Protein AF-A0A923ILR6-F1 (afdb_monomer)

pLDDT: mean 92.15, std 6.15, range [50.22, 98.38]

Mean predicted aligned error: 8.61 Å

Radius of gyration: 31.76 Å; Cα contacts (8 Å, |Δi|>4): 472; chains: 1; bounding box: 78×51×82 Å

Secondary structure (DSSP, 8-state):
--HHHHHHHS-HHHHHHHHHHHHHT-HHHHHHHHHHHHHHHS-PPP--HHHHHHHHHHHHHHHHHHHHT--SSS--TTT---SSSS---HHHHHHHHHHHHHHHHHHHHHHHHHHHHHTT-HHHHHHHHHHHHHHHHH-----TT---S-HHHHHHHHHHHHHHHHHHHHHHS---HHHHHHHHHHHHHHHHHHSTT-HHHHHHTHHHHHHHHTT-S-HHHHHHHHTTSS--GGGSHHHHHHHHHHTT-HHHHHHHHHHHTTT-HHHHHHHHHHHHHH-HHHHHHHHHHHTTT-HHHHHHHHTTT--TTT-HHHHHHHHHHHHHHH--HHHHHHHGGG--HHHHHHHHHH-SS--HHHHHHHHHTT-HHHHHHHHHHTTT-TTHHHHHGGGTTTSHHHHHHHHHHHHHHHHHH--SHHHHHHHHHHHHHHHHSSS-HHHHHHHHHHHHT-SS--HHHHHHHHHTT--

Structure (mmCIF, N/CA/C/O backbone):
data_AF-A0A923ILR6-F1
#
_entry.id   AF-A0A923ILR6-F1
#
loop_
_atom_site.group_PDB
_atom_site.id
_atom_site.type_symbol
_atom_site.label_atom_id
_atom_site.label_alt_id
_atom_site.label_comp_id
_atom_site.label_asym_id
_atom_site.label_entity_id
_atom_site.label_seq_id
_atom_site.pdbx_PDB_ins_code
_atom_site.Cartn_x
_atom_site.Cartn_y
_atom_site.Cartn_z
_atom_site.occupancy
_atom_site.B_iso_or_equiv
_atom_site.auth_seq_id
_atom_site.auth_comp_id
_atom_site.auth_asym_id
_atom_site.auth_atom_id
_atom_site.pdbx_PDB_model_num
ATOM 1 N N . MET A 1 1 ? -16.620 -10.494 -11.877 1.00 50.22 1 MET A N 1
ATOM 2 C CA . MET A 1 1 ? -17.739 -11.308 -11.348 1.00 50.22 1 MET A CA 1
ATOM 3 C C . MET A 1 1 ? -18.742 -10.353 -10.698 1.00 50.22 1 MET A C 1
ATOM 5 O O . MET A 1 1 ? -18.321 -9.591 -9.845 1.00 50.22 1 MET A O 1
ATOM 9 N N . GLN A 1 2 ? -20.012 -10.294 -11.125 1.00 79.50 2 GLN A N 1
ATOM 10 C CA . GLN A 1 2 ? -21.000 -9.335 -10.576 1.00 79.50 2 GLN A CA 1
ATOM 11 C C . GLN A 1 2 ? -21.713 -9.914 -9.339 1.00 79.50 2 GLN A C 1
ATOM 13 O O . GLN A 1 2 ? -22.908 -10.198 -9.388 1.00 79.50 2 GLN A O 1
ATOM 18 N N . PHE A 1 3 ? -20.968 -10.139 -8.250 1.00 84.25 3 PHE A N 1
ATOM 19 C CA . PHE A 1 3 ? -21.509 -10.719 -7.013 1.00 84.25 3 PHE A CA 1
ATOM 20 C C . PHE A 1 3 ? -22.660 -9.883 -6.439 1.00 84.25 3 PHE A C 1
ATOM 22 O O . PHE A 1 3 ? -23.740 -10.426 -6.241 1.00 84.25 3 PHE A O 1
ATOM 29 N N . GLU A 1 4 ? -22.476 -8.568 -6.264 1.00 83.44 4 GLU A N 1
ATOM 30 C CA . GLU A 1 4 ? -23.508 -7.683 -5.695 1.00 83.44 4 GLU A CA 1
ATOM 31 C C . GLU A 1 4 ? -24.818 -7.745 -6.475 1.00 83.44 4 GLU A C 1
ATOM 33 O O . GLU A 1 4 ? -25.888 -7.905 -5.900 1.00 83.44 4 GLU A O 1
ATOM 38 N N . LYS A 1 5 ? -24.746 -7.694 -7.808 1.00 86.75 5 LYS A N 1
ATOM 39 C CA . LYS A 1 5 ? -25.939 -7.762 -8.653 1.00 86.75 5 LYS A CA 1
ATOM 40 C C . LYS A 1 5 ? -26.668 -9.099 -8.501 1.00 86.75 5 LYS A C 1
ATOM 42 O O . LYS A 1 5 ? -27.895 -9.117 -8.509 1.00 86.75 5 LYS A O 1
ATOM 47 N N . LEU A 1 6 ? -25.941 -10.211 -8.385 1.00 88.75 6 LEU A N 1
ATOM 48 C CA . LEU A 1 6 ? -26.542 -11.527 -8.157 1.00 88.75 6 LEU A CA 1
ATOM 49 C C . LEU A 1 6 ? -27.123 -11.634 -6.745 1.00 88.75 6 LEU A C 1
ATOM 51 O O . LEU A 1 6 ? -28.244 -12.109 -6.593 1.00 88.75 6 LEU A O 1
ATOM 55 N N . TYR A 1 7 ? -26.397 -11.165 -5.733 1.00 89.25 7 TYR A N 1
ATOM 56 C CA . TYR A 1 7 ? -26.817 -11.219 -4.338 1.00 89.25 7 TYR A CA 1
ATOM 57 C C . TYR A 1 7 ? -28.062 -10.358 -4.096 1.00 89.25 7 TYR A C 1
ATOM 59 O O . TYR A 1 7 ? -29.061 -10.863 -3.592 1.00 89.25 7 TYR A O 1
ATOM 67 N N . THR A 1 8 ? -28.058 -9.098 -4.536 1.00 88.38 8 THR A N 1
ATOM 68 C CA . THR A 1 8 ? -29.179 -8.159 -4.362 1.00 88.38 8 THR A CA 1
ATOM 69 C C . THR A 1 8 ? -30.442 -8.617 -5.088 1.00 88.38 8 THR A C 1
ATOM 71 O O . THR A 1 8 ? -31.530 -8.518 -4.530 1.00 88.38 8 THR A O 1
ATOM 74 N N . ASN A 1 9 ? -30.314 -9.173 -6.299 1.00 91.12 9 ASN A N 1
ATOM 75 C CA . ASN A 1 9 ? -31.466 -9.656 -7.072 1.00 91.12 9 ASN A CA 1
ATOM 76 C C . ASN A 1 9 ? -31.929 -11.070 -6.677 1.00 91.12 9 ASN A C 1
ATOM 78 O O . ASN A 1 9 ? -32.954 -11.537 -7.175 1.00 91.12 9 ASN A O 1
ATOM 82 N N . SER A 1 10 ? -31.186 -11.774 -5.820 1.00 91.75 10 SER A N 1
ATOM 83 C CA . SER A 1 10 ? -31.597 -13.083 -5.313 1.00 91.75 10 SER A CA 1
ATOM 84 C C . SER A 1 10 ? -32.640 -12.933 -4.209 1.00 91.75 10 SER A C 1
ATOM 86 O O . SER A 1 10 ? -32.566 -12.027 -3.380 1.00 91.75 10 SER A O 1
ATOM 88 N N . SER A 1 11 ? -33.592 -13.865 -4.163 1.00 93.50 11 SER A N 1
ATOM 89 C CA . SER A 1 11 ? -34.585 -13.917 -3.090 1.00 93.50 11 SER A CA 1
ATOM 90 C C . SER A 1 11 ? -33.935 -14.248 -1.746 1.00 93.50 11 SER A C 1
ATOM 92 O O . SER A 1 11 ? -32.957 -14.999 -1.679 1.00 93.50 11 SER A O 1
ATOM 94 N N . ASP A 1 12 ? -34.516 -13.751 -0.655 1.00 92.94 12 ASP A N 1
ATOM 95 C CA . ASP A 1 12 ? -34.007 -14.036 0.692 1.00 92.94 12 ASP A CA 1
ATOM 96 C C . ASP A 1 12 ? -34.072 -15.527 1.027 1.00 92.94 12 ASP A C 1
ATOM 98 O O . ASP A 1 12 ? -33.177 -16.050 1.679 1.00 92.94 12 ASP A O 1
ATOM 102 N N . SER A 1 13 ? -35.053 -16.255 0.484 1.00 92.44 13 SER A N 1
ATOM 103 C CA . SER A 1 13 ? -35.113 -17.717 0.596 1.00 92.44 13 SER A CA 1
ATOM 104 C C . SER A 1 13 ? -33.872 -18.400 0.007 1.00 92.44 13 SER A C 1
ATOM 106 O O . SER A 1 13 ? -33.342 -19.333 0.609 1.00 92.44 13 SER A O 1
ATOM 108 N N . LEU A 1 14 ? -33.368 -17.925 -1.140 1.00 90.50 14 LEU A N 1
ATOM 109 C CA . LEU A 1 14 ? -32.163 -18.473 -1.763 1.00 90.50 14 LEU A CA 1
ATOM 110 C C . LEU A 1 14 ? -30.910 -18.148 -0.935 1.00 90.50 14 LEU A C 1
ATOM 112 O O . LEU A 1 14 ? -30.079 -19.031 -0.716 1.00 90.50 14 LEU A O 1
ATOM 116 N N . LYS A 1 15 ? -30.810 -16.909 -0.430 1.00 92.44 15 LYS A N 1
ATOM 117 C CA . LYS A 1 15 ? -29.720 -16.475 0.462 1.00 92.44 15 LYS A CA 1
ATOM 118 C C . LYS A 1 15 ? -29.698 -17.307 1.744 1.00 92.44 15 LYS A C 1
ATOM 120 O O . LYS A 1 15 ? -28.663 -17.861 2.094 1.00 92.44 15 LYS A O 1
ATOM 125 N N . LEU A 1 16 ? -30.849 -17.469 2.394 1.00 92.06 16 LEU A N 1
ATOM 126 C CA . LEU A 1 16 ? -31.000 -18.273 3.606 1.00 92.06 16 LEU A CA 1
ATOM 127 C C . LEU A 1 16 ? -30.703 -19.750 3.352 1.00 92.06 16 LEU A C 1
ATOM 129 O O . LEU A 1 16 ? -30.048 -20.380 4.172 1.00 92.06 16 LEU A O 1
ATOM 133 N N . LYS A 1 17 ? -31.120 -20.314 2.211 1.00 91.06 17 LYS A N 1
ATOM 134 C CA . LYS A 1 17 ? -30.784 -21.700 1.850 1.00 91.06 17 LYS A CA 1
ATOM 135 C C . LYS A 1 17 ? -29.272 -21.897 1.719 1.00 91.06 17 LYS A C 1
ATOM 137 O O . LYS A 1 17 ? -28.753 -22.902 2.198 1.00 91.06 17 LYS A O 1
ATOM 142 N N . PHE A 1 18 ? -28.577 -20.950 1.090 1.00 90.00 18 PHE A N 1
ATOM 143 C CA . PHE A 1 18 ? -27.120 -20.974 0.969 1.00 90.00 18 PHE A CA 1
ATOM 144 C C . PHE A 1 18 ? -26.432 -20.834 2.334 1.00 90.00 18 PHE A C 1
ATOM 146 O O . PHE A 1 18 ? -25.602 -21.670 2.685 1.00 90.00 18 PHE A O 1
ATOM 153 N N . LEU A 1 19 ? -26.828 -19.837 3.131 1.00 89.50 19 LEU A N 1
ATOM 154 C CA . LEU A 1 19 ? -26.296 -19.611 4.478 1.00 89.50 19 LEU A CA 1
ATOM 155 C C . LEU A 1 19 ? -26.536 -20.812 5.398 1.00 89.50 19 LEU A C 1
ATOM 157 O O . LEU A 1 19 ? -25.612 -21.243 6.078 1.00 89.50 19 LEU A O 1
ATOM 161 N N . ASN A 1 20 ? -27.728 -21.413 5.362 1.00 89.12 20 ASN A N 1
ATOM 162 C CA . ASN A 1 20 ? -28.028 -22.633 6.111 1.00 89.12 20 ASN A CA 1
ATOM 163 C C . ASN A 1 20 ? -27.119 -23.789 5.691 1.00 89.12 20 ASN A C 1
ATOM 165 O O . ASN A 1 20 ? -26.613 -24.489 6.559 1.00 89.12 20 ASN A O 1
ATOM 169 N N . GLY A 1 21 ? -26.873 -23.967 4.388 1.00 88.12 21 GLY A N 1
ATOM 170 C CA . GLY A 1 21 ? -25.940 -24.985 3.903 1.00 88.12 21 GLY A CA 1
ATOM 171 C C . GLY A 1 21 ? -24.518 -24.788 4.436 1.00 88.12 21 GLY A C 1
ATOM 172 O O . GLY A 1 21 ? -23.854 -25.759 4.780 1.00 88.12 21 GLY A O 1
ATOM 173 N N . ILE A 1 22 ? -24.063 -23.540 4.566 1.00 88.56 22 ILE A N 1
ATOM 174 C CA . ILE A 1 22 ? -22.749 -23.224 5.142 1.00 88.56 22 ILE A CA 1
ATOM 175 C C . ILE A 1 22 ? -22.735 -23.459 6.658 1.00 88.56 22 ILE A C 1
ATOM 177 O O . ILE A 1 22 ? -21.855 -24.149 7.170 1.00 88.56 22 ILE A O 1
ATOM 181 N N . ILE A 1 23 ? -23.706 -22.898 7.383 1.00 88.50 23 ILE A N 1
ATOM 182 C CA . ILE A 1 23 ? -23.746 -22.938 8.850 1.00 88.50 23 ILE A CA 1
ATOM 183 C C . ILE A 1 23 ? -23.949 -24.376 9.343 1.00 88.50 23 ILE A C 1
ATOM 185 O O . ILE A 1 23 ? -23.279 -24.800 10.277 1.00 88.50 23 ILE A O 1
ATOM 189 N N . GLN A 1 24 ? -24.807 -25.180 8.708 1.00 88.56 24 GLN A N 1
ATOM 190 C CA . GLN A 1 24 ? -25.077 -26.561 9.142 1.00 88.56 24 GLN A CA 1
ATOM 191 C C . GLN A 1 24 ? -23.846 -27.478 9.106 1.00 88.56 24 GLN A C 1
ATOM 193 O O . GLN A 1 24 ? -23.813 -28.472 9.829 1.00 88.56 24 GLN A O 1
ATOM 198 N N . HIS A 1 25 ? -22.828 -27.139 8.315 1.00 87.00 25 HIS A N 1
ATOM 199 C CA . HIS A 1 25 ? -21.623 -27.952 8.151 1.00 87.00 25 HIS A CA 1
ATOM 200 C C . HIS A 1 25 ? -20.360 -27.313 8.741 1.00 87.00 25 HIS A C 1
ATOM 202 O O . HIS A 1 25 ? -19.270 -27.848 8.557 1.00 87.00 25 HIS A O 1
ATOM 208 N N . ASN A 1 26 ? -20.483 -26.196 9.464 1.00 86.56 26 ASN A N 1
ATOM 209 C CA . ASN A 1 26 ? -19.350 -25.510 10.076 1.00 86.56 26 ASN A CA 1
ATOM 210 C C . ASN A 1 26 ? -19.628 -25.208 11.557 1.00 86.56 26 ASN A C 1
ATOM 212 O O . ASN A 1 26 ? -20.373 -24.284 11.883 1.00 86.56 26 ASN A O 1
ATOM 216 N N . SER A 1 27 ? -19.000 -25.973 12.454 1.00 85.94 27 SER A N 1
ATOM 217 C CA . SER A 1 27 ? -19.169 -25.845 13.909 1.00 85.94 27 SER A CA 1
ATOM 218 C C . SER A 1 27 ? -18.785 -24.463 14.438 1.00 85.94 27 SER A C 1
ATOM 220 O O . SER A 1 27 ? -19.444 -23.945 15.333 1.00 85.94 27 SER A O 1
ATOM 222 N N . ASN A 1 28 ? -17.762 -23.828 13.862 1.00 82.81 28 ASN A N 1
ATOM 223 C CA . ASN A 1 28 ? -17.324 -22.501 14.295 1.00 82.81 28 ASN A CA 1
ATOM 224 C C . ASN A 1 28 ? -18.378 -21.444 13.955 1.00 82.81 28 ASN A C 1
ATOM 226 O O . ASN A 1 28 ? -18.668 -20.580 14.777 1.00 82.81 28 ASN A O 1
ATOM 230 N N . LEU A 1 29 ? -19.001 -21.546 12.776 1.00 84.75 29 LEU A N 1
ATOM 231 C CA . LEU A 1 29 ? -20.100 -20.660 12.387 1.00 84.75 29 LEU A CA 1
ATOM 232 C C . LEU A 1 29 ? -21.367 -20.911 13.209 1.00 84.75 29 LEU A C 1
ATOM 234 O O . LEU A 1 29 ? -22.076 -19.959 13.516 1.00 84.75 29 LEU A O 1
ATOM 238 N N . GLN A 1 30 ? -21.638 -22.158 13.604 1.00 87.56 30 GLN A N 1
ATOM 239 C CA . GLN A 1 30 ? -22.743 -22.475 14.518 1.00 87.56 30 GLN A CA 1
ATOM 240 C C . GLN A 1 30 ? -22.543 -21.821 15.883 1.00 87.56 30 GLN A C 1
ATOM 242 O O . GLN A 1 30 ? -23.452 -21.155 16.376 1.00 87.56 30 GLN A O 1
ATOM 247 N N . SER A 1 31 ? -21.349 -21.960 16.464 1.00 85.75 31 SER A N 1
ATOM 248 C CA . SER A 1 31 ? -20.998 -21.322 17.735 1.00 85.75 31 SER A CA 1
ATOM 249 C C . SER A 1 31 ? -21.058 -19.799 17.633 1.00 85.75 31 SER A C 1
ATOM 251 O O . SER A 1 31 ? -21.686 -19.158 18.470 1.00 85.75 31 SER A O 1
ATOM 253 N N . ALA A 1 32 ? -20.483 -19.214 16.577 1.00 84.44 32 ALA A N 1
ATOM 254 C CA . ALA A 1 32 ? -20.529 -17.771 16.354 1.00 84.44 32 ALA A CA 1
ATOM 255 C C . ALA A 1 32 ? -21.968 -17.252 16.203 1.00 84.44 32 ALA A C 1
ATOM 257 O O . ALA A 1 32 ? -22.313 -16.229 16.789 1.00 84.44 32 ALA A O 1
ATOM 258 N N . PHE A 1 33 ? -22.826 -17.976 15.477 1.00 87.69 33 PHE A N 1
ATOM 259 C CA . PHE A 1 33 ? -24.242 -17.638 15.337 1.00 87.69 33 PHE A CA 1
ATOM 260 C C . PHE A 1 33 ? -24.991 -17.726 16.674 1.00 87.69 33 PHE A C 1
ATOM 262 O O . PHE A 1 33 ? -25.744 -16.818 17.012 1.00 87.69 33 PHE A O 1
ATOM 269 N N . ALA A 1 34 ? -24.767 -18.784 17.459 1.00 86.38 34 ALA A N 1
ATOM 270 C CA . ALA A 1 34 ? -25.383 -18.930 18.777 1.00 86.38 34 ALA A CA 1
ATOM 271 C C . ALA A 1 34 ? -24.977 -17.788 19.722 1.00 86.38 34 ALA A C 1
ATOM 273 O O . ALA A 1 34 ? -25.840 -17.194 20.369 1.00 86.38 34 ALA A O 1
ATOM 274 N N . ASN A 1 35 ? -23.688 -17.439 19.745 1.00 84.38 35 ASN A N 1
ATOM 275 C CA . ASN A 1 35 ? -23.173 -16.324 20.537 1.00 84.38 35 ASN A CA 1
ATOM 276 C C . ASN A 1 35 ? -23.767 -14.985 20.078 1.00 84.38 35 ASN A C 1
ATOM 278 O O . ASN A 1 35 ? -24.125 -14.165 20.916 1.00 84.38 35 ASN A O 1
ATOM 282 N N . PHE A 1 36 ? -23.915 -14.779 18.764 1.00 84.81 36 PHE A N 1
ATOM 283 C CA . PHE A 1 36 ? -24.500 -13.557 18.204 1.00 84.81 36 PHE A CA 1
ATOM 284 C C . PHE A 1 36 ? -25.963 -13.385 18.628 1.00 84.81 36 PHE A C 1
ATOM 286 O O . PHE A 1 36 ? -26.379 -12.314 19.055 1.00 84.81 36 PHE A O 1
ATOM 293 N N . ILE A 1 37 ? -26.757 -14.457 18.574 1.00 84.81 37 ILE A N 1
ATOM 294 C CA . ILE A 1 37 ? -28.148 -14.409 19.041 1.00 84.81 37 ILE A CA 1
ATOM 295 C C . ILE A 1 37 ? -28.211 -14.107 20.543 1.00 84.81 37 ILE A C 1
ATOM 297 O O . ILE A 1 37 ? -29.050 -13.319 20.972 1.00 84.81 37 ILE A O 1
ATOM 301 N N . GLN A 1 38 ? -27.320 -14.697 21.343 1.00 83.00 38 GLN A N 1
ATOM 302 C CA . GLN A 1 38 ? -27.268 -14.435 22.781 1.00 83.00 38 GLN A CA 1
ATOM 303 C C . GLN A 1 38 ? -26.874 -12.990 23.107 1.00 83.00 38 GLN A C 1
ATOM 305 O O . GLN A 1 38 ? -27.424 -12.433 24.056 1.00 83.00 38 GLN A O 1
ATOM 310 N N . SER A 1 39 ? -25.957 -12.382 22.349 1.00 79.00 39 SER A N 1
ATOM 311 C CA . SER A 1 39 ? -25.534 -10.994 22.573 1.00 79.00 39 SER A CA 1
ATOM 312 C C . SER A 1 39 ? -26.594 -9.965 22.163 1.00 79.00 39 SER A C 1
ATOM 314 O O . SER A 1 39 ? -26.633 -8.886 22.747 1.00 79.00 39 SER A O 1
ATOM 316 N N . GLU A 1 40 ? -27.468 -10.302 21.211 1.00 79.06 40 GLU A N 1
ATOM 317 C CA . GLU A 1 40 ? -28.610 -9.470 20.801 1.00 79.06 40 GLU A CA 1
ATOM 318 C C . GLU A 1 40 ? -29.833 -9.628 21.724 1.00 79.06 40 GLU A C 1
ATOM 320 O O . GLU A 1 40 ? -30.556 -8.665 21.972 1.00 79.06 40 GLU A O 1
ATOM 325 N N . GLN A 1 41 ? -30.101 -10.841 22.225 1.00 75.81 41 GLN A N 1
ATOM 326 C CA . GLN A 1 41 ? -31.313 -11.134 23.007 1.00 75.81 41 GLN A CA 1
ATOM 327 C C . GLN A 1 41 ? -31.180 -10.849 24.501 1.00 75.81 41 GLN A C 1
ATOM 329 O O . GLN A 1 41 ? -32.181 -10.550 25.153 1.00 75.81 41 GLN A O 1
ATOM 334 N N . ASN A 1 42 ? -29.979 -10.983 25.059 1.00 64.81 42 ASN A N 1
ATOM 335 C CA . ASN A 1 42 ? -29.763 -10.716 26.470 1.00 64.81 42 ASN A CA 1
ATOM 336 C C . ASN A 1 42 ? -29.422 -9.242 26.665 1.00 64.81 42 ASN A C 1
ATOM 338 O O . ASN A 1 42 ? -28.569 -8.691 25.966 1.00 64.81 42 ASN A O 1
ATOM 342 N N . ASP A 1 43 ? -30.001 -8.625 27.696 1.00 60.88 43 ASP A N 1
ATOM 343 C CA . ASP A 1 43 ? -29.389 -7.445 28.288 1.00 60.88 43 ASP A CA 1
ATOM 344 C C . ASP A 1 43 ? -28.064 -7.879 28.912 1.00 60.88 43 ASP A C 1
ATOM 346 O O . ASP A 1 43 ? -27.994 -8.273 30.072 1.00 60.88 43 ASP A O 1
ATOM 350 N N . THR A 1 44 ? -27.016 -7.896 28.089 1.00 57.56 44 THR A N 1
ATOM 351 C CA . THR A 1 44 ? -25.644 -8.130 28.518 1.00 57.56 44 THR A CA 1
ATOM 352 C C . THR A 1 44 ? -25.349 -7.255 29.724 1.00 57.56 44 THR A C 1
ATOM 354 O O . THR A 1 44 ? -25.503 -6.032 29.677 1.00 57.56 44 THR A O 1
ATOM 357 N N . GLU A 1 45 ? -24.975 -7.919 30.816 1.00 65.88 45 GLU A N 1
ATOM 358 C CA . GLU A 1 45 ? -24.430 -7.280 32.001 1.00 65.88 45 GLU A CA 1
ATOM 359 C C . GLU A 1 45 ? -23.245 -6.420 31.558 1.00 65.88 45 GLU A C 1
ATOM 361 O O . GLU A 1 45 ? -22.336 -6.916 30.889 1.00 65.88 45 GLU A O 1
ATOM 366 N N . VAL A 1 46 ? -23.298 -5.125 31.876 1.00 78.12 46 VAL A N 1
ATOM 367 C CA . VAL A 1 46 ? -22.268 -4.160 31.478 1.00 78.12 46 VAL A CA 1
ATOM 368 C C . VAL A 1 46 ? -20.916 -4.659 31.973 1.00 78.12 46 VAL A C 1
ATOM 370 O O . VAL A 1 46 ? -20.725 -4.855 33.174 1.00 78.12 46 VAL A O 1
ATOM 373 N N . PHE A 1 47 ? -19.965 -4.833 31.062 1.00 85.50 47 PHE A N 1
ATOM 374 C CA . PHE A 1 47 ? -18.600 -5.224 31.359 1.00 85.50 47 PHE A CA 1
ATOM 375 C C . PHE A 1 47 ? -17.964 -4.136 32.241 1.00 85.50 47 PHE A C 1
ATOM 377 O O . PHE A 1 47 ? -17.819 -2.995 31.801 1.00 85.50 47 PHE A O 1
ATOM 384 N N . PRO A 1 48 ? -17.609 -4.397 33.509 1.00 92.88 48 PRO A N 1
ATOM 385 C CA . PRO A 1 48 ? -17.126 -3.333 34.386 1.00 92.88 48 PRO A CA 1
ATOM 386 C C . PRO A 1 48 ? -15.775 -2.786 33.914 1.00 92.88 48 PRO A C 1
ATOM 388 O O . PRO A 1 48 ? -14.905 -3.555 33.513 1.00 92.88 48 PRO A O 1
ATOM 391 N N . MET A 1 49 ? -15.557 -1.469 34.024 1.00 95.00 49 MET A N 1
ATOM 392 C CA . MET A 1 49 ? -14.279 -0.855 33.624 1.00 95.00 49 MET A CA 1
ATOM 393 C C . MET A 1 49 ? -13.090 -1.444 34.394 1.00 95.00 49 MET A C 1
ATOM 395 O O . MET A 1 49 ? -12.048 -1.724 33.819 1.00 95.00 49 MET A O 1
ATOM 399 N N . LYS A 1 50 ? -13.279 -1.734 35.686 1.00 95.31 50 LYS A N 1
ATOM 400 C CA . LYS A 1 50 ? -12.263 -2.396 36.508 1.00 95.31 50 LYS A CA 1
ATOM 401 C C . LYS A 1 50 ? -11.828 -3.745 35.921 1.00 95.31 50 LYS A C 1
ATOM 403 O O . LYS A 1 50 ? -10.641 -4.010 35.831 1.00 95.31 50 LYS A O 1
ATOM 408 N N . LYS A 1 51 ? -12.789 -4.555 35.463 1.00 95.12 51 LYS A N 1
ATOM 409 C CA . LYS A 1 51 ? -12.515 -5.850 34.827 1.00 95.12 51 LYS A CA 1
ATOM 410 C C . LYS A 1 51 ? -11.780 -5.681 33.494 1.00 95.12 51 LYS A C 1
ATOM 412 O O . LYS A 1 51 ? -11.017 -6.555 33.111 1.00 95.12 51 LYS A O 1
ATOM 417 N N . PHE A 1 52 ? -12.025 -4.579 32.783 1.00 97.06 52 PHE A N 1
ATOM 418 C CA . PHE A 1 52 ? -11.318 -4.260 31.541 1.00 97.06 52 PHE A CA 1
ATOM 419 C C . PHE A 1 52 ? -9.846 -3.984 31.814 1.00 97.06 52 PHE A C 1
ATOM 421 O O . PHE A 1 52 ? -9.006 -4.640 31.215 1.00 97.06 52 PHE A O 1
ATOM 428 N N . ILE A 1 53 ? -9.554 -3.108 32.778 1.00 97.06 53 ILE A N 1
ATOM 429 C CA . ILE A 1 53 ? -8.184 -2.792 33.202 1.00 97.06 53 ILE A CA 1
ATOM 430 C C . ILE A 1 53 ? -7.473 -4.052 33.713 1.00 97.06 53 ILE A C 1
ATOM 432 O O . ILE A 1 53 ? -6.395 -4.372 33.234 1.00 97.06 53 ILE A O 1
ATOM 436 N N . GLU A 1 54 ? -8.110 -4.824 34.603 1.00 97.06 54 GLU A N 1
ATOM 437 C CA . GLU A 1 54 ? -7.554 -6.093 35.106 1.00 97.06 54 GLU A CA 1
ATOM 438 C C . GLU A 1 54 ? -7.220 -7.068 33.965 1.00 97.06 54 GLU A C 1
ATOM 440 O O . GLU A 1 54 ? -6.219 -7.779 34.023 1.00 97.06 54 GLU A O 1
ATOM 445 N N . PHE A 1 55 ? -8.047 -7.106 32.917 1.00 97.38 55 PHE A N 1
ATOM 446 C CA . PHE A 1 55 ? -7.803 -7.972 31.771 1.00 97.38 55 PHE A CA 1
ATOM 447 C C . PHE A 1 55 ? -6.685 -7.449 30.861 1.00 97.38 55 PHE A C 1
ATOM 449 O O . PHE A 1 55 ? -5.906 -8.260 30.372 1.00 97.38 55 PHE A O 1
ATOM 456 N N . VAL A 1 56 ? -6.563 -6.129 30.676 1.00 98.12 56 VAL A N 1
ATOM 457 C CA . VAL A 1 56 ? -5.413 -5.516 29.987 1.00 98.12 56 VAL A CA 1
ATOM 458 C C . VAL A 1 56 ? -4.116 -5.877 30.709 1.00 98.12 56 VAL A C 1
ATOM 460 O O . VAL A 1 56 ? -3.217 -6.426 30.078 1.00 98.12 56 VAL A O 1
ATOM 463 N N . SER A 1 57 ? -4.050 -5.665 32.029 1.00 97.75 57 SER A N 1
ATOM 464 C CA . SER A 1 57 ? -2.863 -5.979 32.834 1.00 97.75 57 SER A CA 1
ATOM 465 C C . SER A 1 57 ? -2.496 -7.461 32.766 1.00 97.75 57 SER A C 1
ATOM 467 O O . SER A 1 57 ? -1.334 -7.786 32.563 1.00 97.75 57 SER A O 1
ATOM 469 N N . LEU A 1 58 ? -3.479 -8.366 32.842 1.00 97.94 58 LEU A N 1
ATOM 470 C CA . LEU A 1 58 ? -3.228 -9.807 32.730 1.00 97.94 58 LEU A CA 1
ATOM 471 C C . LEU A 1 58 ? -2.639 -10.198 31.366 1.00 97.94 58 LEU A C 1
ATOM 473 O O . LEU A 1 58 ? -1.773 -11.066 31.288 1.00 97.94 58 LEU A O 1
ATOM 477 N N . ILE A 1 59 ? -3.121 -9.588 30.281 1.00 98.19 59 ILE A N 1
ATOM 478 C CA . ILE A 1 59 ? -2.579 -9.842 28.945 1.00 98.19 59 ILE A CA 1
ATOM 479 C C . ILE A 1 59 ? -1.176 -9.251 28.818 1.00 98.19 59 ILE A C 1
ATOM 481 O O . ILE A 1 59 ? -0.294 -9.937 28.311 1.00 98.19 59 ILE A O 1
ATOM 485 N N . LYS A 1 60 ? -0.964 -8.029 29.313 1.00 98.25 60 LYS A N 1
ATOM 486 C CA . LYS A 1 60 ? 0.348 -7.385 29.332 1.00 98.25 60 LYS A CA 1
ATOM 487 C C . LYS A 1 60 ? 1.381 -8.245 30.049 1.00 98.25 60 LYS A C 1
ATOM 489 O O . LYS A 1 60 ? 2.366 -8.616 29.434 1.00 98.25 60 LYS A O 1
ATOM 494 N N . GLU A 1 61 ? 1.119 -8.617 31.302 1.00 97.88 61 GLU A N 1
ATOM 495 C CA . GLU A 1 61 ? 2.031 -9.428 32.119 1.00 97.88 61 GLU A CA 1
ATOM 496 C C . GLU A 1 61 ? 2.375 -10.756 31.439 1.00 97.88 61 GLU A C 1
ATOM 498 O O . GLU A 1 61 ? 3.534 -11.157 31.424 1.00 97.88 61 GLU A O 1
ATOM 503 N N . LYS A 1 62 ? 1.379 -11.422 30.835 1.00 97.75 62 LYS A N 1
ATOM 504 C CA . LYS A 1 62 ? 1.604 -12.670 30.101 1.00 97.75 62 LYS A CA 1
ATOM 505 C C . LYS A 1 62 ? 2.577 -12.467 28.938 1.00 97.75 62 LYS A C 1
ATOM 507 O O . LYS A 1 62 ? 3.569 -13.175 28.862 1.00 97.75 62 LYS A O 1
ATOM 512 N N . TYR A 1 63 ? 2.268 -11.552 28.018 1.00 98.00 63 TYR A N 1
ATOM 513 C CA . TYR A 1 63 ? 3.071 -11.410 26.801 1.00 98.00 63 TYR A CA 1
ATOM 514 C C . TYR A 1 63 ? 4.410 -10.734 27.060 1.00 98.00 63 TYR A C 1
ATOM 516 O O . TYR A 1 63 ? 5.372 -11.065 26.387 1.00 98.00 63 TYR A O 1
ATOM 524 N N . GLN A 1 64 ? 4.488 -9.843 28.049 1.00 97.44 64 GLN A N 1
ATOM 525 C CA . GLN A 1 64 ? 5.754 -9.283 28.502 1.00 97.44 64 GLN A CA 1
ATOM 526 C C . GLN A 1 64 ? 6.688 -10.403 28.967 1.00 97.44 64 GLN A C 1
ATOM 528 O O . GLN A 1 64 ? 7.800 -10.500 28.467 1.00 97.44 64 GLN A O 1
ATOM 533 N N . HIS A 1 65 ? 6.199 -11.299 29.829 1.00 96.69 65 HIS A N 1
ATOM 534 C CA . HIS A 1 65 ? 6.974 -12.457 30.262 1.00 96.69 65 HIS A CA 1
ATOM 535 C C . HIS A 1 65 ? 7.340 -13.383 29.093 1.00 96.69 65 HIS A C 1
ATOM 537 O O . HIS A 1 65 ? 8.497 -13.765 28.979 1.00 96.69 65 HIS A O 1
ATOM 543 N N . ASP A 1 66 ? 6.392 -13.686 28.195 1.00 96.12 66 ASP A N 1
ATOM 544 C CA . ASP A 1 66 ? 6.664 -14.518 27.014 1.00 96.12 66 ASP A CA 1
ATOM 545 C C . ASP A 1 66 ? 7.760 -13.891 26.115 1.00 96.12 66 ASP A C 1
ATOM 547 O O . ASP A 1 66 ? 8.538 -14.624 25.511 1.00 96.12 66 ASP A O 1
ATOM 551 N N . PHE A 1 67 ? 7.834 -12.556 26.005 1.00 96.06 67 PHE A N 1
ATOM 552 C CA . PHE A 1 67 ? 8.879 -11.865 25.239 1.00 96.06 67 PHE A CA 1
ATOM 553 C C . PHE A 1 67 ? 10.231 -11.837 25.958 1.00 96.06 67 PHE A C 1
ATOM 555 O O . PHE A 1 67 ? 11.258 -12.023 25.314 1.00 96.06 67 PHE A O 1
ATOM 562 N N . GLU A 1 68 ? 10.231 -11.605 27.271 1.00 94.62 68 GLU A N 1
ATOM 563 C CA . GLU A 1 68 ? 11.437 -11.588 28.113 1.00 94.62 68 GLU A CA 1
ATOM 564 C C . GLU A 1 68 ? 12.065 -12.984 28.269 1.00 94.62 68 GLU A C 1
ATOM 566 O O . GLU A 1 68 ? 13.254 -13.096 28.552 1.00 94.62 68 GLU A O 1
ATOM 571 N N . ASP A 1 69 ? 11.289 -14.048 28.040 1.00 93.12 69 ASP A N 1
ATOM 572 C CA . ASP A 1 69 ? 11.759 -15.437 28.050 1.00 93.12 69 ASP A CA 1
ATOM 573 C C . ASP A 1 69 ? 12.507 -15.848 26.761 1.00 93.12 69 ASP A C 1
ATOM 575 O O . ASP A 1 69 ? 13.062 -16.949 26.709 1.00 93.12 69 ASP A O 1
ATOM 579 N N . VAL A 1 70 ? 12.531 -15.004 25.719 1.00 90.75 70 VAL A N 1
ATOM 580 C CA . VAL A 1 70 ? 13.272 -15.290 24.478 1.00 90.75 70 VAL A CA 1
ATOM 581 C C . VAL A 1 70 ? 14.775 -15.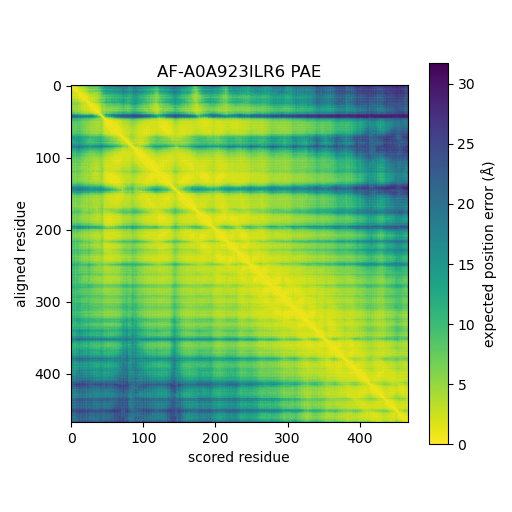130 24.719 1.00 90.75 70 VAL A C 1
ATOM 583 O O . VAL A 1 70 ? 15.274 -14.031 24.949 1.00 90.75 70 VAL A O 1
ATOM 586 N N . ASP A 1 71 ? 15.505 -16.243 24.633 1.00 87.25 71 ASP A N 1
ATOM 587 C CA . ASP A 1 71 ? 16.949 -16.313 24.872 1.00 87.25 71 ASP A CA 1
ATOM 588 C C . ASP A 1 71 ? 17.733 -16.145 23.560 1.00 87.25 71 ASP A C 1
ATOM 590 O O . ASP A 1 71 ? 17.791 -17.052 22.728 1.00 87.25 71 ASP A O 1
ATOM 594 N N . PHE A 1 72 ? 18.382 -14.994 23.364 1.00 83.81 72 PHE A N 1
ATOM 595 C CA . PHE A 1 72 ? 19.200 -14.765 22.166 1.00 83.81 72 PHE A CA 1
ATOM 596 C C . PHE A 1 72 ? 20.546 -15.493 22.170 1.00 83.81 72 PHE A C 1
ATOM 598 O O . PHE A 1 72 ? 21.160 -15.627 21.110 1.00 83.81 72 PHE A O 1
ATOM 605 N N . GLU A 1 73 ? 21.048 -15.944 23.321 1.00 82.88 73 GLU A N 1
ATOM 606 C CA . GLU A 1 73 ? 22.283 -16.732 23.382 1.00 82.88 73 GLU A CA 1
ATOM 607 C C . GLU A 1 73 ? 22.028 -18.198 23.023 1.00 82.88 73 GLU A C 1
ATOM 609 O O . GLU A 1 73 ? 22.923 -18.896 22.528 1.00 82.88 73 GLU A O 1
ATOM 614 N N . ASN A 1 74 ? 20.806 -18.670 23.258 1.00 85.12 74 ASN A N 1
ATOM 615 C CA . ASN A 1 74 ? 20.377 -20.015 22.925 1.00 85.12 74 ASN A CA 1
ATOM 616 C C . ASN A 1 74 ? 18.908 -20.044 22.465 1.00 85.12 74 ASN A C 1
ATOM 618 O O . ASN A 1 74 ? 18.059 -20.583 23.184 1.00 85.12 74 ASN A O 1
ATOM 622 N N . PRO A 1 75 ? 18.626 -19.535 21.249 1.00 85.88 75 PRO A N 1
ATOM 623 C CA . PRO A 1 75 ? 17.279 -19.557 20.702 1.00 85.88 75 PRO A CA 1
ATOM 624 C C . PRO A 1 75 ? 16.822 -20.997 20.444 1.00 85.88 75 PRO A C 1
ATOM 626 O O . PRO A 1 75 ? 17.622 -21.942 20.444 1.00 85.88 75 PRO A O 1
ATOM 629 N N . ASP A 1 76 ? 15.529 -21.182 20.199 1.00 87.31 76 ASP A N 1
ATOM 630 C CA . ASP A 1 76 ? 14.914 -22.483 19.946 1.00 87.31 76 ASP A CA 1
ATOM 631 C C . ASP A 1 76 ? 15.342 -23.065 18.587 1.00 87.31 76 ASP A C 1
ATOM 633 O O . ASP A 1 76 ? 14.631 -23.045 17.575 1.00 87.31 76 ASP A O 1
ATOM 637 N N . TRP A 1 77 ? 16.544 -23.639 18.575 1.00 87.25 77 TRP A N 1
ATOM 638 C CA . TRP A 1 77 ? 17.139 -24.287 17.413 1.00 87.25 77 TRP A CA 1
ATOM 639 C C . TRP A 1 77 ? 16.343 -25.494 16.916 1.00 87.25 77 TRP A C 1
ATOM 641 O O . TRP A 1 77 ? 16.468 -25.850 15.742 1.00 87.25 77 TRP A O 1
ATOM 651 N N . ASP A 1 78 ? 15.529 -26.119 17.772 1.00 89.38 78 ASP A N 1
ATOM 652 C CA . ASP A 1 78 ? 14.700 -27.262 17.384 1.00 89.38 78 ASP A CA 1
ATOM 653 C C . ASP A 1 78 ? 13.537 -26.822 16.481 1.00 89.38 78 ASP A C 1
ATOM 655 O O . ASP A 1 78 ? 13.109 -27.586 15.608 1.00 89.38 78 ASP A O 1
ATOM 659 N N . ASN A 1 79 ? 13.059 -25.584 16.648 1.00 87.12 79 ASN A N 1
ATOM 660 C CA . ASN A 1 79 ? 11.999 -24.987 15.838 1.00 87.12 79 ASN A CA 1
ATOM 661 C C . ASN A 1 79 ? 12.501 -23.972 14.795 1.00 87.12 79 ASN A C 1
ATOM 663 O O . ASN A 1 79 ? 11.687 -23.442 14.033 1.00 87.12 79 ASN A O 1
ATOM 667 N N . TYR A 1 80 ? 13.811 -23.736 14.689 1.00 90.69 80 TYR A N 1
ATOM 668 C CA . TYR A 1 80 ? 14.384 -22.851 13.675 1.00 90.69 80 TYR A CA 1
ATOM 669 C C . TYR A 1 80 ? 14.280 -23.431 12.255 1.00 90.69 80 TYR A C 1
ATOM 671 O O . TYR A 1 80 ? 14.772 -24.520 11.945 1.00 90.69 80 TYR A O 1
ATOM 679 N N . HIS A 1 81 ? 13.701 -22.646 11.345 1.00 90.75 81 HIS A N 1
ATOM 680 C CA . HIS A 1 81 ? 13.629 -22.962 9.921 1.00 90.75 81 HIS A CA 1
ATOM 681 C C . HIS A 1 81 ? 14.361 -21.901 9.094 1.00 90.75 81 HIS A C 1
ATOM 683 O O . HIS A 1 81 ? 13.906 -20.765 8.970 1.00 90.75 81 HIS A O 1
ATOM 689 N N . ALA A 1 82 ? 15.479 -22.277 8.469 1.00 89.12 82 ALA A N 1
ATOM 690 C CA . ALA A 1 82 ? 16.235 -21.371 7.607 1.00 89.12 82 ALA A CA 1
ATOM 691 C C . ALA A 1 82 ? 15.394 -20.889 6.398 1.00 89.12 82 ALA A C 1
ATOM 693 O O . ALA A 1 82 ? 14.804 -21.719 5.694 1.00 89.12 82 ALA A O 1
ATOM 694 N N . PRO A 1 83 ? 15.381 -19.578 6.081 1.00 85.19 83 PRO A N 1
ATOM 695 C CA . PRO A 1 83 ? 14.532 -19.017 5.023 1.00 85.19 83 PRO A CA 1
ATOM 696 C C . PRO A 1 83 ? 14.963 -19.441 3.613 1.00 85.19 83 PRO A C 1
ATOM 698 O O . PRO A 1 83 ? 14.178 -19.378 2.664 1.00 85.19 83 PRO A O 1
ATOM 701 N N . HIS A 1 84 ? 16.213 -19.874 3.448 1.00 85.31 84 HIS A N 1
ATOM 702 C CA . HIS A 1 84 ? 16.739 -20.359 2.181 1.00 85.31 84 HIS A CA 1
ATOM 703 C C . HIS A 1 84 ? 17.828 -21.413 2.376 1.00 85.31 84 HIS A C 1
ATOM 705 O O . HIS A 1 84 ? 18.556 -21.428 3.365 1.00 85.31 84 HIS A O 1
ATOM 711 N N . SER A 1 85 ? 18.002 -22.270 1.369 1.00 79.81 85 SER A N 1
ATOM 712 C CA . SER A 1 85 ? 19.137 -23.188 1.312 1.00 79.81 85 SER A CA 1
ATOM 713 C C . SER A 1 85 ? 20.421 -22.426 0.982 1.00 79.81 85 SER A C 1
ATOM 715 O O . SER A 1 85 ? 20.480 -21.748 -0.044 1.00 79.81 85 SER A O 1
ATOM 717 N N . GLY A 1 86 ? 21.463 -22.572 1.793 1.00 84.38 86 GLY A N 1
ATOM 718 C CA . GLY A 1 86 ? 22.756 -21.936 1.555 1.00 84.38 86 GLY A CA 1
ATOM 719 C C . GLY A 1 86 ? 23.536 -21.746 2.846 1.00 84.38 86 GLY A C 1
ATOM 720 O O . GLY A 1 86 ? 23.100 -22.185 3.905 1.00 84.38 86 GLY A O 1
ATOM 721 N N . TYR A 1 87 ? 24.695 -21.102 2.740 1.00 85.19 87 TYR A N 1
ATOM 722 C CA . TYR A 1 87 ? 25.395 -20.595 3.915 1.00 85.19 87 TYR A CA 1
ATOM 723 C C . TYR A 1 87 ? 24.628 -19.386 4.465 1.00 85.19 87 TYR A C 1
ATOM 725 O O . TYR A 1 87 ? 24.241 -18.509 3.692 1.00 85.19 87 TYR A O 1
ATOM 733 N N . ILE A 1 88 ? 24.412 -19.374 5.775 1.00 84.88 88 ILE A N 1
ATOM 734 C CA . ILE A 1 88 ? 23.840 -18.268 6.545 1.00 84.88 88 ILE A CA 1
ATOM 735 C C . ILE A 1 88 ? 24.899 -17.924 7.587 1.00 84.88 88 ILE A C 1
ATOM 737 O O . ILE A 1 88 ? 25.486 -18.833 8.180 1.00 84.88 88 ILE A O 1
ATOM 741 N N . GLU A 1 89 ? 25.213 -16.640 7.739 1.00 85.19 89 GLU A N 1
ATOM 742 C CA . GLU A 1 89 ? 26.168 -16.215 8.762 1.00 85.19 89 GLU A CA 1
ATOM 743 C C . GLU A 1 89 ? 25.608 -16.511 10.156 1.00 85.19 89 GLU A C 1
ATOM 745 O O . GLU A 1 89 ? 24.403 -16.449 10.367 1.00 85.19 89 GLU A O 1
ATOM 750 N N . GLU A 1 90 ? 26.475 -16.862 11.105 1.00 82.25 90 GLU A N 1
ATOM 751 C CA . GLU A 1 90 ? 26.056 -17.321 12.434 1.00 82.25 90 GLU A CA 1
ATOM 752 C C . GLU A 1 90 ? 25.156 -16.296 13.134 1.00 82.25 90 GLU A C 1
ATOM 754 O O . GLU A 1 90 ? 24.024 -16.627 13.464 1.00 82.25 90 GLU A O 1
ATOM 759 N N . TRP A 1 91 ? 25.589 -15.035 13.230 1.00 82.69 91 TRP A N 1
ATOM 760 C CA . TRP A 1 91 ? 24.780 -13.946 13.800 1.00 82.69 91 TRP A CA 1
ATOM 761 C C . TRP A 1 91 ? 23.411 -13.801 13.111 1.00 82.69 91 TRP A C 1
ATOM 763 O O . TRP A 1 91 ? 22.403 -13.568 13.766 1.00 82.69 91 TRP A O 1
ATOM 773 N N . GLN A 1 92 ? 23.353 -14.013 11.792 1.00 83.88 92 GLN A N 1
ATOM 774 C CA . GLN A 1 92 ? 22.110 -13.943 11.031 1.00 83.88 92 GLN A CA 1
ATOM 775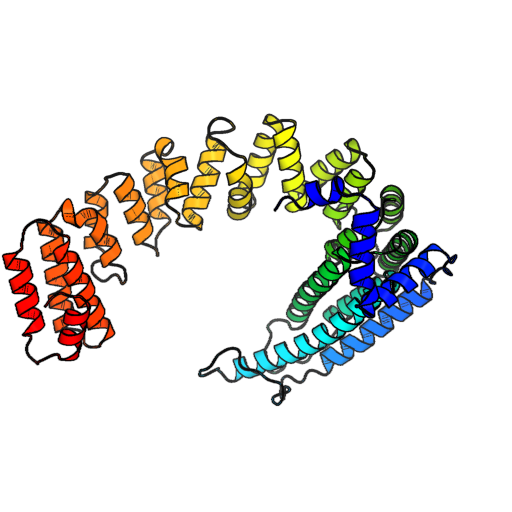 C C . GLN A 1 92 ? 21.184 -15.120 11.373 1.00 83.88 92 GLN A C 1
ATOM 777 O O . GLN A 1 92 ? 19.968 -14.957 11.399 1.00 83.88 92 GLN A O 1
ATOM 782 N N . ALA A 1 93 ? 21.735 -16.308 11.628 1.00 85.75 93 ALA A N 1
ATOM 783 C CA . ALA A 1 93 ? 20.952 -17.467 12.044 1.00 85.75 93 ALA A CA 1
ATOM 784 C C . ALA A 1 93 ? 20.364 -17.280 13.451 1.00 85.75 93 ALA A C 1
ATOM 786 O O . ALA A 1 93 ? 19.202 -17.619 13.650 1.00 85.75 93 ALA A O 1
ATOM 787 N N . TYR A 1 94 ? 21.134 -16.706 14.384 1.00 85.75 94 TYR A N 1
ATOM 788 C CA . TYR A 1 94 ? 20.666 -16.361 15.731 1.00 85.75 94 TYR A CA 1
ATOM 789 C C . TYR A 1 94 ? 19.519 -15.348 15.681 1.00 85.75 94 TYR A C 1
ATOM 791 O O . TYR A 1 94 ? 18.431 -15.644 16.168 1.00 85.75 94 TYR A O 1
ATOM 799 N N . GLN A 1 95 ? 19.713 -14.223 14.982 1.00 88.00 95 GLN A N 1
ATOM 800 C CA . GLN A 1 95 ? 18.662 -13.224 14.780 1.00 88.00 95 GLN A CA 1
ATOM 801 C C . GLN A 1 95 ? 17.384 -13.853 14.200 1.00 88.00 95 GLN A C 1
ATOM 803 O O . GLN A 1 95 ? 16.300 -13.685 14.750 1.00 88.00 95 GLN A O 1
ATOM 808 N N . GLN A 1 96 ? 17.503 -14.635 13.122 1.00 91.12 96 GLN A N 1
ATOM 809 C CA . GLN A 1 96 ? 16.349 -15.267 12.473 1.00 91.12 96 GLN A CA 1
ATOM 810 C C . GLN A 1 96 ? 15.645 -16.317 13.339 1.00 91.12 96 GLN A C 1
ATOM 812 O O . GLN A 1 96 ? 14.457 -16.570 13.129 1.00 91.12 96 GLN A O 1
ATOM 817 N N . ALA A 1 97 ? 16.365 -16.989 14.237 1.00 90.69 97 ALA A N 1
ATOM 818 C CA . ALA A 1 97 ? 15.771 -17.940 15.167 1.00 90.69 97 ALA A CA 1
ATOM 819 C C . ALA A 1 97 ? 14.931 -17.202 16.217 1.00 90.69 97 ALA A C 1
ATOM 821 O O . ALA A 1 97 ? 13.751 -17.517 16.365 1.00 90.69 97 ALA A O 1
ATOM 822 N N . SER A 1 98 ? 15.472 -16.142 16.819 1.00 91.25 98 SER A N 1
ATOM 823 C CA . SER A 1 98 ? 14.740 -15.312 17.782 1.00 91.25 98 SER A CA 1
ATOM 824 C C . SER A 1 98 ? 13.536 -14.595 17.151 1.00 91.25 98 SER A C 1
ATOM 826 O O . SER A 1 98 ? 12.458 -14.562 17.741 1.00 91.25 98 SER A O 1
ATOM 828 N N . GLU A 1 99 ? 13.653 -14.106 15.907 1.00 92.38 99 GLU A N 1
ATOM 829 C CA . GLU A 1 99 ? 12.506 -13.579 15.143 1.00 92.38 99 GLU A CA 1
ATOM 830 C C . GLU A 1 99 ? 11.378 -14.622 15.013 1.00 92.38 99 GLU A C 1
ATOM 832 O O . GLU A 1 99 ? 10.197 -14.297 15.151 1.00 92.38 99 GLU A O 1
ATOM 837 N N . GLN A 1 100 ? 11.711 -15.897 14.771 1.00 93.69 100 GLN A N 1
ATOM 838 C CA . GLN A 1 100 ? 10.715 -16.970 14.652 1.00 93.69 100 GLN A CA 1
ATOM 839 C C . GLN A 1 100 ? 10.021 -17.287 15.981 1.00 93.69 100 GLN A C 1
ATOM 841 O O . GLN A 1 100 ? 8.828 -17.607 15.972 1.00 93.69 100 GLN A O 1
ATOM 846 N N . GLU A 1 101 ? 10.724 -17.167 17.105 1.00 94.38 101 GLU A N 1
ATOM 847 C CA . GLU A 1 101 ? 10.141 -17.322 18.441 1.00 94.38 101 GLU A CA 1
ATOM 848 C C . GLU A 1 101 ? 9.134 -16.210 18.745 1.00 94.38 101 GLU A C 1
ATOM 850 O O . GLU A 1 101 ? 7.987 -16.503 19.100 1.00 94.38 101 GLU A O 1
ATOM 855 N N . PHE A 1 102 ? 9.487 -14.947 18.479 1.00 95.19 102 PHE A N 1
ATOM 856 C CA . PHE A 1 102 ? 8.535 -13.839 18.590 1.00 95.19 102 PHE A CA 1
ATOM 857 C C . PHE A 1 102 ? 7.310 -14.059 17.696 1.00 95.19 102 PHE A C 1
ATOM 859 O O . PHE A 1 102 ? 6.168 -13.956 18.156 1.00 95.19 102 PHE A O 1
ATOM 866 N N . VAL A 1 103 ? 7.513 -14.459 16.437 1.00 94.25 103 VAL A N 1
ATOM 867 C CA . VAL A 1 103 ? 6.415 -14.787 15.515 1.00 94.25 103 VAL A CA 1
ATOM 868 C C . VAL A 1 103 ? 5.525 -15.909 16.068 1.00 94.25 103 VAL A C 1
ATOM 870 O O . VAL A 1 103 ? 4.301 -15.864 15.904 1.00 94.25 103 VAL A O 1
ATOM 873 N N . ALA A 1 104 ? 6.079 -16.915 16.750 1.00 94.69 104 ALA A N 1
ATOM 874 C CA . ALA A 1 104 ? 5.291 -17.968 17.389 1.00 94.69 104 ALA A CA 1
ATOM 875 C C . ALA A 1 104 ? 4.398 -17.420 18.521 1.00 94.69 104 ALA A C 1
ATOM 877 O O . ALA A 1 104 ? 3.211 -17.771 18.585 1.00 94.69 104 ALA A O 1
ATOM 878 N N . ILE A 1 105 ? 4.919 -16.507 19.347 1.00 97.19 105 ILE A N 1
ATOM 879 C CA . ILE A 1 105 ? 4.160 -15.816 20.404 1.00 97.19 105 ILE A CA 1
ATOM 880 C C . ILE A 1 105 ? 2.997 -15.014 19.791 1.00 97.19 105 ILE A C 1
ATOM 882 O O . ILE A 1 105 ? 1.835 -15.190 20.180 1.00 97.19 105 ILE A O 1
ATOM 886 N N . PHE A 1 106 ? 3.263 -14.211 18.757 1.00 97.75 106 PHE A N 1
ATOM 887 C CA . PHE A 1 106 ? 2.232 -13.436 18.052 1.00 97.75 106 PHE A CA 1
ATOM 888 C C . PHE A 1 106 ? 1.189 -14.317 17.336 1.00 97.75 106 PHE A C 1
ATOM 890 O O . PHE A 1 106 ? -0.004 -13.987 17.297 1.00 97.75 106 PHE A O 1
ATOM 897 N N . ASN A 1 107 ? 1.582 -15.482 16.815 1.00 95.69 107 ASN A N 1
ATOM 898 C CA . ASN A 1 107 ? 0.653 -16.455 16.227 1.00 95.69 107 ASN A CA 1
ATOM 899 C C . ASN A 1 107 ? -0.289 -17.071 17.275 1.00 95.69 107 ASN A C 1
ATOM 901 O O . ASN A 1 107 ? -1.482 -17.282 17.003 1.00 95.69 107 ASN A O 1
ATOM 905 N N . SER A 1 108 ? 0.222 -17.327 18.482 1.00 96.06 108 SER A N 1
ATOM 906 C CA . SER A 1 108 ? -0.580 -17.765 19.627 1.00 96.06 108 SER A CA 1
ATOM 907 C C . SER A 1 108 ? -1.613 -16.697 20.003 1.00 96.06 108 SER A C 1
ATOM 909 O O . SER A 1 108 ? -2.817 -16.977 20.028 1.00 96.06 108 SER A O 1
ATOM 911 N N . PHE A 1 109 ? -1.177 -15.436 20.135 1.00 98.00 109 PHE A N 1
ATOM 912 C CA . PHE A 1 109 ? -2.078 -14.303 20.358 1.00 98.00 109 PHE A CA 1
ATOM 913 C C . PHE A 1 109 ? -3.158 -14.195 19.281 1.00 98.00 109 PHE A C 1
ATOM 915 O O . PHE A 1 109 ? -4.342 -14.051 19.593 1.00 98.00 109 PHE A O 1
ATOM 922 N N . THR A 1 110 ? -2.770 -14.288 18.007 1.00 97.12 110 THR A N 1
ATOM 923 C CA . THR A 1 110 ? -3.696 -14.185 16.871 1.00 97.12 110 THR A CA 1
ATOM 924 C C . THR A 1 110 ? -4.804 -15.229 16.971 1.00 97.12 110 THR A C 1
ATOM 926 O O . THR A 1 110 ? -5.977 -14.923 16.741 1.00 97.12 110 THR A O 1
ATOM 929 N N . SER A 1 111 ? -4.454 -16.457 17.355 1.00 95.19 111 SER A N 1
ATOM 930 C CA . SER A 1 111 ? -5.417 -17.545 17.533 1.00 95.19 111 SER A CA 1
ATOM 931 C C . SER A 1 111 ? -6.424 -17.229 18.645 1.00 95.19 111 SER A C 1
ATOM 933 O O . SER A 1 111 ? -7.636 -17.362 18.443 1.00 95.19 111 SER A O 1
ATOM 935 N N . ASP A 1 112 ? -5.952 -16.723 19.785 1.00 96.06 112 ASP A N 1
ATOM 936 C CA . ASP A 1 112 ? -6.809 -16.315 20.902 1.00 96.06 112 ASP A CA 1
ATOM 937 C C . ASP A 1 112 ? -7.698 -15.113 20.551 1.00 96.06 112 ASP A C 1
ATOM 939 O O . ASP A 1 112 ? -8.895 -15.103 20.861 1.00 96.06 112 ASP A O 1
ATOM 943 N N . ALA A 1 113 ? -7.153 -14.122 19.846 1.00 96.69 113 ALA A N 1
ATOM 944 C CA . ALA A 1 113 ? -7.888 -12.954 19.376 1.00 96.69 113 ALA A CA 1
ATOM 945 C C . ALA A 1 113 ? -9.018 -13.354 18.411 1.00 96.69 113 ALA A C 1
ATOM 947 O O . ALA A 1 113 ? -10.160 -12.904 18.554 1.00 96.69 113 ALA A O 1
ATOM 948 N N . VAL A 1 114 ? -8.753 -14.275 17.477 1.00 93.19 114 VAL A N 1
ATOM 949 C CA . VAL A 1 114 ? -9.781 -14.834 16.584 1.00 93.19 114 VAL A CA 1
ATOM 950 C C . VAL A 1 114 ? -10.857 -15.579 17.373 1.00 93.19 114 VAL A C 1
ATOM 952 O O . VAL A 1 114 ? -12.046 -15.438 17.070 1.00 93.19 114 VAL A O 1
ATOM 955 N N . ASN A 1 115 ? -10.486 -16.304 18.428 1.00 92.12 115 ASN A N 1
ATOM 956 C CA . ASN A 1 115 ? -11.461 -16.941 19.310 1.00 92.12 115 ASN A CA 1
ATOM 957 C C . ASN A 1 115 ? -12.370 -15.910 20.002 1.00 92.12 115 ASN A C 1
ATOM 959 O O . ASN A 1 115 ? -13.572 -16.155 20.116 1.00 92.12 115 ASN A O 1
ATOM 963 N N . LYS A 1 116 ? -11.863 -14.730 20.397 1.00 94.12 116 LYS A N 1
ATOM 964 C CA . LYS A 1 116 ? -12.709 -13.641 20.933 1.00 94.12 116 LYS A CA 1
ATOM 965 C C . LYS A 1 116 ? -13.682 -13.078 19.901 1.00 94.12 116 LYS A C 1
ATOM 967 O O . LYS A 1 116 ? -14.830 -12.799 20.252 1.00 94.12 116 LYS A O 1
ATOM 972 N N . ILE A 1 117 ? -13.260 -12.961 18.640 1.00 92.38 117 ILE A N 1
ATOM 973 C CA . ILE A 1 117 ? -14.137 -12.551 17.532 1.00 92.38 117 ILE A CA 1
ATOM 974 C C . ILE A 1 117 ? -15.285 -13.559 17.376 1.00 92.38 117 ILE A C 1
ATOM 976 O O . ILE A 1 117 ? -16.454 -13.173 17.388 1.00 92.38 117 ILE A O 1
ATOM 980 N N . LEU A 1 118 ? -14.975 -14.859 17.300 1.00 87.06 118 LEU A N 1
ATOM 981 C CA . LEU A 1 118 ? -15.981 -15.926 17.192 1.00 87.06 118 LEU A CA 1
ATOM 982 C C . LEU A 1 118 ? -16.899 -15.997 18.423 1.00 87.06 118 LEU A C 1
ATOM 984 O O . LEU A 1 118 ? -18.078 -16.344 18.315 1.00 87.06 118 LEU A O 1
ATOM 988 N N . ALA A 1 119 ? -16.371 -15.646 19.593 1.00 87.94 119 ALA A N 1
ATOM 989 C CA . ALA A 1 119 ? -17.108 -15.609 20.847 1.00 87.94 119 ALA A CA 1
ATOM 990 C C . ALA A 1 119 ? -17.982 -14.357 21.035 1.00 87.94 119 ALA A C 1
ATOM 992 O O . ALA A 1 119 ? -18.650 -14.273 22.061 1.00 87.94 119 ALA A O 1
ATOM 993 N N . GLN A 1 120 ? -18.004 -13.410 20.084 1.00 87.88 120 GLN A N 1
ATOM 994 C CA . GLN A 1 120 ? -18.736 -12.135 20.198 1.00 87.88 120 GLN A CA 1
ATOM 995 C C . GLN A 1 120 ? -18.260 -11.261 21.366 1.00 87.88 120 GLN A C 1
ATOM 997 O O . GLN A 1 120 ? -19.058 -10.628 22.055 1.00 87.88 120 GLN A O 1
ATOM 1002 N N . LYS A 1 121 ? -16.945 -11.223 21.610 1.00 91.94 121 LYS A N 1
ATOM 1003 C CA . LYS A 1 121 ? -16.349 -10.511 22.751 1.00 91.94 121 LYS A CA 1
ATOM 1004 C C . LYS A 1 121 ? -15.417 -9.372 22.310 1.00 91.94 121 LYS A C 1
ATOM 1006 O O . LYS A 1 121 ? -14.226 -9.415 22.617 1.00 91.94 121 LYS A O 1
ATOM 1011 N N . PRO A 1 122 ? -15.925 -8.336 21.611 1.00 94.19 122 PRO A N 1
ATOM 1012 C CA . PRO A 1 122 ? -15.096 -7.227 21.130 1.00 94.19 122 PRO A CA 1
ATOM 1013 C C . PRO A 1 122 ? -14.472 -6.404 22.267 1.00 94.19 122 PRO A C 1
ATOM 1015 O O . PRO A 1 122 ? -13.385 -5.868 22.094 1.00 94.19 122 PRO A O 1
ATOM 1018 N N . VAL A 1 123 ? -15.113 -6.347 23.442 1.00 95.69 123 VAL A N 1
ATOM 1019 C CA . VAL A 1 123 ? -14.566 -5.678 24.636 1.00 95.69 123 VAL A CA 1
ATOM 1020 C C . VAL A 1 123 ? -13.297 -6.383 25.125 1.00 95.69 123 VAL A C 1
ATOM 1022 O O . VAL A 1 123 ? -12.273 -5.744 25.334 1.00 95.69 123 VAL A O 1
ATOM 1025 N N . GLU A 1 124 ? -13.342 -7.712 25.261 1.00 96.44 124 GLU A N 1
ATOM 1026 C CA . GLU A 1 124 ? -12.164 -8.508 25.634 1.00 96.44 124 GLU A CA 1
ATOM 1027 C C . GLU A 1 124 ? -11.084 -8.435 24.544 1.00 96.44 124 GLU A C 1
ATOM 1029 O O . GLU A 1 124 ? -9.905 -8.364 24.864 1.00 96.44 124 GLU A O 1
ATOM 1034 N N . LEU A 1 125 ? -11.471 -8.406 23.265 1.00 97.50 125 LEU A N 1
ATOM 1035 C CA . LEU A 1 125 ? -10.529 -8.248 22.155 1.00 97.50 125 LEU A CA 1
ATOM 1036 C C . LEU A 1 125 ? -9.782 -6.905 22.204 1.00 97.50 125 LEU A C 1
ATOM 1038 O O . LEU A 1 125 ? -8.572 -6.886 22.010 1.00 97.50 125 LEU A O 1
ATOM 1042 N N . ALA A 1 126 ? -10.482 -5.801 22.485 1.00 97.94 126 ALA A N 1
ATOM 1043 C CA . ALA A 1 126 ? -9.856 -4.489 22.639 1.00 97.94 126 ALA A CA 1
ATOM 1044 C C . ALA A 1 126 ? -8.848 -4.489 23.799 1.00 97.94 126 ALA A C 1
ATOM 1046 O O . ALA A 1 126 ? -7.720 -4.042 23.625 1.00 97.94 126 ALA A O 1
ATOM 1047 N N . ALA A 1 127 ? -9.220 -5.063 24.948 1.00 98.00 127 ALA A N 1
ATOM 1048 C CA . ALA A 1 127 ? -8.306 -5.219 26.078 1.00 98.00 127 ALA A CA 1
ATOM 1049 C C . ALA A 1 127 ? -7.083 -6.085 25.732 1.00 98.00 127 ALA A C 1
ATOM 1051 O O . ALA A 1 127 ? -5.969 -5.750 26.120 1.00 98.00 127 ALA A O 1
ATOM 1052 N N . MET A 1 128 ? -7.271 -7.170 24.971 1.00 98.38 128 MET A N 1
ATOM 1053 C CA . MET A 1 128 ? -6.165 -8.017 24.520 1.00 98.38 128 MET A CA 1
ATOM 1054 C C . MET A 1 128 ? -5.177 -7.262 23.631 1.00 98.38 128 MET A C 1
ATOM 1056 O O . MET A 1 128 ? -3.974 -7.387 23.824 1.00 98.38 128 MET A O 1
ATOM 1060 N N . LEU A 1 129 ? -5.672 -6.486 22.664 1.00 98.31 129 LEU A N 1
ATOM 1061 C CA . LEU A 1 129 ? -4.814 -5.700 21.777 1.00 98.31 129 LEU A CA 1
ATOM 1062 C C . LEU A 1 129 ? -4.046 -4.620 22.548 1.00 98.31 129 LEU A C 1
ATOM 1064 O O . LEU A 1 129 ? -2.863 -4.435 22.292 1.00 98.31 129 LEU A O 1
ATOM 1068 N N . ILE A 1 130 ? -4.693 -3.953 23.509 1.00 98.25 130 ILE A N 1
ATOM 1069 C CA . ILE A 1 130 ? -4.030 -2.964 24.369 1.00 98.25 130 ILE A CA 1
ATOM 1070 C C . ILE A 1 130 ? -2.950 -3.625 25.232 1.00 98.25 130 ILE A C 1
ATOM 1072 O O . ILE A 1 130 ? -1.825 -3.142 25.261 1.00 98.25 130 ILE A O 1
ATOM 1076 N N . GLY A 1 131 ? -3.264 -4.745 25.890 1.00 98.19 131 GLY A N 1
ATOM 1077 C CA . GLY A 1 131 ? -2.296 -5.446 26.736 1.00 98.19 131 GLY A CA 1
ATOM 1078 C C . GLY A 1 131 ? -1.082 -5.937 25.948 1.00 98.19 131 GLY A C 1
ATOM 1079 O O . GLY A 1 131 ? 0.042 -5.791 26.413 1.00 98.19 131 GLY A O 1
ATOM 1080 N N . LEU A 1 132 ? -1.291 -6.451 24.731 1.00 98.38 132 LEU A N 1
ATOM 1081 C CA . LEU A 1 132 ? -0.191 -6.840 23.848 1.00 98.38 132 LEU A CA 1
ATOM 1082 C C . LEU A 1 132 ? 0.654 -5.633 23.422 1.00 98.38 132 LEU A C 1
ATOM 1084 O O . LEU A 1 132 ? 1.874 -5.716 23.464 1.00 98.38 132 LEU A O 1
ATOM 1088 N N . TYR A 1 133 ? 0.023 -4.517 23.041 1.00 97.75 133 TYR A N 1
ATOM 1089 C CA . TYR A 1 133 ? 0.735 -3.280 22.710 1.00 97.75 133 TYR A CA 1
ATOM 1090 C C . TYR A 1 133 ? 1.620 -2.819 23.873 1.00 97.75 133 TYR A C 1
ATOM 1092 O O . TYR A 1 133 ? 2.807 -2.583 23.673 1.00 97.75 133 TYR A O 1
ATOM 1100 N N . GLU A 1 134 ? 1.078 -2.750 25.091 1.00 97.31 134 GLU A N 1
ATOM 1101 C CA . GLU A 1 134 ? 1.857 -2.362 26.271 1.00 97.31 134 GLU A CA 1
ATOM 1102 C C . GLU A 1 134 ? 3.002 -3.341 26.546 1.00 97.31 134 GLU A C 1
ATOM 1104 O O . GLU A 1 134 ? 4.108 -2.900 26.833 1.00 97.31 134 GLU A O 1
ATOM 1109 N N . ALA A 1 135 ? 2.779 -4.648 26.376 1.00 97.81 135 ALA A N 1
ATOM 1110 C CA . ALA A 1 135 ? 3.842 -5.644 26.499 1.00 97.81 135 ALA A CA 1
ATOM 1111 C C . ALA A 1 135 ? 4.979 -5.413 25.493 1.00 97.81 135 ALA A C 1
ATOM 1113 O O . ALA A 1 135 ? 6.139 -5.521 25.866 1.00 97.81 135 ALA A O 1
ATOM 1114 N N . THR A 1 136 ? 4.676 -5.042 24.241 1.00 96.75 136 THR A N 1
ATOM 1115 C CA . THR A 1 136 ? 5.732 -4.748 23.250 1.00 96.75 136 THR A CA 1
ATOM 1116 C C . THR A 1 136 ? 6.566 -3.516 23.588 1.00 96.75 136 THR A C 1
ATOM 1118 O O . THR A 1 136 ? 7.684 -3.388 23.105 1.00 96.75 136 THR A O 1
ATOM 1121 N N . GLN A 1 137 ? 6.009 -2.582 24.361 1.00 93.56 137 GLN A N 1
ATOM 1122 C CA . GLN A 1 137 ? 6.698 -1.351 24.742 1.00 93.56 137 GLN A CA 1
ATOM 1123 C C . GLN A 1 137 ? 7.517 -1.535 26.018 1.00 93.56 137 GLN A C 1
ATOM 1125 O O . GLN A 1 137 ? 8.612 -0.987 26.104 1.00 93.56 137 GLN A O 1
ATOM 1130 N N . ASP A 1 138 ? 6.995 -2.309 26.969 1.00 94.31 138 ASP A N 1
ATOM 1131 C CA . ASP A 1 138 ? 7.533 -2.393 28.326 1.00 94.31 138 ASP A CA 1
ATOM 1132 C C . ASP A 1 138 ? 8.402 -3.635 28.574 1.00 94.31 138 ASP A C 1
ATOM 1134 O O . ASP A 1 138 ? 8.959 -3.753 29.662 1.00 94.31 138 ASP A O 1
ATOM 1138 N N . ALA A 1 139 ? 8.514 -4.557 27.610 1.00 93.50 139 ALA A N 1
ATOM 1139 C CA . ALA A 1 139 ? 9.379 -5.726 27.745 1.00 93.50 139 ALA A CA 1
ATOM 1140 C C . ALA A 1 139 ? 10.853 -5.314 27.886 1.00 93.50 139 ALA A C 1
ATOM 1142 O O . ALA A 1 139 ? 11.373 -4.543 27.073 1.00 93.50 139 ALA A O 1
ATOM 1143 N N . GLU A 1 140 ? 11.513 -5.838 28.921 1.00 91.62 140 GLU A N 1
ATOM 1144 C CA . GLU A 1 140 ? 12.929 -5.608 29.215 1.00 91.62 140 GLU A CA 1
ATOM 1145 C C . GLU A 1 140 ? 13.759 -6.790 28.707 1.00 91.62 140 GLU A C 1
ATOM 1147 O O . GLU A 1 140 ? 14.002 -7.762 29.417 1.00 91.62 140 GLU A O 1
ATOM 1152 N N . ILE A 1 141 ? 14.170 -6.712 27.444 1.00 86.94 141 ILE A N 1
ATOM 1153 C CA . ILE A 1 141 ? 14.778 -7.832 26.730 1.00 86.94 141 ILE A CA 1
ATOM 1154 C C . ILE A 1 141 ? 16.293 -7.606 26.581 1.00 86.94 141 ILE A C 1
ATOM 1156 O O . ILE A 1 141 ? 16.727 -6.637 25.955 1.00 86.94 141 ILE A O 1
ATOM 1160 N N . GLU A 1 142 ? 17.106 -8.490 27.168 1.00 80.56 142 GLU A N 1
ATOM 1161 C CA . GLU A 1 142 ? 18.574 -8.420 27.110 1.00 80.56 142 GLU A CA 1
ATOM 1162 C C . GLU A 1 142 ? 19.101 -9.026 25.795 1.00 80.56 142 GLU A C 1
ATOM 1164 O O . GLU A 1 142 ? 19.164 -10.241 25.649 1.00 80.56 142 GLU A O 1
ATOM 1169 N N . ASP A 1 143 ? 19.511 -8.190 24.834 1.00 77.94 143 ASP A N 1
ATOM 1170 C CA . ASP A 1 143 ? 20.168 -8.622 23.585 1.00 77.94 143 ASP A CA 1
ATOM 1171 C C . ASP A 1 143 ? 21.674 -8.309 23.607 1.00 77.94 143 ASP A C 1
ATOM 1173 O O . ASP A 1 143 ? 22.188 -7.466 22.866 1.00 77.94 143 ASP A O 1
ATOM 1177 N N . ASP A 1 144 ? 22.404 -8.997 24.486 1.00 73.31 144 ASP A N 1
ATOM 1178 C CA . ASP A 1 144 ? 23.857 -8.829 24.661 1.00 73.31 144 ASP A CA 1
ATOM 1179 C C . ASP A 1 144 ? 24.665 -9.137 23.384 1.00 73.31 144 ASP A C 1
ATOM 1181 O O . ASP A 1 144 ? 25.793 -8.659 23.209 1.00 73.31 144 ASP A O 1
ATOM 1185 N N . MET A 1 145 ? 24.082 -9.918 22.473 1.00 69.94 145 MET A N 1
ATOM 1186 C CA . MET A 1 145 ? 24.674 -10.303 21.192 1.00 69.94 145 MET A CA 1
ATOM 1187 C C . MET A 1 145 ? 24.441 -9.265 20.083 1.00 69.94 145 MET A C 1
ATOM 1189 O O . MET A 1 145 ? 25.104 -9.336 19.043 1.00 69.94 145 MET A O 1
ATOM 1193 N N . GLY A 1 146 ? 23.558 -8.284 20.302 1.00 77.56 146 GLY A N 1
ATOM 1194 C CA . GLY A 1 146 ? 23.239 -7.229 19.340 1.00 77.56 146 GLY A CA 1
ATOM 1195 C C . GLY A 1 146 ? 22.603 -7.762 18.056 1.00 77.56 146 GLY A C 1
ATOM 1196 O O . GLY A 1 146 ? 22.956 -7.313 16.963 1.00 77.56 146 GLY A O 1
ATOM 1197 N N . ASN A 1 147 ? 21.713 -8.749 18.180 1.00 75.75 147 ASN A N 1
ATOM 1198 C CA . ASN A 1 147 ? 20.951 -9.296 17.060 1.00 75.75 147 ASN A CA 1
ATOM 1199 C C . ASN A 1 147 ? 19.953 -8.279 16.487 1.00 75.75 147 ASN A C 1
ATOM 1201 O O . ASN A 1 147 ? 19.652 -8.323 15.294 1.00 75.75 147 ASN A O 1
ATOM 1205 N N . PHE A 1 148 ? 19.459 -7.358 17.312 1.00 81.50 148 PHE A N 1
ATOM 1206 C CA . PHE A 1 148 ? 18.529 -6.297 16.952 1.00 81.50 148 PHE A CA 1
ATOM 1207 C C . PHE A 1 148 ? 19.135 -4.922 17.250 1.00 81.50 148 PHE A C 1
ATOM 1209 O O . PHE A 1 148 ? 19.884 -4.735 18.206 1.00 81.50 148 PHE A O 1
ATOM 1216 N N . GLU A 1 149 ? 18.790 -3.926 16.428 1.00 81.69 149 GLU A N 1
ATOM 1217 C CA . GLU A 1 149 ? 19.101 -2.525 16.750 1.00 81.69 149 GLU A CA 1
ATOM 1218 C C . GLU A 1 149 ? 18.228 -2.025 17.915 1.00 81.69 149 GLU A C 1
ATOM 1220 O O . GLU A 1 149 ? 18.726 -1.338 18.806 1.00 81.69 149 GLU A O 1
ATOM 1225 N N . ASP A 1 150 ? 16.945 -2.403 17.909 1.00 87.62 150 ASP A N 1
ATOM 1226 C CA . ASP A 1 150 ? 15.971 -2.197 18.983 1.00 87.62 150 ASP A CA 1
ATOM 1227 C C . ASP A 1 150 ? 14.930 -3.333 18.926 1.00 87.62 150 ASP A C 1
ATOM 1229 O O . ASP A 1 150 ? 14.180 -3.470 17.952 1.00 87.62 150 ASP A O 1
ATOM 1233 N N . VAL A 1 151 ? 14.904 -4.185 19.956 1.00 90.19 151 VAL A N 1
ATOM 1234 C CA . VAL A 1 151 ? 13.974 -5.324 20.029 1.00 90.19 151 VAL A CA 1
ATOM 1235 C C . VAL A 1 151 ? 12.524 -4.839 20.134 1.00 90.19 151 VAL A C 1
ATOM 1237 O O . VAL A 1 151 ? 11.635 -5.409 19.502 1.00 90.19 151 VAL A O 1
ATOM 1240 N N . ASN A 1 152 ? 12.261 -3.753 20.861 1.00 92.56 152 ASN A N 1
ATOM 1241 C CA . ASN A 1 152 ? 10.908 -3.247 21.088 1.00 92.56 152 ASN A CA 1
ATOM 1242 C C . ASN A 1 152 ? 10.350 -2.603 19.805 1.00 92.56 152 ASN A C 1
ATOM 1244 O O . ASN A 1 152 ? 9.148 -2.694 19.542 1.00 92.56 152 ASN A O 1
ATOM 1248 N N . GLU A 1 153 ? 11.204 -2.031 18.946 1.00 92.12 153 GLU A N 1
ATOM 1249 C CA . GLU A 1 153 ? 10.810 -1.601 17.594 1.00 92.12 153 GLU A CA 1
ATOM 1250 C C . GLU A 1 153 ? 10.406 -2.795 16.706 1.00 92.12 153 GLU A C 1
ATOM 1252 O O . GLU A 1 153 ? 9.397 -2.733 15.985 1.00 92.12 153 GLU A O 1
ATOM 1257 N N . HIS A 1 154 ? 11.139 -3.913 16.793 1.00 93.06 154 HIS A N 1
ATOM 1258 C CA . HIS A 1 154 ? 10.769 -5.155 16.110 1.00 93.06 154 HIS A CA 1
ATOM 1259 C C . HIS A 1 154 ? 9.426 -5.702 16.625 1.00 93.06 154 HIS A C 1
ATOM 1261 O O . HIS A 1 154 ? 8.514 -5.946 15.829 1.00 93.06 154 HIS A O 1
ATOM 1267 N N . LEU A 1 155 ? 9.247 -5.802 17.946 1.00 95.88 155 LEU A N 1
ATOM 1268 C CA . LEU A 1 155 ? 7.991 -6.252 18.556 1.00 95.88 155 LEU A CA 1
ATOM 1269 C C . LEU A 1 155 ? 6.807 -5.361 18.177 1.00 95.88 155 LEU A C 1
ATOM 1271 O O . LEU A 1 155 ? 5.722 -5.867 17.887 1.00 95.88 155 LEU A O 1
ATOM 1275 N N . LEU A 1 156 ? 6.994 -4.040 18.130 1.00 94.88 156 LEU A N 1
ATOM 1276 C CA . LEU A 1 156 ? 5.948 -3.113 17.705 1.00 94.88 156 LEU A CA 1
ATOM 1277 C C . LEU A 1 156 ? 5.563 -3.329 16.231 1.00 94.88 156 LEU A C 1
ATOM 1279 O O . LEU A 1 156 ? 4.380 -3.267 15.879 1.00 94.88 156 LEU A O 1
ATOM 1283 N N . THR A 1 157 ? 6.536 -3.627 15.368 1.00 94.62 157 THR A N 1
ATOM 1284 C CA . THR A 1 157 ? 6.290 -3.970 13.958 1.00 94.62 157 THR A CA 1
ATOM 1285 C C . THR A 1 157 ? 5.456 -5.250 13.837 1.00 94.62 157 THR A C 1
ATOM 1287 O O . THR A 1 157 ? 4.453 -5.275 13.110 1.00 94.62 157 THR A O 1
ATOM 1290 N N . GLU A 1 158 ? 5.799 -6.285 14.606 1.00 95.81 158 GLU A N 1
ATOM 1291 C CA . GLU A 1 158 ? 5.039 -7.539 14.664 1.00 95.81 158 GLU A CA 1
ATOM 1292 C C . GLU A 1 158 ? 3.645 -7.360 15.285 1.00 95.81 158 GLU A C 1
ATOM 1294 O O . GLU A 1 158 ? 2.662 -7.934 14.796 1.00 95.81 158 GLU A O 1
ATOM 1299 N N . PHE A 1 159 ? 3.497 -6.484 16.283 1.00 97.06 159 PHE A N 1
ATOM 1300 C CA . PHE A 1 159 ? 2.196 -6.087 16.820 1.00 97.06 159 PHE A CA 1
ATOM 1301 C C . PHE A 1 159 ? 1.312 -5.459 15.737 1.00 97.06 159 PHE A C 1
ATOM 1303 O O . PHE A 1 159 ? 0.156 -5.862 15.582 1.00 97.06 159 PHE A O 1
ATOM 1310 N N . VAL A 1 160 ? 1.837 -4.522 14.940 1.00 95.31 160 VAL A N 1
ATOM 1311 C CA . VAL A 1 160 ? 1.075 -3.887 13.850 1.00 95.31 160 VAL A CA 1
ATOM 1312 C C . VAL A 1 160 ? 0.653 -4.925 12.802 1.00 95.31 160 VAL A C 1
ATOM 1314 O O . VAL A 1 160 ? -0.504 -4.932 12.363 1.00 95.31 160 VAL A O 1
ATOM 1317 N N . SER A 1 161 ? 1.551 -5.843 12.429 1.00 95.50 161 SER A N 1
ATOM 1318 C CA . SER A 1 161 ? 1.257 -6.962 11.518 1.00 95.50 161 SER A CA 1
ATOM 1319 C C . SER A 1 161 ? 0.147 -7.877 12.066 1.00 95.50 161 SER A C 1
ATOM 1321 O O . SER A 1 161 ? -0.844 -8.180 11.383 1.00 95.50 161 SER A O 1
ATOM 1323 N N . THR A 1 162 ? 0.250 -8.238 13.343 1.00 96.44 162 THR A N 1
ATOM 1324 C CA . THR A 1 162 ? -0.716 -9.067 14.068 1.00 96.44 162 THR A CA 1
ATOM 1325 C C . THR A 1 162 ? -2.080 -8.391 14.169 1.00 96.44 162 THR A C 1
ATOM 1327 O O . THR A 1 162 ? -3.107 -8.992 13.836 1.00 96.44 162 THR A O 1
ATOM 1330 N N . GLN A 1 163 ? -2.117 -7.113 14.548 1.00 96.31 163 GLN A N 1
ATOM 1331 C CA . GLN A 1 163 ? -3.347 -6.332 14.627 1.00 96.31 163 GLN A CA 1
ATOM 1332 C C . GLN A 1 163 ? -4.035 -6.247 13.264 1.00 96.31 163 GLN A C 1
ATOM 1334 O O . GLN A 1 163 ? -5.255 -6.402 13.194 1.00 96.31 163 GLN A O 1
ATOM 1339 N N . ASN A 1 164 ? -3.287 -6.047 12.175 1.00 95.00 164 ASN A N 1
ATOM 1340 C CA . ASN A 1 164 ? -3.846 -6.052 10.822 1.00 95.00 164 ASN A CA 1
ATOM 1341 C C . ASN A 1 164 ? -4.470 -7.415 10.485 1.00 95.00 164 ASN A C 1
ATOM 1343 O O . ASN A 1 164 ? -5.591 -7.470 9.980 1.00 95.00 164 ASN A O 1
ATOM 1347 N N . THR A 1 165 ? -3.812 -8.521 10.844 1.00 95.44 165 THR A N 1
ATOM 1348 C CA . THR A 1 165 ? -4.361 -9.874 10.652 1.00 95.44 165 THR A CA 1
ATOM 1349 C C . THR A 1 165 ? -5.664 -10.076 11.428 1.00 95.44 165 THR A C 1
ATOM 1351 O O . THR A 1 165 ? -6.663 -10.533 10.863 1.00 95.44 165 THR A O 1
ATOM 1354 N N . VAL A 1 166 ? -5.698 -9.687 12.704 1.00 96.00 166 VAL A N 1
ATOM 1355 C CA . VAL A 1 166 ? -6.904 -9.733 13.547 1.00 96.00 166 VAL A CA 1
ATOM 1356 C C . VAL A 1 166 ? -8.010 -8.840 12.973 1.00 96.00 166 VAL A C 1
ATOM 1358 O O . VAL A 1 166 ? -9.170 -9.251 12.899 1.00 96.00 166 VAL A O 1
ATOM 1361 N N . THR A 1 167 ? -7.651 -7.650 12.493 1.00 95.69 167 THR A N 1
ATOM 1362 C CA . THR A 1 167 ? -8.559 -6.680 11.867 1.00 95.69 167 THR A CA 1
ATOM 1363 C C . THR A 1 167 ? -9.212 -7.258 10.610 1.00 95.69 167 THR A C 1
ATOM 1365 O O . THR A 1 167 ? -10.427 -7.147 10.447 1.00 95.69 167 THR A O 1
ATOM 1368 N N . GLU A 1 168 ? -8.465 -7.960 9.754 1.00 94.75 168 GLU A N 1
ATOM 1369 C CA . GLU A 1 168 ? -9.028 -8.641 8.579 1.00 94.75 168 GLU A CA 1
ATOM 1370 C C . GLU A 1 168 ? -10.025 -9.746 8.961 1.00 94.75 168 GLU A C 1
ATOM 1372 O O . GLU A 1 168 ? -11.060 -9.918 8.308 1.00 94.75 168 GLU A O 1
ATOM 1377 N N . LYS A 1 169 ? -9.780 -10.473 10.059 1.00 93.88 169 LYS A N 1
ATOM 1378 C CA . LYS A 1 169 ? -10.751 -11.452 10.581 1.00 93.88 169 LYS A CA 1
ATOM 1379 C C . LYS A 1 169 ? -11.990 -10.769 11.158 1.00 93.88 169 LYS A C 1
ATOM 1381 O O . LYS A 1 169 ? -13.103 -11.253 10.947 1.00 93.88 169 LYS A O 1
ATOM 1386 N N . LEU A 1 170 ? -11.826 -9.627 11.825 1.00 94.06 170 LEU A N 1
ATOM 1387 C CA . LEU A 1 170 ? -12.938 -8.836 12.347 1.00 94.06 170 LEU A CA 1
ATOM 1388 C C . LEU A 1 170 ? -13.818 -8.294 11.210 1.00 94.06 170 LEU A C 1
ATOM 1390 O O . LEU A 1 170 ? -15.044 -8.383 11.292 1.00 94.06 170 LEU A O 1
ATOM 1394 N N . LYS A 1 171 ? -13.223 -7.821 10.105 1.00 92.50 171 LYS A N 1
ATOM 1395 C CA . LYS A 1 171 ? -13.939 -7.307 8.919 1.00 92.50 171 LYS A CA 1
ATOM 1396 C C . LYS A 1 171 ? -14.930 -8.300 8.317 1.00 92.50 171 LYS A C 1
ATOM 1398 O O . LYS A 1 171 ? -15.969 -7.870 7.820 1.00 92.50 171 LYS A O 1
ATOM 1403 N N . ILE A 1 172 ? -14.706 -9.605 8.435 1.00 88.19 172 ILE A N 1
ATOM 1404 C CA . ILE A 1 172 ? -15.639 -10.627 7.927 1.00 88.19 172 ILE A CA 1
ATOM 1405 C C . ILE A 1 172 ? -16.589 -11.197 8.991 1.00 88.19 172 ILE A C 1
ATOM 1407 O O . ILE A 1 172 ? -17.512 -11.936 8.649 1.00 88.19 172 ILE A O 1
ATOM 1411 N N . ALA A 1 173 ? -16.401 -10.858 10.267 1.00 87.88 173 ALA A N 1
ATOM 1412 C CA . ALA A 1 173 ? -17.265 -11.314 11.349 1.00 87.88 173 ALA A CA 1
ATOM 1413 C C . ALA A 1 173 ? -18.568 -10.501 11.429 1.00 87.88 173 ALA A C 1
ATOM 1415 O O . ALA A 1 173 ? -18.594 -9.300 11.138 1.00 87.88 173 ALA A O 1
ATOM 1416 N N . ALA A 1 174 ? -19.648 -11.154 11.860 1.00 86.44 174 ALA A N 1
ATOM 1417 C CA . ALA A 1 174 ? -20.850 -10.479 12.342 1.00 86.44 174 ALA A CA 1
ATOM 1418 C C . ALA A 1 174 ? -20.668 -10.199 13.835 1.00 86.44 174 ALA A C 1
ATOM 1420 O O . ALA A 1 174 ? -20.335 -11.131 14.558 1.00 86.44 174 ALA A O 1
ATOM 1421 N N . ILE A 1 175 ? -20.853 -8.953 14.277 1.00 88.38 175 ILE A N 1
ATOM 1422 C CA . ILE A 1 175 ? -20.738 -8.538 15.683 1.00 88.38 175 ILE A CA 1
ATOM 1423 C C . ILE A 1 175 ? -21.980 -7.726 16.049 1.00 88.38 175 ILE A C 1
ATOM 1425 O O . ILE A 1 175 ? -22.448 -6.946 15.220 1.00 88.38 175 ILE A O 1
ATOM 1429 N N . SER A 1 176 ? -22.518 -7.918 17.253 1.00 85.88 176 SER A N 1
ATOM 1430 C CA . SER A 1 176 ? -23.669 -7.152 17.746 1.00 85.88 176 SER A CA 1
ATOM 1431 C C . SER A 1 176 ? -23.331 -5.671 17.937 1.00 85.88 176 SER A C 1
ATOM 1433 O O . SER A 1 176 ? -22.268 -5.311 18.454 1.00 85.88 176 SER A O 1
ATOM 1435 N N . GLU A 1 177 ? -24.261 -4.786 17.575 1.00 86.50 177 GLU A N 1
ATOM 1436 C CA . GLU A 1 177 ? -24.032 -3.334 17.650 1.00 86.50 177 GLU A CA 1
ATOM 1437 C C . GLU A 1 177 ? -23.828 -2.852 19.091 1.00 86.50 177 GLU A C 1
ATOM 1439 O O . GLU A 1 177 ? -23.008 -1.969 19.350 1.00 86.50 177 GLU A O 1
ATOM 1444 N N . LYS A 1 178 ? -24.545 -3.460 20.045 1.00 85.88 178 LYS A N 1
ATOM 1445 C CA . LYS A 1 178 ? -24.429 -3.143 21.474 1.00 85.88 178 LYS A CA 1
ATOM 1446 C C . LYS A 1 178 ? -23.004 -3.381 21.983 1.00 85.88 178 LYS A C 1
ATOM 1448 O O . LYS A 1 178 ? -22.437 -2.519 22.649 1.00 85.88 178 LYS A O 1
ATOM 1453 N N . SER A 1 179 ? -22.408 -4.516 21.618 1.00 89.12 179 SER A N 1
ATOM 1454 C CA . SER A 1 179 ? -21.052 -4.880 22.040 1.00 89.12 179 SER A CA 1
ATOM 1455 C C . SER A 1 179 ? -19.978 -4.037 21.349 1.00 89.12 179 SER A C 1
ATOM 1457 O O 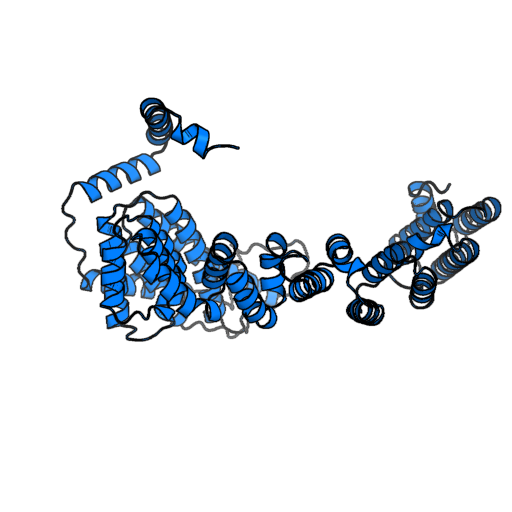. SER A 1 179 ? -18.922 -3.806 21.933 1.00 89.12 179 SER A O 1
ATOM 1459 N N . VAL A 1 180 ? -20.249 -3.534 20.139 1.00 93.38 180 VAL A N 1
ATOM 1460 C CA . VAL A 1 180 ? -19.392 -2.542 19.472 1.00 93.38 180 VAL A CA 1
ATOM 1461 C C . VAL A 1 180 ? -19.326 -1.255 20.291 1.00 93.38 180 VAL A C 1
ATOM 1463 O O . VAL A 1 180 ? -18.231 -0.821 20.638 1.00 93.38 180 VAL A O 1
ATOM 1466 N N . CYS A 1 181 ? -20.474 -0.659 20.632 1.00 92.94 181 CYS A N 1
ATOM 1467 C CA . CYS A 1 181 ? -20.503 0.588 21.403 1.00 92.94 181 CYS A CA 1
ATOM 1468 C C . CYS A 1 181 ? -19.833 0.424 22.773 1.00 92.94 181 CYS A C 1
ATOM 1470 O O . CYS A 1 181 ? -19.039 1.271 23.168 1.00 92.94 181 CYS A O 1
ATOM 1472 N N . GLU A 1 182 ? -20.086 -0.691 23.459 1.00 93.44 182 GLU A N 1
ATOM 1473 C CA . GLU A 1 182 ? -19.445 -0.984 24.740 1.00 93.44 182 GLU A CA 1
ATOM 1474 C C . GLU A 1 182 ? -17.917 -1.096 24.621 1.00 93.44 182 GLU A C 1
ATOM 1476 O O . GLU A 1 182 ? -17.194 -0.558 25.456 1.00 93.44 182 GLU A O 1
ATOM 1481 N N . ALA A 1 183 ? -17.400 -1.742 23.571 1.00 96.25 183 ALA A N 1
ATOM 1482 C CA . ALA A 1 183 ? -15.960 -1.831 23.338 1.00 96.25 183 ALA A CA 1
ATOM 1483 C C . ALA A 1 183 ? -15.328 -0.451 23.094 1.00 96.25 183 ALA A C 1
ATOM 1485 O O . ALA A 1 183 ? -14.263 -0.175 23.643 1.00 96.25 183 ALA A O 1
ATOM 1486 N N . PHE A 1 184 ? -16.007 0.437 22.360 1.00 97.25 184 PHE A N 1
ATOM 1487 C CA . PHE A 1 184 ? -15.587 1.836 22.220 1.00 97.25 184 PHE A CA 1
ATOM 1488 C C . PHE A 1 184 ? -15.582 2.580 23.558 1.00 97.25 184 PHE A C 1
ATOM 1490 O O . PHE A 1 184 ? -14.627 3.296 23.843 1.00 97.25 184 PHE A O 1
ATOM 1497 N N . GLU A 1 185 ? -16.611 2.403 24.392 1.00 96.69 185 GLU A N 1
ATOM 1498 C CA . GLU A 1 185 ? -16.669 3.019 25.724 1.00 96.69 185 GLU A CA 1
ATOM 1499 C C . GLU A 1 185 ? -15.516 2.553 26.619 1.00 96.69 185 GLU A C 1
ATOM 1501 O O . GLU A 1 185 ? -14.925 3.372 27.322 1.00 96.69 185 GLU A O 1
ATOM 1506 N N . LYS A 1 186 ? -15.170 1.258 26.594 1.00 97.38 186 LYS A N 1
ATOM 1507 C CA . LYS A 1 186 ? -14.040 0.740 27.383 1.00 97.38 186 LYS A CA 1
ATOM 1508 C C . LYS A 1 186 ? -12.698 1.196 26.855 1.00 97.38 186 LYS A C 1
ATOM 1510 O O . LYS A 1 186 ? -11.865 1.605 27.653 1.00 97.38 186 LYS A O 1
ATOM 1515 N N . PHE A 1 187 ? -12.513 1.170 25.539 1.00 97.50 187 PHE A N 1
ATOM 1516 C CA . PHE A 1 187 ? -11.298 1.672 24.916 1.00 97.50 187 PHE A CA 1
ATOM 1517 C C . PHE A 1 187 ? -11.079 3.149 25.267 1.00 97.50 187 PHE A C 1
ATOM 1519 O O . PHE A 1 187 ? -10.042 3.499 25.816 1.00 97.50 187 PHE A O 1
ATOM 1526 N N . ALA A 1 188 ? -12.091 3.995 25.052 1.00 96.44 188 ALA A N 1
ATOM 1527 C CA . ALA A 1 188 ? -12.016 5.420 25.359 1.00 96.44 188 ALA A CA 1
ATOM 1528 C C . ALA A 1 188 ? -11.795 5.685 26.855 1.00 96.44 188 ALA A C 1
ATOM 1530 O O . ALA A 1 188 ? -10.927 6.474 27.215 1.00 96.44 188 ALA A O 1
ATOM 1531 N N . GLY A 1 189 ? -12.523 4.980 27.728 1.00 96.06 189 GLY A N 1
ATOM 1532 C CA . GLY A 1 189 ? -12.332 5.093 29.173 1.00 96.06 189 GLY A CA 1
ATOM 1533 C C . GLY A 1 189 ? -10.943 4.649 29.636 1.00 96.06 189 GLY A C 1
ATOM 1534 O O . GLY A 1 189 ? -10.437 5.188 30.615 1.00 96.06 189 GLY A O 1
ATOM 1535 N N . TYR A 1 190 ? -10.322 3.687 28.946 1.00 96.56 190 TYR A N 1
ATOM 1536 C CA . TYR A 1 190 ? -8.953 3.258 29.232 1.00 96.56 190 TYR A CA 1
ATOM 1537 C C . TYR A 1 190 ? -7.948 4.317 28.790 1.00 96.56 190 TYR A C 1
ATOM 1539 O O . TYR A 1 190 ? -7.070 4.687 29.563 1.00 96.56 190 TYR A O 1
ATOM 1547 N N . THR A 1 191 ? -8.121 4.868 27.585 1.00 95.31 191 THR A N 1
ATOM 1548 C CA . THR A 1 191 ? -7.295 5.978 27.097 1.00 95.31 191 THR A CA 1
ATOM 1549 C C . THR A 1 191 ? -7.355 7.178 28.041 1.00 95.31 191 THR A C 1
ATOM 1551 O O . THR A 1 191 ? -6.320 7.752 28.349 1.00 95.31 191 THR A O 1
ATOM 1554 N N . ASP A 1 192 ? -8.533 7.520 28.565 1.00 94.44 192 ASP A N 1
ATOM 1555 C CA . ASP A 1 192 ? -8.687 8.626 29.519 1.00 94.44 192 ASP A CA 1
ATOM 1556 C C . ASP A 1 192 ? -7.977 8.383 30.853 1.00 94.44 192 ASP A C 1
ATOM 1558 O O . ASP A 1 192 ? -7.521 9.337 31.486 1.00 94.44 192 ASP A O 1
ATOM 1562 N N . ALA A 1 193 ? -7.916 7.126 31.293 1.00 94.19 193 ALA A N 1
ATOM 1563 C CA . ALA A 1 193 ? -7.297 6.748 32.556 1.00 94.19 193 ALA A CA 1
ATOM 1564 C C . ALA A 1 193 ? -5.766 6.687 32.455 1.00 94.19 193 ALA A C 1
ATOM 1566 O O . ALA A 1 193 ? -5.085 7.292 33.279 1.00 94.19 193 ALA A O 1
ATOM 1567 N N . GLU A 1 194 ? -5.243 5.995 31.441 1.00 94.31 194 GLU A N 1
ATOM 1568 C CA . GLU A 1 194 ? -3.819 5.635 31.356 1.00 94.31 194 GLU A CA 1
ATOM 1569 C C . GLU A 1 194 ? -3.035 6.488 30.343 1.00 94.31 194 GLU A C 1
ATOM 1571 O O . GLU A 1 194 ? -1.830 6.686 30.483 1.00 94.31 194 GLU A O 1
ATOM 1576 N N . TYR A 1 195 ? -3.713 7.062 29.343 1.00 91.50 195 TYR A N 1
ATOM 1577 C CA . TYR A 1 195 ? -3.094 7.805 28.236 1.00 91.50 195 TYR A CA 1
ATOM 1578 C C . TYR A 1 195 ? -3.744 9.180 27.971 1.00 91.50 195 TYR A C 1
ATOM 1580 O O . TYR A 1 195 ? -3.971 9.535 26.806 1.00 91.50 195 TYR A O 1
ATOM 1588 N N . PRO A 1 196 ? -4.044 9.995 29.005 1.00 86.56 196 PRO A N 1
ATOM 1589 C CA . PRO A 1 196 ? -4.802 11.227 28.830 1.00 86.56 196 PRO A CA 1
ATOM 1590 C C . PRO A 1 196 ? -4.074 12.205 27.901 1.00 86.56 196 PRO A C 1
ATOM 1592 O O . PRO A 1 196 ? -2.987 12.696 28.211 1.00 86.56 196 PRO A O 1
ATOM 1595 N N . GLY A 1 197 ? -4.693 12.507 26.758 1.00 75.94 197 GLY A N 1
ATOM 1596 C CA . GLY A 1 197 ? -4.146 13.442 25.773 1.00 75.94 197 GLY A CA 1
ATOM 1597 C C . GLY A 1 197 ? -2.873 12.956 25.073 1.00 75.94 197 GLY A C 1
ATOM 1598 O O . GLY A 1 197 ? -2.150 13.781 24.521 1.00 75.94 197 GLY A O 1
ATOM 1599 N N . ASN A 1 198 ? -2.575 11.650 25.090 1.00 85.38 198 ASN A N 1
ATOM 1600 C CA . ASN A 1 198 ? -1.525 11.073 24.252 1.00 85.38 198 ASN A CA 1
ATOM 1601 C C . ASN A 1 198 ? -2.093 10.793 22.847 1.00 85.38 198 ASN A C 1
ATOM 1603 O O . ASN A 1 198 ? -2.836 9.821 22.670 1.00 85.38 198 ASN A O 1
ATOM 1607 N N . PRO A 1 199 ? -1.740 11.596 21.826 1.00 77.19 199 PRO A N 1
ATOM 1608 C CA . PRO A 1 199 ? -2.336 11.459 20.507 1.00 77.19 199 PRO A CA 1
ATOM 1609 C C . PRO A 1 199 ? -1.852 10.215 19.751 1.00 77.19 199 PRO A C 1
ATOM 1611 O O . PRO A 1 199 ? -2.464 9.858 18.748 1.00 77.19 199 PRO A O 1
ATOM 1614 N N . HIS A 1 200 ? -0.775 9.558 20.187 1.00 87.00 200 HIS A N 1
ATOM 1615 C CA . HIS A 1 200 ? -0.202 8.410 19.485 1.00 87.00 200 HIS A CA 1
ATOM 1616 C C . HIS A 1 200 ? -0.897 7.098 19.845 1.00 87.00 200 HIS A C 1
ATOM 1618 O O . HIS A 1 200 ? -1.097 6.264 18.965 1.00 87.00 200 HIS A O 1
ATOM 1624 N N . PHE A 1 201 ? -1.322 6.937 21.103 1.00 92.94 201 PHE A N 1
ATOM 1625 C CA . PHE A 1 201 ? -1.914 5.689 21.592 1.00 92.94 201 PHE A CA 1
ATOM 1626 C C . PHE A 1 201 ? -3.112 5.254 20.742 1.00 92.94 201 PHE A C 1
ATOM 1628 O O . PHE A 1 201 ? -3.102 4.173 20.165 1.00 92.94 201 PHE A O 1
ATOM 1635 N N . ALA A 1 202 ? -4.117 6.121 20.584 1.00 93.88 202 ALA A N 1
ATOM 1636 C CA . ALA A 1 202 ? -5.310 5.792 19.802 1.00 93.88 202 ALA A CA 1
ATOM 1637 C C . ALA A 1 202 ? -5.005 5.547 18.310 1.00 93.88 202 ALA A C 1
ATOM 1639 O O . ALA A 1 202 ? -5.689 4.743 17.676 1.00 93.88 202 ALA A O 1
ATOM 1640 N N . GLY A 1 203 ? -3.967 6.198 17.773 1.00 93.44 203 GLY A N 1
ATOM 1641 C CA . GLY A 1 203 ? -3.541 6.043 16.382 1.00 93.44 203 GLY A CA 1
ATOM 1642 C C . GLY A 1 203 ? -3.066 4.627 16.059 1.00 93.44 203 GLY A C 1
ATOM 1643 O O . GLY A 1 203 ? -3.413 4.103 15.001 1.00 93.44 203 GLY A O 1
ATOM 1644 N N . TYR A 1 204 ? -2.381 3.951 16.991 1.00 93.56 204 TYR A N 1
ATOM 1645 C CA . TYR A 1 204 ? -1.972 2.553 16.799 1.00 93.56 204 TYR A CA 1
ATOM 1646 C C . TYR A 1 204 ? -3.157 1.607 16.597 1.00 93.56 204 TYR A C 1
ATOM 1648 O O . TYR A 1 204 ? -3.018 0.617 15.888 1.00 93.56 204 TYR A O 1
ATOM 1656 N N . PHE A 1 205 ? -4.332 1.923 17.147 1.00 96.38 205 PHE A N 1
ATOM 1657 C CA . PHE A 1 205 ? -5.527 1.079 17.065 1.00 96.38 205 PHE A CA 1
ATOM 1658 C C . PHE A 1 205 ? -6.515 1.524 15.982 1.00 96.38 205 PHE A C 1
ATOM 1660 O O . PHE A 1 205 ? -7.583 0.921 15.856 1.00 96.38 205 PHE A O 1
ATOM 1667 N N . GLU A 1 206 ? -6.207 2.552 15.185 1.00 95.56 206 GLU A N 1
ATOM 1668 C CA . GLU A 1 206 ? -7.179 3.158 14.269 1.00 95.56 206 GLU A CA 1
ATOM 1669 C C . GLU A 1 206 ? -7.804 2.135 13.304 1.00 95.56 206 GLU A C 1
ATOM 1671 O O . GLU A 1 206 ? -9.029 2.071 13.184 1.00 95.56 206 GLU A O 1
ATOM 1676 N N . HIS A 1 207 ? -7.004 1.268 12.677 1.00 95.38 207 HIS A N 1
ATOM 1677 C CA . HIS A 1 207 ? -7.515 0.232 11.769 1.00 95.38 207 HIS A CA 1
ATOM 1678 C C . HIS A 1 207 ? -8.467 -0.756 12.459 1.00 95.38 207 HIS A C 1
ATOM 1680 O O . HIS A 1 207 ? -9.489 -1.147 11.883 1.00 95.38 207 HIS A O 1
ATOM 1686 N N . PHE A 1 208 ? -8.156 -1.140 13.699 1.00 97.19 208 PHE A N 1
ATOM 1687 C CA . PHE A 1 208 ? -9.018 -1.997 14.507 1.00 97.19 208 PHE A CA 1
ATOM 1688 C C . PHE A 1 208 ? -10.337 -1.285 14.838 1.00 97.19 208 PHE A C 1
ATOM 1690 O O . PHE A 1 208 ? -11.416 -1.846 14.625 1.00 97.19 208 PHE A O 1
ATOM 1697 N N . LEU A 1 209 ? -10.264 -0.029 15.291 1.00 97.62 209 LEU A N 1
ATOM 1698 C CA . LEU A 1 209 ? -11.437 0.782 15.614 1.00 97.62 209 LEU A CA 1
ATOM 1699 C C . LEU A 1 209 ? -12.319 1.010 14.377 1.00 97.62 209 LEU A C 1
ATOM 1701 O O . LEU A 1 209 ? -13.540 0.917 14.474 1.00 97.62 209 LEU A O 1
ATOM 1705 N N . ILE A 1 210 ? -11.728 1.229 13.201 1.00 97.25 210 ILE A N 1
ATOM 1706 C CA . ILE A 1 210 ? -12.439 1.314 11.916 1.00 97.25 210 ILE A CA 1
ATOM 1707 C C . ILE A 1 210 ? -13.199 0.018 11.636 1.00 97.25 210 ILE A C 1
ATOM 1709 O O . ILE A 1 210 ? -14.415 0.055 11.437 1.00 97.25 210 ILE A O 1
ATOM 1713 N N . ALA A 1 211 ? -12.523 -1.134 11.675 1.00 96.69 211 ALA A N 1
ATOM 1714 C CA . ALA A 1 211 ? -13.158 -2.424 11.407 1.00 96.69 211 ALA A CA 1
ATOM 1715 C C . ALA A 1 211 ? -14.277 -2.749 12.407 1.00 96.69 211 ALA A C 1
ATOM 1717 O O . ALA A 1 211 ? -15.270 -3.382 12.041 1.00 96.69 211 ALA A O 1
ATOM 1718 N N . LEU A 1 212 ? -14.145 -2.291 13.653 1.00 96.31 212 LEU A N 1
ATOM 1719 C CA . LEU A 1 212 ? -15.176 -2.416 14.674 1.00 96.31 212 LEU A CA 1
ATOM 1720 C C . LEU A 1 212 ? -16.359 -1.464 14.416 1.00 96.31 212 LEU A C 1
ATOM 1722 O O . LEU A 1 212 ? -17.512 -1.893 14.442 1.00 96.31 212 LEU A O 1
ATOM 1726 N N . ALA A 1 213 ? -16.102 -0.193 14.093 1.00 96.56 213 ALA A N 1
ATOM 1727 C CA . ALA A 1 213 ? -17.130 0.791 13.739 1.00 96.56 213 ALA A CA 1
ATOM 1728 C C . ALA A 1 213 ? -17.910 0.398 12.473 1.00 96.56 213 ALA A C 1
ATOM 1730 O O . ALA A 1 213 ? -19.098 0.711 12.329 1.00 96.56 213 ALA A O 1
ATOM 1731 N N . GLU A 1 214 ? -17.289 -0.336 11.547 1.00 95.06 214 GLU A N 1
ATOM 1732 C CA . GLU A 1 214 ? -17.973 -0.902 10.386 1.00 95.06 214 GLU A CA 1
ATOM 1733 C C . GLU A 1 214 ? -19.119 -1.851 10.771 1.00 95.06 214 GLU A C 1
ATOM 1735 O O . GLU A 1 214 ? -20.103 -1.924 10.030 1.00 95.06 214 GLU A O 1
ATOM 1740 N N . LYS A 1 215 ? -19.063 -2.469 11.958 1.00 91.88 215 LYS A N 1
ATOM 1741 C CA . LYS A 1 215 ? -20.079 -3.400 12.481 1.00 91.88 215 LYS A CA 1
ATOM 1742 C C . LYS A 1 215 ? -21.300 -2.743 13.104 1.00 91.88 215 LYS A C 1
ATOM 1744 O O . LYS A 1 215 ? -22.258 -3.444 13.396 1.00 91.88 215 LYS A O 1
ATOM 1749 N N . SER A 1 216 ? -21.290 -1.425 13.284 1.00 91.06 216 SER A N 1
ATOM 1750 C CA . SER A 1 216 ? -22.410 -0.690 13.871 1.00 91.06 216 SER A CA 1
ATOM 1751 C C . SER A 1 216 ? -23.030 0.287 12.875 1.00 91.06 216 SER A C 1
ATOM 1753 O O . SER A 1 216 ? -22.330 0.937 12.089 1.00 91.06 216 SER A O 1
ATOM 1755 N N . THR A 1 217 ? -24.353 0.422 12.905 1.00 90.19 217 THR A N 1
ATOM 1756 C CA . THR A 1 217 ? -25.070 1.509 12.224 1.00 90.19 217 THR A CA 1
ATOM 1757 C C . THR A 1 217 ? -25.143 2.787 13.071 1.00 90.19 217 THR A C 1
ATOM 1759 O O . THR A 1 217 ? -25.362 3.872 12.529 1.00 90.19 217 THR A O 1
ATOM 1762 N N . ASN A 1 218 ? -24.852 2.712 14.376 1.00 90.88 218 ASN A N 1
ATOM 1763 C CA . ASN A 1 218 ? -24.956 3.821 15.333 1.00 90.88 218 ASN A CA 1
ATOM 1764 C C . ASN A 1 218 ? -23.712 4.729 15.358 1.00 90.88 218 ASN A C 1
ATOM 1766 O O . ASN A 1 218 ? -23.140 5.010 16.412 1.00 90.88 218 ASN A O 1
ATOM 1770 N N . ALA A 1 219 ? -23.301 5.243 14.197 1.00 95.00 219 ALA A N 1
ATOM 1771 C CA . ALA A 1 219 ? -22.099 6.073 14.073 1.00 95.00 219 ALA A CA 1
ATOM 1772 C C . ALA A 1 219 ? -22.113 7.328 14.974 1.00 95.00 219 ALA A C 1
ATOM 1774 O O . ALA A 1 219 ? -21.084 7.694 15.535 1.00 95.00 219 ALA A O 1
ATOM 1775 N N . ASN A 1 220 ? -23.281 7.952 15.176 1.00 94.88 220 ASN A N 1
ATOM 1776 C CA . ASN A 1 220 ? -23.425 9.120 16.058 1.00 94.88 220 ASN A CA 1
ATOM 1777 C C . ASN A 1 220 ? -23.134 8.803 17.532 1.00 94.88 220 ASN A C 1
ATOM 1779 O O . ASN A 1 220 ? -22.632 9.662 18.254 1.00 94.88 220 ASN A O 1
ATOM 1783 N N . GLN A 1 221 ? -23.448 7.587 17.988 1.00 95.25 221 GLN A N 1
ATOM 1784 C CA . GLN A 1 221 ? -23.141 7.177 19.357 1.00 95.25 221 GLN A CA 1
ATOM 1785 C C . GLN A 1 221 ? -21.632 7.021 19.540 1.00 95.25 221 GLN A C 1
ATOM 1787 O O . GLN A 1 221 ? -21.090 7.547 20.506 1.00 95.25 221 GLN A O 1
ATOM 1792 N N . ILE A 1 222 ? -20.954 6.373 18.587 1.00 96.81 222 ILE A N 1
ATOM 1793 C CA . ILE A 1 222 ? -19.493 6.214 18.611 1.00 96.81 222 ILE A CA 1
ATOM 1794 C C . ILE A 1 222 ? -18.798 7.581 18.552 1.00 96.81 222 ILE A C 1
ATOM 1796 O O . ILE A 1 222 ? -17.901 7.834 19.350 1.00 96.81 222 ILE A O 1
ATOM 1800 N N . LEU A 1 223 ? -19.262 8.500 17.695 1.00 96.25 223 LEU A N 1
ATOM 1801 C CA . LEU A 1 223 ? -18.768 9.885 17.683 1.00 96.25 223 LEU A CA 1
ATOM 1802 C C . LEU A 1 223 ? -18.935 10.554 19.048 1.00 96.25 223 LEU A C 1
ATOM 1804 O O . LEU A 1 223 ? -17.989 11.147 19.549 1.00 96.25 223 LEU A O 1
ATOM 1808 N N . SER A 1 224 ? -20.098 10.404 19.693 1.00 96.44 224 SER A N 1
ATOM 1809 C CA . SER A 1 224 ? -20.305 10.959 21.033 1.00 96.44 224 SER A CA 1
ATOM 1810 C C . SER A 1 224 ? -19.399 10.333 22.095 1.00 96.44 224 SER A C 1
ATOM 1812 O O . SER A 1 224 ? -19.165 11.003 23.100 1.00 96.44 224 SER A O 1
ATOM 1814 N N . ILE A 1 225 ? -18.972 9.077 21.946 1.00 96.50 225 ILE A N 1
ATOM 1815 C CA . ILE A 1 225 ? -18.026 8.438 22.871 1.00 96.50 225 ILE A CA 1
ATOM 1816 C C . ILE A 1 225 ? -16.647 9.080 22.703 1.00 96.50 225 ILE A C 1
ATOM 1818 O O . ILE A 1 225 ? -16.068 9.510 23.694 1.00 96.50 225 ILE A O 1
ATOM 1822 N N . ILE A 1 226 ? -16.176 9.221 21.459 1.00 95.31 226 ILE A N 1
ATOM 1823 C CA . ILE A 1 226 ? -14.886 9.855 21.143 1.00 95.31 226 ILE A CA 1
ATOM 1824 C C . ILE A 1 226 ? -14.879 11.327 21.577 1.00 95.31 226 ILE A C 1
ATOM 1826 O O . ILE A 1 226 ? -13.957 11.770 22.244 1.00 95.31 226 ILE A O 1
ATOM 1830 N N . ASP A 1 227 ? -15.936 12.085 21.279 1.00 94.31 227 ASP A N 1
ATOM 1831 C CA . ASP A 1 227 ? -16.019 13.513 21.621 1.00 94.31 227 ASP A CA 1
ATOM 1832 C C . ASP A 1 227 ? -16.083 13.785 23.136 1.00 94.31 227 ASP A C 1
ATOM 1834 O O . ASP A 1 227 ? -15.869 14.918 23.571 1.00 94.31 227 ASP A O 1
ATOM 1838 N N . LYS A 1 228 ? -16.434 12.776 23.944 1.00 95.19 228 LYS A N 1
ATOM 1839 C CA . LYS A 1 228 ? -16.458 12.865 25.413 1.00 95.19 228 LYS A CA 1
ATOM 1840 C C . LYS A 1 228 ? -15.158 12.398 26.062 1.00 95.19 228 LYS A C 1
ATOM 1842 O O . LYS A 1 228 ? -15.016 12.616 27.264 1.00 95.19 228 LYS A O 1
ATOM 1847 N N . SER A 1 229 ? -14.271 11.756 25.309 1.00 94.00 229 SER A N 1
ATOM 1848 C CA . SER A 1 229 ? -12.987 11.277 25.805 1.00 94.00 229 SER A CA 1
ATOM 1849 C C . SER A 1 229 ? -11.860 12.263 25.486 1.00 94.00 229 SER A C 1
ATOM 1851 O O . SER A 1 229 ? -12.061 13.321 24.889 1.00 94.00 229 SER A O 1
ATOM 1853 N N . SER A 1 230 ? -10.654 11.916 25.915 1.00 92.56 230 SER A N 1
ATOM 1854 C CA . SER A 1 230 ? -9.396 12.602 25.622 1.00 92.56 230 SER A CA 1
ATOM 1855 C C . SER A 1 230 ? -8.800 12.216 24.264 1.00 92.56 230 SER A C 1
ATOM 1857 O O . SER A 1 230 ? -7.743 12.732 23.899 1.00 92.56 230 SER A O 1
ATOM 1859 N N . ILE A 1 231 ? -9.464 11.338 23.499 1.00 93.75 231 ILE A N 1
ATOM 1860 C CA . ILE A 1 231 ? -9.021 10.943 22.160 1.00 93.75 231 ILE A CA 1
ATOM 1861 C C . ILE A 1 231 ? -9.200 12.130 21.215 1.00 93.75 231 ILE A C 1
ATOM 1863 O O . ILE A 1 231 ? -10.312 12.504 20.838 1.00 93.75 231 ILE A O 1
ATOM 1867 N N . GLU A 1 232 ? -8.088 12.708 20.778 1.00 92.31 232 GLU A N 1
ATOM 1868 C CA . GLU A 1 232 ? -8.125 13.779 19.797 1.00 92.31 232 GLU A CA 1
ATOM 1869 C C . GLU A 1 232 ? -8.555 13.239 18.427 1.00 92.31 232 GLU A C 1
ATOM 1871 O O . GLU A 1 232 ? -8.019 12.254 17.922 1.00 92.31 232 GLU A O 1
ATOM 1876 N N . ARG A 1 233 ? -9.487 13.925 17.753 1.00 93.44 233 ARG A N 1
ATOM 1877 C CA . ARG A 1 233 ? -9.962 13.518 16.415 1.00 93.44 233 ARG A CA 1
ATOM 1878 C C . ARG A 1 233 ? -8.833 13.372 15.381 1.00 93.44 233 ARG A C 1
ATOM 1880 O O . ARG A 1 233 ? -8.965 12.583 14.453 1.00 93.44 233 ARG A O 1
ATOM 1887 N N . GLN A 1 234 ? -7.743 14.128 15.537 1.00 92.69 234 GLN A N 1
ATOM 1888 C CA . GLN A 1 234 ? -6.571 14.069 14.654 1.00 92.69 234 GLN A CA 1
ATOM 1889 C C . GLN A 1 234 ? -5.718 12.806 14.834 1.00 92.69 234 GLN A C 1
ATOM 1891 O O . GLN A 1 234 ? -4.931 12.495 13.947 1.00 92.69 234 GLN A O 1
ATOM 1896 N N . SER A 1 235 ? -5.879 12.094 15.953 1.00 92.56 235 SER A N 1
ATOM 1897 C CA . SER A 1 235 ? -5.218 10.816 16.233 1.00 92.56 235 SER A CA 1
ATOM 1898 C C . SER A 1 235 ? -5.872 9.640 15.527 1.00 92.56 235 SER A C 1
ATOM 1900 O O . SER A 1 235 ? -5.238 8.608 15.355 1.00 92.56 235 SER A O 1
ATOM 1902 N N . VAL A 1 236 ? -7.144 9.789 15.148 1.00 95.31 236 VAL A N 1
ATOM 1903 C CA . VAL A 1 236 ? -7.946 8.761 14.470 1.00 95.31 236 VAL A CA 1
ATOM 1904 C C . VAL A 1 236 ? -8.728 9.360 13.283 1.00 95.31 236 VAL A C 1
ATOM 1906 O O . VAL A 1 236 ? -9.961 9.279 13.218 1.00 95.31 236 VAL A O 1
ATOM 1909 N N . PRO A 1 237 ? -8.044 10.041 12.344 1.00 96.44 237 PRO A N 1
ATOM 1910 C CA . PRO A 1 237 ? -8.690 10.849 11.315 1.00 96.44 237 PRO A CA 1
ATOM 1911 C C . PRO A 1 237 ? -9.538 10.033 10.321 1.00 96.44 237 PRO A C 1
ATOM 1913 O O . PRO A 1 237 ? -10.601 10.499 9.896 1.00 96.44 237 PRO A O 1
ATOM 1916 N N . GLU A 1 238 ? -9.120 8.823 9.954 1.00 97.06 238 GLU A N 1
ATOM 1917 C CA . GLU A 1 238 ? -9.863 7.928 9.063 1.00 97.06 238 GLU A CA 1
ATOM 1918 C C . GLU A 1 238 ? -11.124 7.384 9.740 1.00 97.06 238 GLU A C 1
ATOM 1920 O O . GLU A 1 238 ? -12.189 7.339 9.112 1.00 97.06 238 GLU A O 1
ATOM 1925 N N . LEU A 1 239 ? -11.044 7.055 11.034 1.00 97.19 239 LEU A N 1
ATOM 1926 C CA . LEU A 1 239 ? -12.209 6.662 11.830 1.00 97.19 239 LEU A CA 1
ATOM 1927 C C . LEU A 1 239 ? -13.247 7.789 11.887 1.00 97.19 239 LEU A C 1
ATOM 1929 O O . LEU A 1 239 ? -14.435 7.550 11.655 1.00 97.19 239 LEU A O 1
ATOM 1933 N N . ILE A 1 240 ? -12.816 9.026 12.148 1.00 96.94 240 ILE A N 1
ATOM 1934 C CA . ILE A 1 240 ? -13.717 10.188 12.181 1.00 96.94 240 ILE A CA 1
ATOM 1935 C C . ILE A 1 240 ? -14.397 10.393 10.824 1.00 96.94 240 ILE A C 1
ATOM 1937 O O . ILE A 1 240 ? -15.610 10.625 10.767 1.00 96.94 240 ILE A O 1
ATOM 1941 N N . LEU A 1 241 ? -13.657 10.252 9.719 1.00 96.62 241 LEU A N 1
ATOM 1942 C CA . LEU A 1 241 ? -14.242 10.310 8.379 1.00 96.62 241 LEU A CA 1
A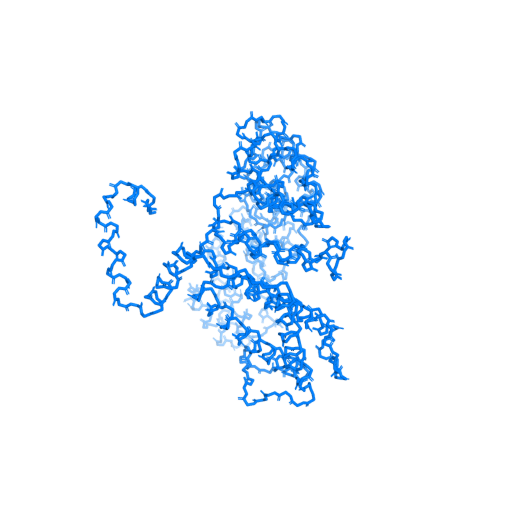TOM 1943 C C . LEU A 1 241 ? -15.270 9.197 8.151 1.00 96.62 241 LEU A C 1
ATOM 1945 O O . LEU A 1 241 ? -16.367 9.479 7.659 1.00 96.62 241 LEU A O 1
ATOM 1949 N N . LEU A 1 242 ? -14.950 7.952 8.513 1.00 96.56 242 LEU A N 1
ATOM 1950 C CA . LEU A 1 242 ? -15.870 6.823 8.383 1.00 96.56 242 LEU A CA 1
ATOM 1951 C C . LEU A 1 242 ? -17.176 7.090 9.139 1.00 96.56 242 LEU A C 1
ATOM 1953 O O . LEU A 1 242 ? -18.264 6.923 8.580 1.00 96.56 242 LEU A O 1
ATOM 1957 N N . LEU A 1 243 ? -17.079 7.523 10.395 1.00 96.88 243 LEU A N 1
ATOM 1958 C CA . LEU A 1 243 ? -18.235 7.757 11.252 1.00 96.88 243 LEU A CA 1
ATOM 1959 C C . LEU A 1 243 ? -19.106 8.910 10.738 1.00 96.88 243 LEU A C 1
ATOM 1961 O O . LEU A 1 243 ? -20.324 8.753 10.645 1.00 96.88 243 LEU A O 1
ATOM 1965 N N . ASN A 1 244 ? -18.507 10.028 10.318 1.00 96.06 244 ASN A N 1
ATOM 1966 C CA . ASN A 1 244 ? -19.243 11.144 9.712 1.00 96.06 244 ASN A CA 1
ATOM 1967 C C . ASN A 1 244 ? -19.922 10.758 8.390 1.00 96.06 244 ASN A C 1
ATOM 1969 O O . ASN A 1 244 ? -21.031 11.205 8.088 1.00 96.06 244 ASN A O 1
ATOM 1973 N N . LYS A 1 245 ? -19.284 9.893 7.594 1.00 94.19 245 LYS A N 1
ATOM 1974 C CA . LYS A 1 245 ? -19.885 9.355 6.370 1.00 94.19 245 LYS A CA 1
ATOM 1975 C C . LYS A 1 245 ? -21.075 8.451 6.695 1.00 94.19 245 LYS A C 1
ATOM 1977 O O . LYS A 1 245 ? -22.134 8.601 6.087 1.00 94.19 245 LYS A O 1
ATOM 1982 N N . LYS A 1 246 ? -20.925 7.543 7.666 1.00 94.25 246 LYS A N 1
ATOM 1983 C CA . LYS A 1 246 ? -21.984 6.621 8.108 1.00 94.25 246 LYS A CA 1
ATOM 1984 C C . LYS A 1 246 ? -23.161 7.327 8.779 1.00 94.25 246 LYS A C 1
ATOM 1986 O O . LYS A 1 246 ? -24.291 6.883 8.611 1.00 94.25 246 LYS A O 1
ATOM 1991 N N . SER A 1 247 ? -22.929 8.429 9.490 1.00 93.38 247 SER A N 1
ATOM 1992 C CA . SER A 1 247 ? -24.006 9.233 10.082 1.00 93.38 247 SER A CA 1
ATOM 1993 C C . SER A 1 247 ? -24.813 10.028 9.049 1.00 93.38 247 SER A C 1
ATOM 1995 O O . SER A 1 247 ? -25.826 10.635 9.394 1.00 93.38 247 SER A O 1
ATOM 1997 N N . GLY A 1 248 ? -24.379 10.045 7.782 1.00 91.25 248 GLY A N 1
ATOM 1998 C CA . GLY A 1 248 ? -24.990 10.839 6.718 1.00 91.25 248 GLY A CA 1
ATOM 1999 C C . GLY A 1 248 ? -24.681 12.336 6.817 1.00 91.25 248 GLY A C 1
ATOM 2000 O O . GLY A 1 248 ? -25.225 13.125 6.039 1.00 91.25 248 GLY A O 1
ATOM 2001 N N . ASN A 1 249 ? -23.803 12.754 7.735 1.00 91.44 249 ASN A N 1
ATOM 2002 C CA . ASN A 1 249 ? -23.458 14.156 7.928 1.00 91.44 249 ASN A CA 1
ATOM 2003 C C . ASN A 1 249 ? -22.351 14.593 6.958 1.00 91.44 249 ASN A C 1
ATOM 2005 O O . ASN A 1 249 ? -21.174 14.697 7.301 1.00 91.44 249 ASN A O 1
ATOM 2009 N N . LYS A 1 250 ? -22.750 14.877 5.714 1.00 93.00 250 LYS A N 1
ATOM 2010 C CA . LYS A 1 250 ? -21.831 15.296 4.645 1.00 93.00 250 LYS A CA 1
ATOM 2011 C C . LYS A 1 250 ? -21.032 16.561 4.990 1.00 93.00 250 LYS A C 1
ATOM 2013 O O . LYS A 1 250 ? -19.896 16.694 4.540 1.00 93.00 250 LYS A O 1
ATOM 2018 N N . THR A 1 251 ? -21.613 17.482 5.761 1.00 94.81 251 THR A N 1
ATOM 2019 C CA . THR A 1 251 ? -20.947 18.730 6.163 1.00 94.81 251 THR A CA 1
ATOM 2020 C C . THR A 1 251 ? -19.792 18.446 7.116 1.00 94.81 251 THR A C 1
ATOM 2022 O O . THR A 1 251 ? -18.671 18.862 6.835 1.00 94.81 251 THR A O 1
ATOM 2025 N N . GLU A 1 252 ? -20.040 17.688 8.186 1.00 94.88 252 GLU A N 1
ATOM 2026 C CA . GLU A 1 252 ? -19.000 17.284 9.147 1.00 94.88 252 GLU A CA 1
ATOM 2027 C C . GLU A 1 252 ? -17.951 16.378 8.500 1.00 94.88 252 GLU A C 1
ATOM 2029 O O . GLU A 1 252 ? -16.758 16.508 8.774 1.00 94.88 252 GLU A O 1
ATOM 2034 N N . TRP A 1 253 ? -18.372 15.503 7.580 1.00 97.06 253 TRP A N 1
ATOM 2035 C CA . TRP A 1 253 ? -17.448 14.690 6.792 1.00 97.06 253 TRP A CA 1
ATOM 2036 C C . TRP A 1 253 ? -16.472 15.568 6.000 1.00 97.06 253 TRP A C 1
ATOM 2038 O O . TRP A 1 253 ? -15.261 15.374 6.094 1.00 97.06 253 TRP A O 1
ATOM 2048 N N . LEU A 1 254 ? -16.978 16.567 5.266 1.00 96.69 254 LEU A N 1
ATOM 2049 C CA . LEU A 1 254 ? -16.138 17.459 4.463 1.00 96.69 254 LEU A CA 1
ATOM 2050 C C . LEU A 1 254 ? -15.233 18.330 5.341 1.00 96.69 254 LEU A C 1
ATOM 2052 O O . LEU A 1 254 ? -14.070 18.528 5.000 1.00 96.69 254 LEU A O 1
ATOM 2056 N N . GLN A 1 255 ? -15.744 18.836 6.466 1.00 96.56 255 GLN A N 1
ATOM 2057 C CA . GLN A 1 255 ? -14.941 19.599 7.425 1.00 96.56 255 GLN A CA 1
ATOM 2058 C C . GLN A 1 255 ? -13.795 18.757 7.991 1.00 96.56 255 GLN A C 1
ATOM 2060 O O . GLN A 1 255 ? -12.650 19.204 7.970 1.00 96.56 255 GLN A O 1
ATOM 2065 N N . SER A 1 256 ? -14.079 17.521 8.405 1.00 96.25 256 SER A N 1
ATOM 2066 C CA . SER A 1 256 ? -13.064 16.591 8.914 1.00 96.25 256 SER A CA 1
ATOM 2067 C C . SER A 1 256 ? -12.030 16.253 7.837 1.00 96.25 256 SER A C 1
ATOM 2069 O O . SER A 1 256 ? -10.828 16.300 8.085 1.00 96.25 256 SER A O 1
ATOM 2071 N N . ALA A 1 257 ? -12.475 15.996 6.604 1.00 97.25 257 ALA A N 1
ATOM 2072 C CA . ALA A 1 257 ? -11.579 15.726 5.483 1.00 97.25 257 ALA A CA 1
ATOM 2073 C C . ALA A 1 257 ? -10.648 16.917 5.197 1.00 97.25 257 ALA A C 1
ATOM 2075 O O . ALA A 1 257 ? -9.442 16.744 5.040 1.00 97.25 257 ALA A O 1
ATOM 2076 N N . LEU A 1 258 ? -11.184 18.142 5.197 1.00 96.62 258 LEU A N 1
ATOM 2077 C CA . LEU A 1 258 ? -10.408 19.377 5.044 1.00 96.62 258 LEU A CA 1
ATOM 2078 C C . LEU A 1 258 ? -9.440 19.638 6.204 1.00 96.62 258 LEU A C 1
ATOM 2080 O O . LEU A 1 258 ? -8.418 20.291 5.999 1.00 96.62 258 LEU A O 1
ATOM 2084 N N . GLN A 1 259 ? -9.751 19.153 7.403 1.00 96.50 259 GLN A N 1
ATOM 2085 C CA . GLN A 1 259 ? -8.881 19.283 8.565 1.00 96.50 259 GLN A CA 1
ATOM 2086 C C . GLN A 1 259 ? -7.691 18.318 8.490 1.00 96.50 259 GLN A C 1
ATOM 2088 O O . GLN A 1 259 ? -6.567 18.723 8.784 1.00 96.50 259 GLN A O 1
ATOM 2093 N N . PHE A 1 260 ? -7.916 17.069 8.067 1.00 96.19 260 PHE A N 1
ATOM 2094 C CA . PHE A 1 260 ? -6.926 15.997 8.227 1.00 96.19 260 PHE A CA 1
ATOM 2095 C C . PHE A 1 260 ? -6.186 15.578 6.948 1.00 96.19 260 PHE A C 1
ATOM 2097 O O . PHE A 1 260 ? -5.184 14.875 7.042 1.00 96.19 260 PHE A O 1
ATOM 2104 N N . TYR A 1 261 ? -6.588 16.034 5.755 1.00 96.88 261 TYR A N 1
ATOM 2105 C CA . TYR A 1 261 ? -5.953 15.593 4.498 1.00 96.88 261 TYR A CA 1
ATOM 2106 C C . TYR A 1 261 ? -4.441 15.878 4.399 1.00 96.88 261 TYR A C 1
ATOM 2108 O O . TYR A 1 261 ? -3.749 15.262 3.599 1.00 96.88 261 TYR A O 1
ATOM 2116 N N . ARG A 1 262 ? -3.901 16.821 5.179 1.00 94.88 262 ARG A N 1
ATOM 2117 C CA . ARG A 1 262 ? -2.456 17.113 5.176 1.00 94.88 262 ARG A CA 1
ATOM 2118 C C . ARG A 1 262 ? -1.634 16.165 6.044 1.00 94.88 262 ARG A C 1
ATOM 2120 O O . ARG A 1 262 ? -0.426 16.101 5.856 1.00 94.88 262 ARG A O 1
ATOM 2127 N N . ILE A 1 263 ? -2.271 15.498 7.004 1.00 92.12 263 ILE A N 1
ATOM 2128 C CA . ILE A 1 263 ? -1.602 14.633 7.984 1.00 92.12 263 ILE A CA 1
ATOM 2129 C C . ILE A 1 263 ? -1.902 13.149 7.752 1.00 92.12 263 ILE A C 1
ATOM 2131 O O . ILE A 1 263 ? -1.159 12.308 8.237 1.00 92.12 263 ILE A O 1
ATOM 2135 N N . ASN A 1 264 ? -2.958 12.822 6.997 1.00 94.88 264 ASN A N 1
ATOM 2136 C CA . ASN A 1 264 ? -3.314 11.449 6.662 1.00 94.88 264 ASN A CA 1
ATOM 2137 C C . ASN A 1 264 ? -3.599 11.295 5.155 1.00 94.88 264 ASN A C 1
ATOM 2139 O O . ASN A 1 264 ? -4.461 11.967 4.574 1.00 94.88 264 ASN A O 1
ATOM 2143 N N . ASN A 1 265 ? -2.867 10.372 4.530 1.00 95.44 265 ASN A N 1
ATOM 2144 C CA . ASN A 1 265 ? -2.905 10.129 3.092 1.00 95.44 265 ASN A CA 1
ATOM 2145 C C . ASN A 1 265 ? -4.221 9.491 2.614 1.00 95.44 265 ASN A C 1
ATOM 2147 O O . ASN A 1 265 ? -4.701 9.835 1.531 1.00 95.44 265 ASN A O 1
ATOM 2151 N N . GLU A 1 266 ? -4.834 8.596 3.389 1.00 95.38 266 GLU A N 1
ATOM 2152 C CA . GLU A 1 266 ? -6.111 7.969 3.023 1.00 95.38 266 GLU A CA 1
ATOM 2153 C C . GLU A 1 266 ? -7.271 8.969 3.104 1.00 95.38 266 GLU A C 1
ATOM 2155 O O . GLU A 1 266 ? -8.123 9.015 2.210 1.00 95.38 266 GLU A O 1
ATOM 2160 N N . VAL A 1 267 ? -7.262 9.864 4.096 1.00 97.00 267 VAL A N 1
ATOM 2161 C CA . VAL A 1 267 ? -8.189 11.003 4.156 1.00 97.00 267 VAL A CA 1
ATOM 2162 C C . VAL A 1 267 ? -8.035 11.898 2.927 1.00 97.00 267 VAL A C 1
ATOM 2164 O O . VAL A 1 267 ? -9.030 12.272 2.299 1.00 97.00 267 VAL A O 1
ATOM 2167 N N . ALA A 1 268 ? -6.800 12.213 2.533 1.00 97.75 268 ALA A N 1
ATOM 2168 C CA . ALA A 1 268 ? -6.547 12.991 1.325 1.00 97.75 268 ALA A CA 1
ATOM 2169 C C . ALA A 1 268 ? -7.038 12.306 0.047 1.00 97.75 268 ALA A C 1
ATOM 2171 O O . ALA A 1 268 ? -7.631 12.975 -0.803 1.00 97.75 268 ALA A O 1
ATOM 2172 N N . LYS A 1 269 ? -6.863 10.986 -0.087 1.00 97.56 269 LYS A N 1
ATOM 2173 C CA . LYS A 1 269 ? -7.427 10.224 -1.212 1.00 97.56 269 LYS A CA 1
ATOM 2174 C C . LYS A 1 269 ? -8.946 10.349 -1.264 1.00 97.56 269 LYS A C 1
ATOM 2176 O O . LYS A 1 269 ? -9.486 10.647 -2.330 1.00 97.56 269 LYS A O 1
ATOM 2181 N N . GLN A 1 270 ? -9.628 10.182 -0.129 1.00 97.00 270 GLN A N 1
ATOM 2182 C CA . GLN A 1 270 ? -11.086 10.316 -0.053 1.00 97.00 270 GLN A CA 1
ATOM 2183 C C . GLN A 1 270 ? -11.552 11.733 -0.422 1.00 97.00 270 GLN A C 1
ATOM 2185 O O . GLN A 1 270 ? -12.510 11.893 -1.183 1.00 97.00 270 GLN A O 1
ATOM 2190 N N . LEU A 1 271 ? -10.856 12.768 0.061 1.00 97.88 271 LEU A N 1
ATOM 2191 C CA . LEU A 1 271 ? -11.146 14.161 -0.284 1.00 97.88 271 LEU A CA 1
ATOM 2192 C C . LEU A 1 271 ? -10.939 14.435 -1.781 1.00 97.88 271 LEU A C 1
ATOM 2194 O O . LEU A 1 271 ? -11.781 15.067 -2.420 1.00 97.88 271 LEU A O 1
ATOM 2198 N N . LEU A 1 272 ? -9.841 13.938 -2.360 1.00 98.12 272 LEU A N 1
ATOM 2199 C CA . LEU A 1 272 ? -9.558 14.071 -3.788 1.00 98.12 272 LEU A CA 1
ATOM 2200 C C . LEU A 1 272 ? -10.600 13.345 -4.639 1.00 98.12 272 LEU A C 1
ATOM 2202 O O . LEU A 1 272 ? -11.077 13.921 -5.610 1.00 98.12 272 LEU A O 1
ATOM 2206 N N . GLN A 1 273 ? -11.009 12.129 -4.279 1.00 97.38 273 GLN A N 1
ATOM 2207 C CA . GLN A 1 273 ? -12.084 11.419 -4.982 1.00 97.38 273 GLN A CA 1
ATOM 2208 C C . GLN A 1 273 ? -13.390 12.212 -4.949 1.00 97.38 273 GLN A C 1
ATOM 2210 O O . GLN A 1 273 ? -14.018 12.426 -5.986 1.00 97.38 273 GLN A O 1
ATOM 2215 N N . PHE A 1 274 ? -13.754 12.732 -3.776 1.00 96.62 274 PHE A N 1
ATOM 2216 C CA . PHE A 1 274 ? -14.936 13.570 -3.627 1.00 96.62 274 PHE A CA 1
ATOM 2217 C C . PHE A 1 274 ? -14.879 14.820 -4.509 1.00 96.62 274 PHE A C 1
ATOM 2219 O O . PHE A 1 274 ? -15.846 15.119 -5.216 1.00 96.62 274 PHE A O 1
ATOM 2226 N N . TYR A 1 275 ? -13.758 15.546 -4.520 1.00 97.81 275 TYR A N 1
ATOM 2227 C CA . TYR A 1 275 ? -13.609 16.709 -5.393 1.00 97.81 275 TYR A CA 1
ATOM 2228 C C . TYR A 1 275 ? -13.539 16.332 -6.864 1.00 97.81 275 TYR A C 1
ATOM 2230 O O . TYR A 1 275 ? -14.073 17.047 -7.704 1.00 97.81 275 TYR A O 1
ATOM 2238 N N . PHE A 1 276 ? -12.956 15.191 -7.208 1.00 97.12 276 PHE A N 1
ATOM 2239 C CA . PHE A 1 276 ? -12.959 14.735 -8.585 1.00 97.12 276 PHE A CA 1
ATOM 2240 C C . PHE A 1 276 ? -14.391 14.564 -9.108 1.00 97.12 276 PHE A C 1
ATOM 2242 O O . PHE A 1 276 ? -14.660 14.908 -10.256 1.00 97.12 276 PHE A O 1
ATOM 2249 N N . GLU A 1 277 ? -15.325 14.088 -8.292 1.00 95.56 277 GLU A N 1
ATOM 2250 C CA . GLU A 1 277 ? -16.726 13.931 -8.696 1.00 95.56 277 GLU A CA 1
ATOM 2251 C C . GLU A 1 277 ? -17.530 15.237 -8.629 1.00 95.56 277 GLU A C 1
ATOM 2253 O O . GLU A 1 277 ? -18.409 15.459 -9.463 1.00 95.56 277 GLU A O 1
ATOM 2258 N N . SER A 1 278 ? -17.240 16.105 -7.656 1.00 95.12 278 SER A N 1
ATOM 2259 C CA . SER A 1 278 ? -18.085 17.264 -7.325 1.00 95.12 278 SER A CA 1
ATOM 2260 C C . SER A 1 278 ? -17.534 18.627 -7.758 1.00 95.12 278 SER A C 1
ATOM 2262 O O . SER A 1 278 ? -18.317 19.500 -8.129 1.00 95.12 278 SER A O 1
ATOM 2264 N N . ASP A 1 279 ? -16.216 18.826 -7.723 1.00 96.44 279 ASP A N 1
ATOM 2265 C CA . ASP A 1 279 ? -15.542 20.098 -8.003 1.00 96.44 279 ASP A CA 1
ATOM 2266 C C . ASP A 1 279 ? -14.103 19.877 -8.509 1.00 96.44 279 ASP A C 1
ATOM 2268 O O . ASP A 1 279 ? -13.130 19.783 -7.750 1.00 96.44 279 ASP A O 1
ATOM 2272 N N . LYS A 1 280 ? -13.962 19.861 -9.839 1.00 96.12 280 LYS A N 1
ATOM 2273 C CA . LYS A 1 280 ? -12.674 19.672 -10.520 1.00 96.12 280 LYS A CA 1
ATOM 2274 C C . LYS A 1 280 ? -11.640 20.754 -10.182 1.00 96.12 280 LYS A C 1
ATOM 2276 O O . LYS A 1 280 ? -10.447 20.460 -10.222 1.00 96.12 280 LYS A O 1
ATOM 2281 N N . LEU A 1 281 ? -12.058 21.981 -9.855 1.00 96.88 281 LEU A N 1
ATOM 2282 C CA . LEU A 1 281 ? -11.122 23.055 -9.503 1.00 96.88 281 LEU A CA 1
ATOM 2283 C C . LEU A 1 281 ? -10.505 22.799 -8.129 1.00 96.88 281 LEU A C 1
ATOM 2285 O O . LEU A 1 281 ? -9.284 22.888 -7.978 1.00 96.88 281 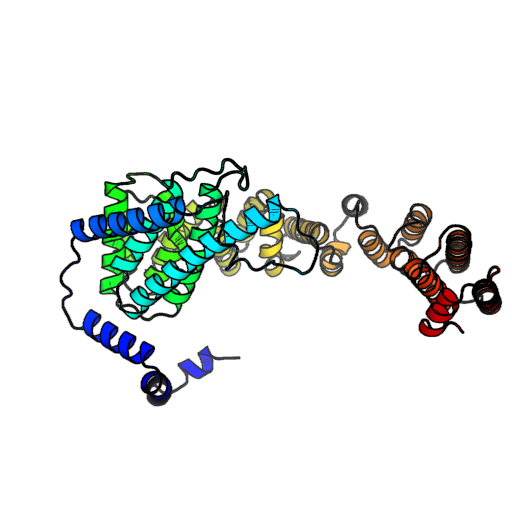LEU A O 1
ATOM 2289 N N . SER A 1 282 ? -11.335 22.428 -7.152 1.00 97.62 282 SER A N 1
ATOM 2290 C CA . SER A 1 282 ? -10.861 22.032 -5.822 1.00 97.62 282 SER A CA 1
ATOM 2291 C C . SER A 1 282 ? -9.986 20.781 -5.892 1.00 97.62 282 SER A C 1
ATOM 2293 O O . SER A 1 282 ? -8.931 20.755 -5.262 1.00 97.62 282 SER A O 1
ATOM 2295 N N . PHE A 1 283 ? -10.331 19.806 -6.743 1.00 98.38 283 PHE A N 1
ATOM 2296 C CA . PHE A 1 283 ? -9.487 18.632 -6.995 1.00 98.38 283 PHE A CA 1
ATOM 2297 C C . PHE A 1 283 ? -8.076 19.027 -7.443 1.00 98.38 283 PHE A C 1
ATOM 2299 O O . PHE A 1 283 ? -7.099 18.625 -6.817 1.00 98.38 283 PHE A O 1
ATOM 2306 N N . VAL A 1 284 ? -7.957 19.844 -8.498 1.00 97.88 284 VAL A N 1
ATOM 2307 C CA . VAL A 1 284 ? -6.650 20.264 -9.032 1.00 97.88 284 VAL A CA 1
ATOM 2308 C C . VAL A 1 284 ? -5.863 21.062 -7.995 1.00 97.88 284 VAL A C 1
ATOM 2310 O O . VAL A 1 284 ? -4.658 20.851 -7.847 1.00 97.88 284 VAL A O 1
ATOM 2313 N N . LYS A 1 285 ? -6.525 21.964 -7.261 1.00 97.75 285 LYS A N 1
ATOM 2314 C CA . LYS A 1 285 ? -5.884 22.765 -6.212 1.00 97.75 285 LYS A CA 1
ATOM 2315 C C . LYS A 1 285 ? -5.300 21.874 -5.113 1.00 97.75 285 LYS A C 1
ATOM 2317 O O . LYS A 1 285 ? -4.120 22.008 -4.802 1.00 97.75 285 LYS A O 1
ATOM 2322 N N . THR A 1 286 ? -6.097 20.957 -4.572 1.00 97.75 286 THR A N 1
ATOM 2323 C CA . THR A 1 286 ? -5.667 20.037 -3.511 1.00 97.75 286 THR A CA 1
ATOM 2324 C C . THR A 1 286 ? -4.601 19.061 -4.013 1.00 97.75 286 THR A C 1
ATOM 2326 O O . THR A 1 286 ? -3.608 18.838 -3.328 1.00 97.75 286 THR A O 1
ATOM 2329 N N . ALA A 1 287 ? -4.725 18.538 -5.236 1.00 98.06 287 ALA A N 1
ATOM 2330 C CA . ALA A 1 287 ? -3.726 17.639 -5.812 1.00 98.06 287 ALA A CA 1
ATOM 2331 C C . ALA A 1 287 ? -2.367 18.332 -6.019 1.00 98.06 287 ALA A C 1
ATOM 2333 O O . ALA A 1 287 ? -1.326 17.739 -5.748 1.00 98.06 287 ALA A O 1
ATOM 2334 N N . LYS A 1 288 ? -2.362 19.603 -6.446 1.00 97.81 288 LYS A N 1
ATOM 2335 C CA . LYS A 1 288 ? -1.139 20.417 -6.567 1.00 97.81 288 LYS A CA 1
ATOM 2336 C C . LYS A 1 288 ? -0.473 20.707 -5.229 1.00 97.81 288 LYS A C 1
ATOM 2338 O O . LYS A 1 288 ? 0.743 20.855 -5.190 1.00 97.81 288 LYS A O 1
ATOM 2343 N N . GLU A 1 289 ? -1.262 20.827 -4.169 1.00 97.00 289 GLU A N 1
ATOM 2344 C CA . GLU A 1 289 ? -0.756 21.021 -2.813 1.00 97.00 289 GLU A CA 1
ATOM 2345 C C . GLU A 1 289 ? -0.116 19.742 -2.262 1.00 97.00 289 GLU A C 1
ATOM 2347 O O . GLU A 1 289 ? 0.962 19.803 -1.681 1.00 97.00 289 GLU A O 1
ATOM 2352 N N . LEU A 1 290 ? -0.749 18.589 -2.489 1.00 97.44 290 LEU A N 1
ATOM 2353 C CA . LEU A 1 290 ? -0.299 17.301 -1.961 1.00 97.44 290 LEU A CA 1
ATOM 2354 C C . LEU A 1 290 ? 0.882 16.704 -2.731 1.00 97.44 290 LEU A C 1
ATOM 2356 O O . LEU A 1 290 ? 1.799 16.156 -2.126 1.00 97.44 290 LEU A O 1
ATOM 2360 N N . PHE A 1 291 ? 0.896 16.833 -4.060 1.00 97.81 291 PHE A N 1
ATOM 2361 C CA . PHE A 1 291 ? 1.890 16.177 -4.912 1.00 97.81 291 PHE A CA 1
ATOM 2362 C C . PHE A 1 291 ? 3.357 16.450 -4.515 1.00 97.81 291 PHE A C 1
ATOM 2364 O O . PHE A 1 291 ? 4.138 15.502 -4.490 1.00 97.81 291 PHE A O 1
ATOM 2371 N N . PRO A 1 292 ? 3.776 17.687 -4.172 1.00 96.38 292 PRO A N 1
ATOM 2372 C CA . PRO A 1 292 ? 5.152 17.952 -3.756 1.00 96.38 292 PRO A CA 1
ATOM 2373 C C . PRO A 1 292 ? 5.557 17.311 -2.422 1.00 96.38 292 PRO A C 1
ATOM 2375 O O . PRO A 1 292 ? 6.756 17.150 -2.210 1.00 96.38 292 PRO A O 1
ATOM 2378 N N . ALA A 1 293 ? 4.604 16.979 -1.543 1.00 94.50 293 ALA A N 1
ATOM 2379 C CA . ALA A 1 293 ? 4.886 16.414 -0.222 1.00 94.50 293 ALA A CA 1
ATOM 2380 C C . ALA A 1 293 ? 5.370 14.957 -0.307 1.00 94.50 293 ALA A C 1
ATOM 2382 O O . ALA A 1 293 ? 6.297 14.580 0.399 1.00 94.50 293 ALA A O 1
ATOM 2383 N N . ASP A 1 294 ? 4.791 14.170 -1.218 1.00 95.06 294 ASP A N 1
ATOM 2384 C CA . ASP A 1 294 ? 5.238 12.811 -1.546 1.00 95.06 294 ASP A CA 1
ATOM 2385 C C . ASP A 1 294 ? 4.934 12.504 -3.018 1.00 95.06 294 ASP A C 1
ATOM 2387 O O . ASP A 1 294 ? 3.865 12.007 -3.388 1.00 95.06 294 ASP A O 1
ATOM 2391 N N . LYS A 1 295 ? 5.888 12.839 -3.890 1.00 96.12 295 LYS A N 1
ATOM 2392 C CA . LYS A 1 295 ? 5.692 12.734 -5.341 1.00 96.12 295 LYS A CA 1
ATOM 2393 C C . LYS A 1 295 ? 5.400 11.306 -5.778 1.00 96.12 295 LYS A C 1
ATOM 2395 O O . LYS A 1 295 ? 4.555 11.118 -6.647 1.00 96.12 295 LYS A O 1
ATOM 2400 N N . ARG A 1 296 ? 6.078 10.312 -5.196 1.00 95.25 296 ARG A N 1
ATOM 2401 C CA . ARG A 1 296 ? 5.952 8.907 -5.600 1.00 95.25 296 ARG A CA 1
ATOM 2402 C C . ARG A 1 296 ? 4.567 8.375 -5.251 1.00 95.25 296 ARG A C 1
ATOM 2404 O O . ARG A 1 296 ? 3.881 7.830 -6.120 1.00 95.25 296 ARG A O 1
ATOM 2411 N N . PHE A 1 297 ? 4.130 8.585 -4.010 1.00 96.00 297 PHE A N 1
ATOM 2412 C CA . PHE A 1 297 ? 2.805 8.170 -3.562 1.00 96.00 297 PHE A CA 1
ATOM 2413 C C . PHE A 1 297 ? 1.697 8.843 -4.379 1.00 96.00 297 PHE A C 1
ATOM 2415 O O . PHE A 1 297 ? 0.828 8.172 -4.949 1.00 96.00 297 PHE A O 1
ATOM 2422 N N . TRP A 1 298 ? 1.753 10.174 -4.500 1.00 97.81 298 TRP A N 1
ATOM 2423 C CA . TRP A 1 298 ? 0.711 10.932 -5.187 1.00 97.81 298 TRP A CA 1
ATOM 2424 C C . TRP A 1 298 ? 0.714 10.716 -6.694 1.00 97.81 298 TRP A C 1
ATOM 2426 O O . TRP A 1 298 ? -0.361 10.700 -7.287 1.00 97.81 298 TRP A O 1
ATOM 2436 N N . ALA A 1 299 ? 1.865 10.484 -7.327 1.00 97.69 299 ALA A N 1
ATOM 2437 C CA . ALA A 1 299 ? 1.902 10.096 -8.733 1.00 97.69 299 ALA A CA 1
ATOM 2438 C C . ALA A 1 299 ? 1.161 8.771 -8.962 1.00 97.69 299 ALA A C 1
ATOM 2440 O O . ALA A 1 299 ? 0.341 8.673 -9.877 1.00 97.69 299 ALA A O 1
ATOM 2441 N N . GLY A 1 300 ? 1.390 7.781 -8.090 1.00 96.94 300 GLY A N 1
ATOM 2442 C CA . GLY A 1 300 ? 0.715 6.485 -8.139 1.00 96.94 300 GLY A CA 1
ATOM 2443 C C . GLY A 1 300 ? -0.807 6.594 -8.038 1.00 96.94 300 GLY A C 1
ATOM 2444 O O . GLY A 1 300 ? -1.511 5.930 -8.798 1.00 96.94 300 GLY A O 1
ATOM 2445 N N . PHE A 1 301 ? -1.309 7.457 -7.150 1.00 97.38 301 PHE A N 1
ATOM 2446 C CA . PHE A 1 301 ? -2.744 7.698 -6.987 1.00 97.38 301 PHE A CA 1
ATOM 2447 C C . PHE A 1 301 ? -3.343 8.554 -8.115 1.00 97.38 301 PHE A C 1
ATOM 2449 O O . PHE A 1 301 ? -4.378 8.204 -8.676 1.00 97.38 301 PHE A O 1
ATOM 2456 N N . LEU A 1 302 ? -2.710 9.678 -8.468 1.00 98.12 302 LEU A N 1
ATOM 2457 C CA . LEU A 1 302 ? -3.271 10.669 -9.393 1.00 98.12 302 LEU A CA 1
ATOM 2458 C C . LEU A 1 302 ? -3.306 10.198 -10.849 1.00 98.12 302 LEU A C 1
ATOM 2460 O O . LEU A 1 302 ? -4.088 10.747 -11.625 1.00 98.12 302 LEU A O 1
ATOM 2464 N N . LYS A 1 303 ? -2.504 9.195 -11.230 1.00 96.69 303 LYS A N 1
ATOM 2465 C CA . LYS A 1 303 ? -2.398 8.695 -12.615 1.00 96.69 303 LYS A CA 1
ATOM 2466 C C . LYS A 1 303 ? -3.737 8.309 -13.251 1.00 96.69 303 LYS A C 1
ATOM 2468 O O . LYS A 1 303 ? -3.875 8.411 -14.467 1.00 96.69 303 LYS A O 1
ATOM 2473 N N . ASP A 1 304 ? -4.695 7.870 -12.434 1.00 95.81 304 ASP A N 1
ATOM 2474 C CA . ASP A 1 304 ? -6.008 7.399 -12.883 1.00 95.81 304 ASP A CA 1
ATOM 2475 C C . ASP A 1 304 ? -7.051 8.532 -12.945 1.00 95.81 304 ASP A C 1
ATOM 2477 O O . ASP A 1 304 ? -8.144 8.345 -13.478 1.00 95.81 304 ASP A O 1
ATOM 2481 N N . TYR A 1 305 ? -6.713 9.725 -12.441 1.00 96.62 305 TYR A N 1
ATOM 2482 C CA . TYR A 1 305 ? -7.617 10.877 -12.347 1.00 96.62 305 TYR A CA 1
ATOM 2483 C C . TYR A 1 305 ? -7.156 12.074 -13.185 1.00 96.62 305 TYR A C 1
ATOM 2485 O O . TYR A 1 305 ? -7.986 12.841 -13.675 1.00 96.62 305 TYR A O 1
ATOM 2493 N N . ILE A 1 306 ? -5.846 12.280 -13.335 1.00 97.00 306 ILE A N 1
ATOM 2494 C CA . ILE A 1 306 ? -5.304 13.465 -13.999 1.00 97.00 306 ILE A CA 1
ATOM 2495 C C . ILE A 1 306 ? -5.231 13.285 -15.519 1.00 97.00 306 ILE A C 1
ATOM 2497 O O . ILE A 1 306 ? -4.731 12.281 -16.025 1.00 97.00 306 ILE A O 1
ATOM 2501 N N . THR A 1 307 ? -5.679 14.298 -16.262 1.00 96.81 307 THR A N 1
ATOM 2502 C CA . THR A 1 307 ? -5.503 14.387 -17.720 1.00 96.81 307 THR A CA 1
ATOM 2503 C C . THR A 1 307 ? -4.864 15.719 -18.099 1.00 96.81 307 THR A C 1
ATOM 2505 O O . THR A 1 307 ? -4.875 16.674 -17.314 1.00 96.81 307 THR A O 1
ATOM 2508 N N . ALA A 1 308 ? -4.311 15.799 -19.310 1.00 96.00 308 ALA A N 1
ATOM 2509 C CA . ALA A 1 308 ? -3.692 17.024 -19.805 1.00 96.00 308 ALA A CA 1
ATOM 2510 C C . ALA A 1 308 ? -4.701 18.178 -19.953 1.00 96.00 308 ALA A C 1
ATOM 2512 O O . ALA A 1 308 ? -4.324 19.341 -19.809 1.00 96.00 308 ALA A O 1
ATOM 2513 N N . GLU A 1 309 ? -5.973 17.866 -20.218 1.00 96.00 309 GLU A N 1
ATOM 2514 C CA . GLU A 1 309 ? -7.072 18.834 -20.293 1.00 96.00 309 GLU A CA 1
ATOM 2515 C C . GLU A 1 309 ? -7.468 19.356 -18.911 1.00 96.00 309 GLU A C 1
ATOM 2517 O O . GLU A 1 309 ? -7.845 20.520 -18.788 1.00 96.00 309 GLU A O 1
ATOM 2522 N N . LEU A 1 310 ? -7.387 18.506 -17.880 1.00 96.25 310 LEU A N 1
ATOM 2523 C CA . LEU A 1 310 ? -7.749 18.872 -16.513 1.00 96.25 310 LEU A CA 1
ATOM 2524 C C . LEU A 1 310 ? -6.704 19.799 -15.882 1.00 96.25 310 LEU A C 1
ATOM 2526 O O . LEU A 1 310 ? -7.050 20.868 -15.386 1.00 96.25 310 LEU A O 1
ATOM 2530 N N . ASP A 1 311 ? -5.430 19.402 -15.911 1.00 97.75 311 ASP A N 1
ATOM 2531 C CA . ASP A 1 311 ? -4.313 20.276 -15.550 1.00 97.75 311 ASP A CA 1
ATOM 2532 C C . ASP A 1 311 ? -3.015 19.785 -16.195 1.00 97.75 311 ASP A C 1
ATOM 2534 O O . ASP A 1 311 ? -2.383 18.831 -15.738 1.00 97.75 311 ASP A O 1
ATOM 2538 N N . ARG A 1 312 ? -2.596 20.466 -17.265 1.00 96.88 312 ARG A N 1
ATOM 2539 C CA . ARG A 1 312 ? -1.422 20.073 -18.055 1.00 96.88 312 ARG A CA 1
ATOM 2540 C C . ARG A 1 312 ? -0.140 19.978 -17.227 1.00 96.88 312 ARG A C 1
ATOM 2542 O O . ARG A 1 312 ? 0.648 19.065 -17.450 1.00 96.88 312 ARG A O 1
ATOM 2549 N N . LEU A 1 313 ? 0.100 20.919 -16.313 1.00 96.94 313 LEU A N 1
ATOM 2550 C CA . LEU A 1 313 ? 1.351 20.957 -15.554 1.00 96.94 313 LEU A CA 1
ATOM 2551 C C . LEU A 1 313 ? 1.424 19.794 -14.560 1.00 96.94 313 LEU A C 1
ATOM 2553 O O . LEU A 1 313 ? 2.430 19.091 -14.512 1.00 96.94 313 LEU A O 1
ATOM 2557 N N . LEU A 1 314 ? 0.349 19.568 -13.801 1.00 97.81 314 LEU A N 1
ATOM 2558 C CA . LEU A 1 314 ? 0.269 18.449 -12.869 1.00 97.81 314 LEU A CA 1
ATOM 2559 C C . LEU A 1 314 ? 0.324 17.105 -13.606 1.00 97.81 314 LEU A C 1
ATOM 2561 O O . LEU A 1 314 ? 1.043 16.216 -13.167 1.00 97.81 314 LEU A O 1
ATOM 2565 N N . TYR A 1 315 ? -0.362 16.977 -14.747 1.00 98.31 315 TYR A N 1
ATOM 2566 C CA . TYR A 1 315 ? -0.300 15.785 -15.596 1.00 98.31 315 TYR A CA 1
ATOM 2567 C C . TYR A 1 315 ? 1.140 15.445 -16.009 1.00 98.31 315 TYR A C 1
ATOM 2569 O O . TYR A 1 315 ? 1.573 14.304 -15.846 1.00 98.31 315 TYR A O 1
ATOM 2577 N N . ILE A 1 316 ? 1.900 16.438 -16.493 1.00 97.88 316 ILE A N 1
ATOM 2578 C CA . ILE A 1 316 ? 3.310 16.249 -16.863 1.00 97.88 316 ILE A CA 1
ATOM 2579 C C . ILE A 1 316 ? 4.118 15.797 -15.650 1.00 97.88 316 ILE A C 1
ATOM 2581 O O . ILE A 1 316 ? 4.850 14.820 -15.751 1.00 97.88 316 ILE A O 1
ATOM 2585 N N . ASN A 1 317 ? 3.961 16.460 -14.504 1.00 97.56 317 ASN A N 1
ATOM 2586 C CA . ASN A 1 317 ? 4.717 16.131 -13.296 1.00 97.56 317 ASN A CA 1
ATOM 2587 C C . ASN A 1 317 ? 4.422 14.713 -12.781 1.00 97.56 317 ASN A C 1
ATOM 2589 O O . ASN A 1 317 ? 5.353 14.001 -12.414 1.00 97.56 317 ASN A O 1
ATOM 2593 N N . VAL A 1 318 ? 3.153 14.290 -12.789 1.00 98.19 318 VAL A N 1
ATOM 2594 C CA . VAL A 1 318 ? 2.734 12.944 -12.362 1.00 98.19 318 VAL A CA 1
ATOM 2595 C C . VAL A 1 318 ? 3.391 11.875 -13.228 1.00 98.19 318 VAL A C 1
ATOM 2597 O O . VAL A 1 318 ? 4.047 10.976 -12.712 1.00 98.19 318 VAL A O 1
ATOM 2600 N N . PHE A 1 319 ? 3.267 11.981 -14.549 1.00 98.19 319 PHE A N 1
ATOM 2601 C CA . PHE A 1 319 ? 3.815 10.967 -15.449 1.00 98.19 319 PHE A CA 1
ATOM 2602 C C . PHE A 1 319 ? 5.334 11.066 -15.616 1.00 98.19 319 PHE A C 1
ATOM 2604 O O . PHE A 1 319 ? 5.970 10.053 -15.899 1.00 98.19 319 PHE A O 1
ATOM 2611 N N . TYR A 1 320 ? 5.934 12.236 -15.382 1.00 97.62 320 TYR A N 1
ATOM 2612 C CA . TYR A 1 320 ? 7.388 12.374 -15.284 1.00 97.62 320 TYR A CA 1
ATOM 2613 C C . TYR A 1 320 ? 7.903 11.574 -14.088 1.00 97.62 320 TYR A C 1
ATOM 2615 O O . TYR A 1 320 ? 8.796 10.748 -14.254 1.00 97.62 320 TYR A O 1
ATOM 2623 N N . GLN A 1 321 ? 7.286 11.751 -12.914 1.00 97.12 321 GLN A N 1
ATOM 2624 C CA . GLN A 1 321 ? 7.645 11.006 -11.708 1.00 97.12 321 GLN A CA 1
ATOM 2625 C C . GLN A 1 321 ? 7.460 9.493 -11.901 1.00 97.12 321 GLN A C 1
ATOM 2627 O O . GLN A 1 321 ? 8.367 8.729 -11.598 1.00 97.12 321 GLN A O 1
ATOM 2632 N N . LEU A 1 322 ? 6.335 9.051 -12.479 1.00 96.94 322 LEU A N 1
ATOM 2633 C CA . LEU A 1 322 ? 6.117 7.626 -12.771 1.00 96.94 322 LEU A CA 1
ATOM 2634 C C . LEU A 1 322 ? 7.160 7.059 -13.734 1.00 96.94 322 LEU A C 1
ATOM 2636 O O . LEU A 1 322 ? 7.621 5.938 -13.540 1.00 96.94 322 LEU A O 1
ATOM 2640 N N . THR A 1 323 ? 7.550 7.828 -14.752 1.00 96.50 323 THR A N 1
ATOM 2641 C CA . THR A 1 323 ? 8.585 7.415 -15.707 1.00 96.50 323 THR A CA 1
ATOM 2642 C C . THR A 1 323 ? 9.935 7.228 -15.014 1.00 96.50 323 THR A C 1
ATOM 2644 O O . THR A 1 323 ? 10.623 6.250 -15.296 1.00 96.50 323 THR A O 1
ATOM 2647 N N . ALA A 1 324 ? 10.299 8.140 -14.107 1.00 94.00 324 ALA A N 1
ATOM 2648 C CA . ALA A 1 324 ? 11.534 8.062 -13.332 1.00 94.00 324 ALA A CA 1
ATOM 2649 C C . ALA A 1 324 ? 11.531 6.887 -12.335 1.00 94.00 324 ALA A C 1
ATOM 2651 O O . ALA A 1 324 ? 12.529 6.185 -12.224 1.00 94.00 324 ALA A O 1
ATOM 2652 N N . ASP A 1 325 ? 10.403 6.635 -11.662 1.00 92.62 325 ASP A N 1
ATOM 2653 C CA . ASP A 1 325 ? 10.314 5.623 -10.601 1.00 92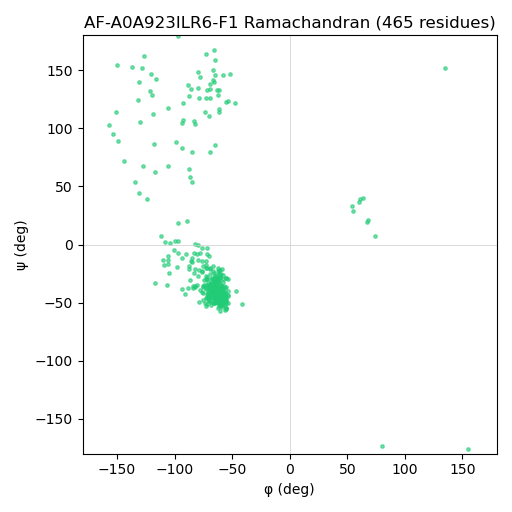.62 325 ASP A CA 1
ATOM 2654 C C . ASP A 1 325 ? 10.111 4.192 -11.119 1.00 92.62 325 ASP A C 1
ATOM 2656 O O . ASP A 1 325 ? 10.575 3.236 -10.500 1.00 92.62 325 ASP A O 1
ATOM 2660 N N . THR A 1 326 ? 9.348 4.023 -12.205 1.00 93.25 326 THR A N 1
ATOM 2661 C CA . THR A 1 326 ? 8.921 2.695 -12.691 1.00 93.25 326 THR A CA 1
ATOM 2662 C C . THR A 1 326 ? 9.654 2.232 -13.939 1.00 93.25 326 THR A C 1
ATOM 2664 O O . THR A 1 326 ? 9.576 1.052 -14.278 1.00 93.25 326 THR A O 1
ATOM 2667 N N . GLU A 1 327 ? 10.323 3.150 -14.644 1.00 94.50 327 GLU A N 1
ATOM 2668 C CA . GLU A 1 327 ? 11.007 2.869 -15.907 1.00 94.50 327 GLU A CA 1
ATOM 2669 C C . GLU A 1 327 ? 10.079 2.204 -16.956 1.00 94.50 327 GLU A C 1
ATOM 2671 O O . GLU A 1 327 ? 10.496 1.377 -17.781 1.00 94.50 327 GLU A O 1
ATOM 2676 N N . ASP A 1 328 ? 8.785 2.565 -16.949 1.00 94.94 328 ASP A N 1
ATOM 2677 C CA . ASP A 1 328 ? 7.818 2.133 -17.961 1.00 94.94 328 ASP A CA 1
ATOM 2678 C C . ASP A 1 328 ? 7.718 3.153 -19.105 1.00 94.94 328 ASP A C 1
ATOM 2680 O O . ASP A 1 328 ? 7.338 4.317 -18.947 1.00 94.94 328 ASP A O 1
ATOM 2684 N N . ILE A 1 329 ? 7.993 2.678 -20.321 1.00 96.00 329 ILE A N 1
ATOM 2685 C CA . ILE A 1 329 ? 7.893 3.483 -21.539 1.00 96.00 329 ILE A CA 1
ATOM 2686 C C . ILE A 1 329 ? 6.460 3.977 -21.778 1.00 96.00 329 ILE A C 1
ATOM 2688 O O . ILE A 1 329 ? 6.264 4.996 -22.435 1.00 96.00 329 ILE A O 1
ATOM 2692 N N . LYS A 1 330 ? 5.441 3.280 -21.259 1.00 96.69 330 LYS A N 1
ATOM 2693 C CA . LYS A 1 330 ? 4.038 3.691 -21.395 1.00 96.69 330 LYS A CA 1
ATOM 2694 C C . LYS A 1 330 ? 3.760 5.019 -20.699 1.00 96.69 330 LYS A C 1
ATOM 2696 O O . LYS A 1 330 ? 3.004 5.822 -21.243 1.00 96.69 330 LYS A O 1
ATOM 2701 N N . ASP A 1 331 ? 4.374 5.263 -19.546 1.00 97.06 331 ASP A N 1
ATOM 2702 C CA . ASP A 1 331 ? 4.208 6.525 -18.826 1.00 97.06 331 ASP A CA 1
ATOM 2703 C C . ASP A 1 331 ? 4.995 7.653 -19.498 1.00 97.06 331 ASP A C 1
ATOM 2705 O O . ASP A 1 331 ? 4.462 8.751 -19.664 1.00 97.06 331 ASP A O 1
ATOM 2709 N N . TYR A 1 332 ? 6.174 7.359 -20.057 1.00 97.62 332 TYR A N 1
ATOM 2710 C CA . TYR A 1 332 ? 6.885 8.313 -20.912 1.00 97.62 332 TYR A CA 1
ATOM 2711 C C . TYR A 1 332 ? 6.038 8.741 -22.122 1.00 97.62 332 TYR A C 1
ATOM 2713 O O . TYR A 1 332 ? 5.898 9.929 -22.425 1.00 97.62 332 TYR A O 1
ATOM 2721 N N . MET A 1 333 ? 5.414 7.775 -22.805 1.00 97.44 333 MET A N 1
ATOM 2722 C CA . MET A 1 333 ? 4.589 8.032 -23.990 1.00 97.44 333 MET A CA 1
ATOM 2723 C C . MET A 1 333 ? 3.426 8.990 -23.711 1.00 97.44 333 MET A C 1
ATOM 2725 O O . MET A 1 333 ? 3.030 9.737 -24.607 1.00 97.44 333 MET A O 1
ATOM 2729 N N . LYS A 1 334 ? 2.908 9.013 -22.477 1.00 97.00 334 LYS A N 1
ATOM 2730 C CA . LYS A 1 334 ? 1.844 9.930 -22.050 1.00 97.00 334 LYS A CA 1
ATOM 2731 C C . LYS A 1 334 ? 2.296 11.386 -21.986 1.00 97.00 334 LYS A C 1
ATOM 2733 O O . LYS A 1 334 ? 1.465 12.267 -22.209 1.00 97.00 334 LYS A O 1
ATOM 2738 N N . ILE A 1 335 ? 3.575 11.646 -21.704 1.00 96.88 335 ILE A N 1
ATOM 2739 C CA . ILE A 1 335 ? 4.128 13.005 -21.570 1.00 96.88 335 ILE A CA 1
ATOM 2740 C C . ILE A 1 335 ? 4.988 13.456 -22.740 1.00 96.88 335 ILE A C 1
ATOM 2742 O O . ILE A 1 335 ? 5.240 14.651 -22.871 1.00 96.88 335 ILE A O 1
ATOM 2746 N N . ARG A 1 336 ? 5.387 12.532 -23.616 1.00 96.50 336 ARG A N 1
ATOM 2747 C CA . ARG A 1 336 ? 6.256 12.768 -24.773 1.00 96.50 336 ARG A CA 1
ATOM 2748 C C . ARG A 1 336 ? 5.946 14.060 -25.533 1.00 96.50 336 ARG A C 1
ATOM 2750 O O . ARG A 1 336 ? 6.837 14.863 -25.775 1.00 96.50 336 ARG A O 1
ATOM 2757 N N . ALA A 1 337 ? 4.680 14.278 -25.895 1.00 95.62 337 ALA A N 1
ATOM 2758 C CA . ALA A 1 337 ? 4.259 15.436 -26.691 1.00 95.62 337 ALA A CA 1
ATOM 2759 C C . ALA A 1 337 ? 4.327 16.780 -25.937 1.00 95.62 337 ALA A C 1
ATOM 2761 O O . ALA A 1 337 ? 4.148 17.837 -26.542 1.00 95.62 337 ALA A O 1
ATOM 2762 N N . TYR A 1 338 ? 4.546 16.749 -24.623 1.00 95.94 338 TYR A N 1
ATOM 2763 C CA . TYR A 1 338 ? 4.544 17.924 -23.762 1.00 95.94 338 TYR A CA 1
ATOM 2764 C C . TYR A 1 338 ? 5.928 18.299 -23.230 1.00 95.94 338 TYR A C 1
ATOM 2766 O O . TYR A 1 338 ? 6.063 19.406 -22.707 1.00 95.94 338 TYR A O 1
ATOM 2774 N N . LEU A 1 339 ? 6.924 17.417 -23.352 1.00 95.06 339 LEU A N 1
ATOM 2775 C CA . LEU A 1 339 ? 8.284 17.677 -22.890 1.00 95.06 339 LEU A CA 1
ATOM 2776 C C . LEU A 1 339 ? 9.044 18.551 -23.889 1.00 95.06 339 LEU A C 1
ATOM 2778 O O . LEU A 1 339 ? 9.031 18.308 -25.096 1.00 95.06 339 LEU A O 1
ATOM 2782 N N . SER A 1 340 ? 9.737 19.563 -23.368 1.00 94.50 340 SER A N 1
ATOM 2783 C CA . SER A 1 340 ? 10.753 20.280 -24.135 1.00 94.50 340 SER A CA 1
ATOM 2784 C C . SER A 1 340 ? 12.004 19.412 -24.312 1.00 94.50 340 SER A C 1
ATOM 2786 O O . SER A 1 340 ? 12.224 18.454 -23.568 1.00 94.50 340 SER A O 1
ATOM 2788 N N . GLU A 1 341 ? 12.880 19.776 -25.251 1.00 93.69 341 GLU A N 1
ATOM 2789 C CA . GLU A 1 341 ? 14.172 19.095 -25.406 1.00 93.69 341 GLU A CA 1
ATOM 2790 C C . GLU A 1 341 ? 15.014 19.162 -24.119 1.00 93.69 341 GLU A C 1
ATOM 2792 O O . GLU A 1 341 ? 15.663 18.185 -23.743 1.00 93.69 341 GLU A O 1
ATOM 2797 N N . SER A 1 342 ? 14.957 20.285 -23.395 1.00 94.56 342 SER A N 1
ATOM 2798 C CA . SER A 1 342 ? 15.606 20.422 -22.088 1.00 94.56 342 SER A CA 1
ATOM 2799 C C . SER A 1 342 ? 15.026 19.480 -21.034 1.00 94.56 342 SER A C 1
ATOM 2801 O O . SER A 1 342 ? 15.798 18.871 -20.294 1.00 94.56 342 SER A O 1
ATOM 2803 N N . ASP A 1 343 ? 13.700 19.318 -20.972 1.00 93.94 343 ASP A N 1
ATOM 2804 C CA . ASP A 1 343 ? 13.068 18.417 -20.000 1.00 93.94 343 ASP A CA 1
ATOM 2805 C C . ASP A 1 343 ? 13.374 16.952 -20.314 1.00 93.94 343 ASP A C 1
ATOM 2807 O O . ASP A 1 343 ? 13.654 16.178 -19.403 1.00 93.94 343 ASP A O 1
ATOM 2811 N N . LEU A 1 344 ? 13.382 16.585 -21.600 1.00 95.19 344 LEU A N 1
ATOM 2812 C CA . LEU A 1 344 ? 13.780 15.253 -22.046 1.00 95.19 344 LEU A CA 1
ATOM 2813 C C . LEU A 1 344 ? 15.226 14.942 -21.643 1.00 95.19 344 LEU A C 1
ATOM 2815 O O . LEU A 1 344 ? 15.505 13.871 -21.114 1.00 95.19 344 LEU A O 1
ATOM 2819 N N . ASN A 1 345 ? 16.153 15.874 -21.875 1.00 93.81 345 ASN A N 1
ATOM 2820 C CA . ASN A 1 345 ? 17.552 15.669 -21.506 1.00 93.81 345 ASN A CA 1
ATOM 2821 C C . ASN A 1 345 ? 17.738 15.596 -19.981 1.00 93.81 345 ASN A C 1
ATOM 2823 O O . ASN A 1 345 ? 18.584 14.829 -19.525 1.00 93.81 345 ASN A O 1
ATOM 2827 N N . ARG A 1 346 ? 16.943 16.341 -19.195 1.00 94.56 346 ARG A N 1
ATOM 2828 C CA . ARG A 1 346 ? 16.928 16.208 -17.730 1.00 94.56 346 ARG A CA 1
ATOM 2829 C C . ARG A 1 346 ? 16.468 14.812 -17.314 1.00 94.56 346 ARG A C 1
ATOM 2831 O O . ARG A 1 346 ? 17.189 14.166 -16.568 1.00 94.56 346 ARG A O 1
ATOM 2838 N N . LEU A 1 347 ? 15.344 14.338 -17.857 1.00 94.69 347 LEU A N 1
ATOM 2839 C CA . LEU A 1 347 ? 14.804 13.006 -17.572 1.00 94.69 347 LEU A CA 1
ATOM 2840 C C . LEU A 1 347 ? 15.819 11.903 -17.896 1.00 94.69 347 LEU A C 1
ATOM 2842 O O . LEU A 1 347 ? 16.080 11.036 -17.074 1.00 94.69 347 LEU A O 1
ATOM 2846 N N . LEU A 1 348 ? 16.454 11.964 -19.069 1.00 94.25 348 LEU A N 1
ATOM 2847 C CA . LEU A 1 348 ? 17.493 11.003 -19.458 1.00 94.25 348 LEU A CA 1
ATOM 2848 C C . LEU A 1 348 ? 18.699 11.006 -18.503 1.00 94.25 348 LEU A C 1
ATOM 2850 O O . LEU A 1 348 ? 19.366 9.984 -18.373 1.00 94.25 348 LEU A O 1
ATOM 2854 N N . GLY A 1 349 ? 18.982 12.138 -17.852 1.00 90.94 349 GLY A N 1
ATOM 2855 C CA . GLY A 1 349 ? 20.052 12.272 -16.865 1.00 90.94 349 GLY A CA 1
ATOM 2856 C C . GLY A 1 349 ? 19.742 11.659 -15.497 1.00 90.94 349 GLY A C 1
ATOM 2857 O O . GLY A 1 349 ? 20.671 11.478 -14.713 1.00 90.94 349 GLY A O 1
ATOM 2858 N N . GLU A 1 350 ? 18.482 11.322 -15.205 1.00 91.31 350 GLU A N 1
ATOM 2859 C CA . GLU A 1 350 ? 18.088 10.700 -13.930 1.00 91.31 350 GLU A CA 1
ATOM 2860 C C . GLU A 1 350 ? 18.458 9.206 -13.875 1.00 91.31 350 GLU A C 1
ATOM 2862 O O . GLU A 1 350 ? 18.689 8.657 -12.799 1.00 91.31 350 GLU A O 1
ATOM 2867 N N . PHE A 1 351 ? 18.620 8.559 -15.032 1.00 90.44 351 PHE A N 1
ATOM 2868 C CA . PHE A 1 351 ? 18.930 7.133 -15.137 1.00 90.44 351 PHE A CA 1
ATOM 2869 C C . PHE A 1 351 ? 20.442 6.888 -15.245 1.00 90.44 351 PHE A C 1
ATOM 2871 O O . PHE A 1 351 ? 21.005 6.732 -16.331 1.00 90.44 351 PHE A O 1
ATOM 2878 N N . THR A 1 352 ? 21.127 6.856 -14.103 1.00 81.12 352 THR A N 1
ATOM 2879 C CA . THR A 1 352 ? 22.582 6.624 -14.049 1.00 81.12 352 THR A CA 1
ATOM 2880 C C . THR A 1 352 ? 22.952 5.140 -14.087 1.00 81.12 352 THR A C 1
ATOM 2882 O O . THR A 1 352 ? 23.932 4.762 -14.734 1.00 81.12 352 THR A O 1
ATOM 2885 N N . TRP A 1 353 ? 22.160 4.293 -13.426 1.00 82.38 353 TRP A N 1
ATOM 2886 C CA . TRP A 1 353 ? 22.435 2.860 -13.278 1.00 82.38 353 TRP A CA 1
ATOM 2887 C C . TRP A 1 353 ? 21.754 2.008 -14.352 1.00 82.38 353 TRP A C 1
ATOM 2889 O O . TRP A 1 353 ? 22.375 1.084 -14.878 1.00 82.38 353 TRP A O 1
ATOM 2899 N N . ASN A 1 354 ? 20.520 2.348 -14.740 1.00 88.19 354 ASN A N 1
ATOM 2900 C CA . ASN A 1 354 ? 19.825 1.686 -15.840 1.00 88.19 354 ASN A CA 1
ATOM 2901 C C . ASN A 1 354 ? 20.045 2.430 -17.162 1.00 88.19 354 ASN A C 1
ATOM 2903 O O . ASN A 1 354 ? 19.426 3.451 -17.441 1.00 88.19 354 ASN A O 1
ATOM 2907 N N . LYS A 1 355 ? 20.896 1.875 -18.026 1.00 91.44 355 LYS A N 1
ATOM 2908 C CA . LYS A 1 355 ? 21.188 2.450 -19.351 1.00 91.44 355 LYS A CA 1
ATOM 2909 C C . LYS A 1 355 ? 20.214 1.989 -20.434 1.00 91.44 355 LYS A C 1
ATOM 2911 O O . LYS A 1 355 ? 20.121 2.625 -21.482 1.00 91.44 355 LYS A O 1
ATOM 2916 N N . VAL A 1 356 ? 19.493 0.894 -20.195 1.00 94.31 356 VAL A N 1
ATOM 2917 C CA . VAL A 1 356 ? 18.547 0.312 -21.154 1.00 94.31 356 VAL A CA 1
ATOM 2918 C C . VAL A 1 356 ? 17.317 1.199 -21.292 1.00 94.31 356 VAL A C 1
ATOM 2920 O O . VAL A 1 356 ? 16.859 1.451 -22.408 1.00 94.31 356 VAL A O 1
ATOM 2923 N N . PHE A 1 357 ? 16.793 1.722 -20.185 1.00 96.00 357 PHE A N 1
ATOM 2924 C CA . PHE A 1 357 ? 15.586 2.542 -20.233 1.00 96.00 357 PHE A CA 1
ATOM 2925 C C . PHE A 1 357 ? 15.760 3.870 -21.007 1.00 96.00 357 PHE A C 1
ATOM 2927 O O . PHE A 1 357 ? 14.960 4.128 -21.913 1.00 96.00 357 PHE A O 1
ATOM 2934 N N . PRO A 1 358 ? 16.839 4.655 -20.805 1.00 95.69 358 PRO A N 1
ATOM 2935 C CA . PRO A 1 358 ? 17.173 5.795 -21.663 1.00 95.69 358 PRO A CA 1
ATOM 2936 C C . PRO A 1 358 ? 17.262 5.450 -23.149 1.00 95.69 358 PRO A C 1
ATOM 2938 O O . PRO A 1 358 ? 16.791 6.216 -23.988 1.00 95.69 358 PRO A O 1
ATOM 2941 N N . VAL A 1 359 ? 17.831 4.289 -23.497 1.00 96.50 359 VAL A N 1
ATOM 2942 C CA . VAL A 1 359 ? 17.903 3.826 -24.891 1.00 96.50 359 VAL A CA 1
ATOM 2943 C C . VAL A 1 359 ? 16.503 3.608 -25.474 1.00 96.50 359 VAL A C 1
ATOM 2945 O O . VAL A 1 359 ? 16.257 4.034 -26.601 1.00 96.50 359 VAL A O 1
ATOM 2948 N N . ARG A 1 360 ? 15.563 3.040 -24.707 1.00 96.62 360 ARG A N 1
ATOM 2949 C CA . ARG A 1 360 ? 14.159 2.874 -25.135 1.00 96.62 360 ARG A CA 1
ATOM 2950 C C . ARG A 1 360 ? 13.469 4.219 -25.375 1.00 96.62 360 ARG A C 1
ATOM 2952 O O . ARG A 1 360 ? 12.745 4.368 -26.357 1.00 96.62 360 ARG A O 1
ATOM 2959 N N . ILE A 1 361 ? 13.714 5.212 -24.517 1.00 97.25 361 ILE A N 1
ATOM 2960 C CA . ILE A 1 361 ? 13.213 6.582 -24.717 1.00 97.25 361 ILE A CA 1
ATOM 2961 C C . ILE A 1 361 ? 13.799 7.183 -26.005 1.00 97.25 361 ILE A C 1
ATOM 2963 O O . ILE A 1 361 ? 13.067 7.707 -26.844 1.00 97.25 361 ILE A O 1
ATOM 2967 N N . LEU A 1 362 ? 15.115 7.078 -26.200 1.00 97.12 362 LEU A N 1
ATOM 2968 C CA . LEU A 1 362 ? 15.793 7.617 -27.382 1.00 97.12 362 LEU A CA 1
ATOM 2969 C C . LEU A 1 362 ? 15.365 6.927 -28.684 1.00 97.12 362 LEU A C 1
ATOM 2971 O O . LEU A 1 362 ? 15.320 7.584 -29.724 1.00 97.12 362 LEU A O 1
ATOM 2975 N N . GLU A 1 363 ? 15.038 5.636 -28.637 1.00 97.12 363 GLU A N 1
ATOM 2976 C CA . GLU A 1 363 ? 14.488 4.881 -29.767 1.00 97.12 363 GLU A CA 1
ATOM 2977 C C . GLU A 1 363 ? 13.129 5.452 -30.185 1.00 97.12 363 GLU A C 1
ATOM 2979 O O . GLU A 1 363 ? 12.920 5.759 -31.360 1.00 97.12 363 GLU A O 1
ATOM 2984 N N . VAL A 1 364 ? 12.238 5.686 -29.216 1.00 96.31 364 VAL A N 1
ATOM 2985 C CA . VAL A 1 364 ? 10.939 6.338 -29.446 1.00 96.31 364 VAL A CA 1
ATOM 2986 C C . VAL A 1 364 ? 11.116 7.740 -30.040 1.00 96.31 364 VAL A C 1
ATOM 2988 O O . VAL A 1 364 ? 10.394 8.114 -30.969 1.00 96.31 364 VAL A O 1
ATOM 2991 N N . GLU A 1 365 ? 12.108 8.500 -29.565 1.00 96.00 365 GLU A N 1
ATOM 2992 C CA . GLU A 1 365 ? 12.457 9.814 -30.123 1.00 96.00 365 GLU A CA 1
ATOM 2993 C C . GLU A 1 365 ? 13.235 9.766 -31.439 1.00 96.00 365 GLU A C 1
ATOM 2995 O O . GLU A 1 365 ? 13.520 10.814 -32.022 1.00 96.00 365 GLU A O 1
ATOM 3000 N N . LYS A 1 366 ? 13.585 8.573 -31.932 1.00 96.25 366 LYS A N 1
ATOM 3001 C CA . LYS A 1 366 ? 14.421 8.372 -33.124 1.00 96.25 366 LYS A CA 1
ATOM 3002 C C . LYS A 1 366 ? 15.775 9.092 -33.038 1.00 96.25 366 LYS A C 1
ATOM 3004 O O . LYS A 1 366 ? 16.365 9.452 -34.058 1.00 96.25 366 LYS A O 1
ATOM 3009 N N . ARG A 1 367 ? 16.306 9.287 -31.826 1.00 96.38 367 ARG A N 1
ATOM 3010 C CA . ARG A 1 367 ? 17.620 9.901 -31.556 1.00 96.38 367 ARG A CA 1
ATOM 3011 C C . ARG A 1 367 ? 18.729 8.847 -31.610 1.00 96.38 367 ARG A C 1
ATOM 3013 O O . ARG A 1 367 ? 19.465 8.635 -30.646 1.00 96.38 367 ARG A O 1
ATOM 3020 N N . TYR A 1 368 ? 18.853 8.178 -32.755 1.00 96.94 368 TYR A N 1
ATOM 3021 C CA . TYR A 1 368 ? 19.739 7.019 -32.917 1.00 96.94 368 TYR A CA 1
ATOM 3022 C C . TYR A 1 368 ? 21.227 7.337 -32.713 1.00 96.94 368 TYR A C 1
ATOM 3024 O O . TYR A 1 368 ? 21.955 6.493 -32.196 1.00 96.94 368 TYR A O 1
ATOM 3032 N N . GLU A 1 369 ? 21.687 8.550 -33.037 1.00 96.25 369 GLU A N 1
ATOM 3033 C CA . GLU A 1 369 ? 23.083 8.939 -32.775 1.00 96.25 369 GLU A CA 1
ATOM 3034 C C . GLU A 1 369 ? 23.384 8.999 -31.270 1.00 96.25 369 GLU A C 1
ATOM 3036 O O . GLU A 1 369 ? 24.462 8.612 -30.829 1.00 96.25 369 GLU A O 1
ATOM 3041 N N . SER A 1 370 ? 22.415 9.411 -30.448 1.00 95.75 370 SER A N 1
ATOM 3042 C CA . SER A 1 370 ? 22.567 9.388 -28.990 1.00 95.75 370 SER A CA 1
ATOM 3043 C C . SER A 1 370 ? 22.647 7.955 -28.457 1.00 95.75 370 SER A C 1
ATOM 3045 O O . SER A 1 370 ? 23.473 7.687 -27.587 1.00 95.75 370 SER A O 1
ATOM 3047 N N . ILE A 1 371 ? 21.860 7.024 -29.015 1.00 96.44 371 ILE A N 1
ATOM 3048 C CA . ILE A 1 371 ? 21.955 5.590 -28.683 1.00 96.44 371 ILE A CA 1
ATOM 3049 C C . ILE A 1 371 ? 23.344 5.056 -29.040 1.00 96.44 371 ILE A C 1
ATOM 3051 O O . ILE A 1 371 ? 23.982 4.400 -28.220 1.00 96.44 371 ILE A O 1
ATOM 3055 N N . LYS A 1 372 ? 23.852 5.394 -30.229 1.00 95.88 372 LYS A N 1
ATOM 3056 C CA . LYS A 1 372 ? 25.195 5.008 -30.672 1.00 95.88 372 LYS A CA 1
ATOM 3057 C C . LYS A 1 372 ? 26.279 5.474 -29.689 1.00 95.88 372 LYS A C 1
ATOM 3059 O O . LYS A 1 372 ? 27.081 4.652 -29.256 1.00 95.88 372 LYS A O 1
ATOM 3064 N N . THR A 1 373 ? 26.241 6.729 -29.236 1.00 94.88 373 THR A N 1
ATOM 3065 C CA . THR A 1 373 ? 27.172 7.243 -28.212 1.00 94.88 373 THR A CA 1
ATOM 3066 C C . THR A 1 373 ? 27.071 6.482 -26.882 1.00 94.88 373 THR A C 1
ATOM 3068 O O . THR A 1 373 ? 28.088 6.254 -26.224 1.00 94.88 373 THR A O 1
ATOM 3071 N N . ILE A 1 374 ? 25.865 6.077 -26.460 1.00 94.06 374 ILE A N 1
ATOM 3072 C CA . ILE A 1 374 ? 25.683 5.253 -25.251 1.00 94.06 374 ILE A CA 1
ATOM 3073 C C . ILE A 1 374 ? 26.346 3.885 -25.436 1.00 94.06 374 ILE A C 1
ATOM 3075 O O . ILE A 1 374 ? 27.075 3.445 -24.547 1.00 94.06 374 ILE A O 1
ATOM 3079 N N . VAL A 1 375 ? 26.142 3.239 -26.586 1.00 94.38 375 VAL A N 1
ATOM 3080 C CA . VAL A 1 375 ? 26.735 1.934 -26.919 1.00 94.38 375 VAL A CA 1
ATOM 3081 C C . VAL A 1 375 ? 28.266 2.004 -26.950 1.00 94.38 375 VAL A C 1
ATOM 3083 O O . VAL A 1 375 ? 28.923 1.110 -26.418 1.00 94.38 375 VAL A O 1
ATOM 3086 N N . GLU A 1 376 ? 28.844 3.067 -27.516 1.00 93.12 376 GLU A N 1
ATOM 3087 C CA . GLU A 1 376 ? 30.300 3.279 -27.560 1.00 93.12 376 GLU A CA 1
ATOM 3088 C C . GLU A 1 376 ? 30.906 3.423 -26.159 1.00 93.12 376 GLU A C 1
ATOM 3090 O O . GLU A 1 376 ? 31.904 2.777 -25.845 1.00 93.12 376 GLU A O 1
ATOM 3095 N N . LYS A 1 377 ? 30.284 4.235 -25.293 1.00 91.56 377 LYS A N 1
ATOM 3096 C CA . LYS A 1 377 ? 30.772 4.488 -23.926 1.00 91.56 377 LYS A CA 1
ATOM 3097 C C . LYS A 1 377 ? 30.582 3.305 -22.978 1.00 91.56 377 LYS A C 1
ATOM 3099 O O . LYS A 1 377 ? 31.241 3.248 -21.946 1.00 91.56 377 LYS A O 1
ATOM 3104 N N . ASN A 1 378 ? 29.674 2.388 -23.304 1.00 89.94 378 ASN A N 1
ATOM 3105 C CA . ASN A 1 378 ? 29.264 1.289 -22.432 1.00 89.94 378 ASN A CA 1
ATOM 3106 C C . ASN A 1 378 ? 29.461 -0.067 -23.109 1.00 89.94 378 ASN A C 1
ATOM 3108 O O . ASN A 1 378 ? 28.647 -0.979 -22.961 1.00 89.94 378 ASN A O 1
ATOM 3112 N N . SER A 1 379 ? 30.560 -0.216 -23.851 1.00 83.25 379 SER A N 1
ATOM 3113 C CA . SER A 1 379 ? 30.855 -1.443 -24.587 1.00 83.25 379 SER A CA 1
ATOM 3114 C C . SER A 1 379 ? 30.930 -2.679 -23.700 1.00 83.25 379 SER A C 1
ATOM 3116 O O . SER A 1 379 ? 30.675 -3.766 -24.201 1.00 83.25 379 SER A O 1
ATOM 3118 N N . ASP A 1 380 ? 31.257 -2.542 -22.414 1.00 83.38 380 ASP A N 1
ATOM 3119 C CA . ASP A 1 380 ? 31.420 -3.655 -21.468 1.00 83.38 380 ASP A CA 1
ATOM 3120 C C . ASP A 1 380 ? 30.186 -3.942 -20.607 1.00 83.38 380 ASP A C 1
ATOM 3122 O O . ASP A 1 380 ? 30.212 -4.868 -19.796 1.00 83.38 380 ASP A O 1
ATOM 3126 N N . ASP A 1 381 ? 29.089 -3.216 -20.832 1.00 86.38 381 ASP A N 1
ATOM 3127 C CA . ASP A 1 381 ? 27.863 -3.357 -20.055 1.00 86.38 381 ASP A CA 1
ATOM 3128 C C . ASP A 1 381 ? 27.298 -4.786 -20.098 1.00 86.38 381 ASP A C 1
ATOM 3130 O O . ASP A 1 381 ? 27.393 -5.505 -21.105 1.00 86.38 381 ASP A O 1
ATOM 3134 N N . TRP A 1 382 ? 26.700 -5.212 -18.985 1.00 83.31 382 TRP A N 1
ATOM 3135 C CA . TRP A 1 382 ? 26.057 -6.515 -18.899 1.00 83.31 382 TRP A CA 1
ATOM 3136 C C . TRP A 1 382 ? 24.904 -6.632 -19.904 1.00 83.31 382 TRP A C 1
ATOM 3138 O O . TRP A 1 382 ? 24.844 -7.615 -20.648 1.00 83.31 382 TRP A O 1
ATOM 3148 N N . HIS A 1 383 ? 24.095 -5.575 -20.020 1.00 89.50 383 HIS A N 1
ATOM 3149 C CA . HIS A 1 383 ? 22.912 -5.476 -20.877 1.00 89.50 383 HIS A CA 1
ATOM 3150 C C . HIS A 1 383 ? 23.225 -4.960 -22.288 1.00 89.50 383 HIS A C 1
ATOM 3152 O O . HIS A 1 383 ? 22.339 -4.500 -23.005 1.00 89.50 383 HIS A O 1
ATOM 3158 N N . TYR A 1 384 ? 24.483 -5.055 -22.732 1.00 91.38 384 TYR A N 1
ATOM 3159 C CA . TYR A 1 384 ? 24.940 -4.546 -24.030 1.00 91.38 384 TYR A CA 1
ATOM 3160 C C . TYR A 1 384 ? 24.027 -4.915 -25.213 1.00 91.38 384 TYR A C 1
ATOM 3162 O O . TYR A 1 384 ? 23.777 -4.087 -26.089 1.00 91.38 384 TYR A O 1
ATOM 3170 N N . GLY A 1 385 ? 23.515 -6.151 -25.231 1.00 91.50 385 GLY A N 1
ATOM 3171 C CA . GLY A 1 385 ? 22.628 -6.622 -26.292 1.00 91.50 385 GLY A CA 1
ATOM 3172 C C . GLY A 1 385 ? 21.337 -5.809 -26.407 1.00 91.50 385 GLY A C 1
ATOM 3173 O O . GLY A 1 385 ? 20.876 -5.557 -27.514 1.00 91.50 385 GLY A O 1
ATOM 3174 N N . GLU A 1 386 ? 20.793 -5.348 -25.283 1.00 93.56 386 GLU A N 1
ATOM 3175 C CA . GLU A 1 386 ? 19.599 -4.500 -25.236 1.00 93.56 386 GLU A CA 1
ATOM 3176 C C . GLU A 1 386 ? 19.916 -3.064 -25.673 1.00 93.56 386 GLU A C 1
ATOM 3178 O O . GLU A 1 386 ? 19.115 -2.448 -26.370 1.00 93.56 386 GLU A O 1
ATOM 3183 N N . LEU A 1 387 ? 21.112 -2.558 -25.346 1.00 95.44 387 LEU A N 1
ATOM 3184 C CA . LEU A 1 387 ? 21.552 -1.209 -25.727 1.00 95.44 387 LEU A CA 1
ATOM 3185 C C . LEU A 1 387 ? 21.738 -1.054 -27.242 1.00 95.44 387 LEU A C 1
ATOM 3187 O O . LEU A 1 387 ? 21.372 -0.028 -27.812 1.00 95.44 387 LEU A O 1
ATOM 3191 N N . ILE A 1 388 ? 22.332 -2.055 -27.901 1.00 95.56 388 ILE A N 1
ATOM 3192 C CA . ILE A 1 388 ? 22.658 -1.980 -29.334 1.00 95.56 388 ILE A CA 1
ATOM 3193 C C . ILE A 1 388 ? 21.469 -2.323 -30.241 1.00 95.56 388 ILE A C 1
ATOM 3195 O O . ILE A 1 388 ? 21.423 -1.885 -31.391 1.00 95.56 388 ILE A O 1
ATOM 3199 N N . ARG A 1 389 ? 20.496 -3.098 -29.745 1.00 95.56 389 ARG A N 1
ATOM 3200 C CA . ARG A 1 389 ? 19.409 -3.648 -30.567 1.00 95.56 389 ARG A CA 1
ATOM 3201 C C . ARG A 1 389 ? 18.632 -2.602 -31.383 1.00 95.56 389 ARG A C 1
ATOM 3203 O O . ARG A 1 389 ? 18.435 -2.847 -32.575 1.00 95.56 389 ARG A O 1
ATOM 3210 N N . PRO A 1 390 ? 18.252 -1.433 -30.829 1.00 96.75 390 PRO A N 1
ATOM 3211 C CA . PRO A 1 390 ? 17.470 -0.434 -31.566 1.00 96.75 390 PRO A CA 1
ATOM 3212 C C . PRO A 1 390 ? 18.160 0.141 -32.807 1.00 96.75 390 PRO A C 1
ATOM 3214 O O . PRO A 1 390 ? 17.500 0.685 -33.690 1.00 96.75 390 PRO A O 1
ATOM 3217 N N . ILE A 1 391 ? 19.491 0.042 -32.893 1.00 96.75 391 ILE A N 1
ATOM 3218 C CA . ILE A 1 391 ? 20.278 0.642 -33.977 1.00 96.75 391 ILE A CA 1
ATOM 3219 C C . ILE A 1 391 ? 20.848 -0.375 -34.974 1.00 96.75 391 ILE A C 1
ATOM 3221 O O . ILE A 1 391 ? 21.498 0.041 -35.934 1.00 96.75 391 ILE A O 1
ATOM 3225 N N . LEU A 1 392 ? 20.561 -1.677 -34.823 1.00 95.25 392 LEU A N 1
ATOM 3226 C CA . LEU A 1 392 ? 21.096 -2.738 -35.698 1.00 95.25 392 LEU A CA 1
ATOM 3227 C C . LEU A 1 392 ? 20.779 -2.507 -37.183 1.00 95.25 392 LEU A C 1
ATOM 3229 O O . LEU A 1 392 ? 21.645 -2.687 -38.036 1.00 95.25 392 LEU A O 1
ATOM 3233 N N . GLY A 1 393 ? 19.549 -2.082 -37.488 1.00 93.88 393 GLY A N 1
ATOM 3234 C CA . GLY A 1 393 ? 19.115 -1.765 -38.853 1.00 93.88 393 GLY A CA 1
ATOM 3235 C C . GLY A 1 393 ? 19.426 -0.336 -39.309 1.00 93.88 393 GLY A C 1
ATOM 3236 O O . GLY A 1 393 ? 19.343 -0.052 -40.500 1.00 93.88 393 GLY A O 1
ATOM 3237 N N . ILE A 1 394 ? 19.776 0.561 -38.380 1.00 95.50 394 ILE A N 1
ATOM 3238 C CA . ILE A 1 394 ? 20.040 1.982 -38.659 1.00 95.50 394 ILE A CA 1
ATOM 3239 C C . ILE A 1 394 ? 21.523 2.210 -38.974 1.00 95.50 394 ILE A C 1
ATOM 3241 O O . ILE A 1 394 ? 21.853 2.913 -39.927 1.00 95.50 394 ILE A O 1
ATOM 3245 N N . TYR A 1 395 ? 22.418 1.575 -38.211 1.00 95.75 395 TYR A N 1
ATOM 3246 C CA . TYR A 1 395 ? 23.871 1.664 -38.372 1.00 95.75 395 TYR A CA 1
ATOM 3247 C C . TYR A 1 395 ? 24.505 0.263 -38.470 1.00 95.75 395 TYR A C 1
ATOM 3249 O O . TYR A 1 395 ? 25.239 -0.148 -37.565 1.00 95.75 395 TYR A O 1
ATOM 3257 N N . PRO A 1 396 ? 24.239 -0.492 -39.552 1.00 95.19 396 PRO A N 1
ATOM 3258 C CA . PRO A 1 396 ? 24.584 -1.911 -39.628 1.00 95.19 396 PRO A CA 1
ATOM 3259 C C . PRO A 1 396 ? 26.097 -2.176 -39.581 1.00 95.19 396 PRO A C 1
ATOM 3261 O O . PRO A 1 396 ? 26.530 -3.054 -38.839 1.00 95.19 396 PRO A O 1
ATOM 3264 N N . GLU A 1 397 ? 26.910 -1.370 -40.277 1.00 95.69 397 GLU A N 1
ATOM 3265 C CA . GLU A 1 397 ? 28.381 -1.470 -40.232 1.00 95.69 397 GLU A CA 1
ATOM 3266 C C . GLU A 1 397 ? 28.914 -1.244 -38.810 1.00 95.69 397 GLU A C 1
ATOM 3268 O O . GLU A 1 397 ? 29.651 -2.070 -38.276 1.00 95.69 397 GLU A O 1
ATOM 3273 N N . PHE A 1 398 ? 28.497 -0.146 -38.166 1.00 95.25 398 PHE A N 1
ATOM 3274 C CA . PHE A 1 398 ? 28.897 0.177 -36.795 1.00 95.25 398 PHE A CA 1
ATOM 3275 C C . PHE A 1 398 ? 28.562 -0.977 -35.846 1.00 95.25 398 PHE A C 1
ATOM 3277 O O . PHE A 1 398 ? 29.434 -1.441 -35.112 1.00 95.25 398 PHE A O 1
ATOM 3284 N N . CYS A 1 399 ? 27.322 -1.471 -35.900 1.00 95.94 399 CYS A N 1
ATOM 3285 C CA . CYS A 1 399 ? 26.850 -2.531 -35.019 1.00 95.94 399 CYS A CA 1
ATOM 3286 C C . CYS A 1 399 ? 27.613 -3.840 -35.235 1.00 95.94 399 CYS A C 1
ATOM 3288 O O . CYS A 1 399 ? 28.033 -4.473 -34.264 1.00 95.94 399 CYS A O 1
ATOM 3290 N N . PHE A 1 400 ? 27.827 -4.231 -36.496 1.00 95.94 400 PHE A N 1
ATOM 3291 C CA . PHE A 1 400 ? 28.552 -5.453 -36.825 1.00 95.94 400 PHE A CA 1
ATOM 3292 C C . PHE A 1 400 ? 29.996 -5.394 -36.321 1.00 95.94 400 PHE A C 1
ATOM 3294 O O . PHE A 1 400 ? 30.437 -6.317 -35.634 1.00 95.94 400 PHE A O 1
ATOM 3301 N N . GLN A 1 401 ? 30.714 -4.294 -36.578 1.00 94.38 401 GLN A N 1
ATOM 3302 C CA . GLN A 1 401 ? 32.092 -4.138 -36.104 1.00 94.38 401 GLN A CA 1
ATOM 3303 C C . GLN A 1 401 ? 32.176 -4.115 -34.577 1.00 94.38 401 GLN A C 1
ATOM 3305 O O . GLN A 1 401 ? 33.066 -4.740 -34.002 1.00 94.38 401 GLN A O 1
ATOM 3310 N N . HIS A 1 402 ? 31.244 -3.442 -33.899 1.00 93.81 402 HIS A N 1
ATOM 3311 C CA . HIS A 1 402 ? 31.224 -3.395 -32.439 1.00 93.81 402 HIS A CA 1
ATOM 3312 C C . HIS A 1 402 ? 30.982 -4.776 -31.818 1.00 93.81 402 HIS A C 1
ATOM 3314 O O . HIS A 1 402 ? 31.733 -5.184 -30.930 1.00 93.81 402 HIS A O 1
ATOM 3320 N N . ILE A 1 403 ? 29.992 -5.524 -32.320 1.00 94.62 403 ILE A N 1
ATOM 3321 C CA . ILE A 1 403 ? 29.707 -6.887 -31.853 1.00 94.62 403 ILE A CA 1
ATOM 3322 C C . ILE A 1 403 ? 30.887 -7.816 -32.147 1.00 94.62 403 ILE A C 1
ATOM 3324 O O . ILE A 1 403 ? 31.317 -8.550 -31.256 1.00 94.62 403 ILE A O 1
ATOM 3328 N N . LYS A 1 404 ? 31.453 -7.755 -33.359 1.00 94.56 404 LYS A N 1
ATOM 3329 C CA . LYS A 1 404 ? 32.642 -8.522 -33.748 1.00 94.56 404 LYS A CA 1
ATOM 3330 C C . LYS A 1 404 ? 33.801 -8.265 -32.791 1.00 94.56 404 LYS A C 1
ATOM 3332 O O . LYS A 1 404 ? 34.338 -9.206 -32.210 1.00 94.56 404 LYS A O 1
ATOM 3337 N N . ASN A 1 405 ? 34.161 -6.999 -32.596 1.00 92.44 405 ASN A N 1
ATOM 3338 C CA . ASN A 1 405 ? 35.271 -6.608 -31.733 1.00 92.44 405 ASN A CA 1
ATOM 3339 C C . ASN A 1 405 ? 35.036 -7.044 -30.286 1.00 92.44 405 ASN A C 1
ATOM 3341 O O . ASN A 1 405 ? 35.964 -7.514 -29.633 1.00 92.44 405 ASN A O 1
ATOM 3345 N N . LYS A 1 406 ? 33.800 -6.929 -29.792 1.00 91.56 406 LYS A N 1
ATOM 3346 C CA . LYS A 1 406 ? 33.436 -7.361 -28.443 1.00 91.56 406 LYS A CA 1
ATOM 3347 C C . LYS A 1 406 ? 33.549 -8.878 -28.287 1.00 91.56 406 LYS A C 1
ATOM 3349 O O . LYS A 1 406 ? 34.234 -9.336 -27.381 1.00 91.56 406 LYS A O 1
ATOM 3354 N N . ALA A 1 407 ? 32.961 -9.656 -29.195 1.00 92.75 407 ALA A N 1
ATOM 3355 C CA . ALA A 1 407 ? 33.026 -11.117 -29.160 1.00 92.75 407 ALA A CA 1
ATOM 3356 C C . ALA A 1 407 ? 34.476 -11.633 -29.221 1.00 92.75 407 ALA A C 1
ATOM 3358 O O . ALA A 1 407 ? 34.855 -12.479 -28.412 1.00 92.75 407 ALA A O 1
ATOM 3359 N N . VAL A 1 408 ? 35.295 -11.080 -30.126 1.00 92.44 408 VAL A N 1
ATOM 3360 C CA . VAL A 1 408 ? 36.715 -11.446 -30.285 1.00 92.44 408 VAL A CA 1
ATOM 3361 C C . VAL A 1 408 ? 37.542 -11.051 -29.053 1.00 92.44 408 VAL A C 1
ATOM 3363 O O . VAL A 1 408 ? 38.284 -11.869 -28.519 1.00 92.44 408 VAL A O 1
ATOM 3366 N N . LYS A 1 409 ? 37.375 -9.839 -28.514 1.00 91.19 409 LYS A N 1
ATOM 3367 C CA . LYS A 1 409 ? 38.096 -9.438 -27.293 1.00 91.19 409 LYS A CA 1
ATOM 3368 C C . LYS A 1 409 ? 37.684 -10.264 -26.074 1.00 91.19 409 LYS A C 1
ATOM 3370 O O . LYS A 1 409 ? 38.528 -10.603 -25.245 1.00 91.19 409 LYS A O 1
ATOM 3375 N N . THR A 1 410 ? 36.398 -10.583 -25.928 1.00 90.19 410 THR A N 1
ATOM 3376 C CA . THR A 1 410 ? 35.910 -11.367 -24.787 1.00 90.19 410 THR A CA 1
ATOM 3377 C C . THR A 1 410 ? 36.405 -12.811 -24.852 1.00 90.19 410 THR A C 1
ATOM 3379 O O . THR A 1 410 ? 36.861 -13.324 -23.832 1.00 90.19 410 THR A O 1
ATOM 3382 N N . ILE A 1 411 ? 36.392 -13.458 -26.025 1.00 89.69 411 ILE A N 1
ATOM 3383 C CA . ILE A 1 411 ? 36.906 -14.833 -26.160 1.00 89.69 411 ILE A CA 1
ATOM 3384 C C . ILE A 1 411 ? 38.419 -14.916 -25.930 1.00 89.69 411 ILE A C 1
ATOM 3386 O O . ILE A 1 411 ? 38.896 -15.936 -25.443 1.00 89.69 411 ILE A O 1
ATOM 3390 N N . GLU A 1 412 ? 39.180 -13.863 -26.237 1.00 88.12 412 GLU A N 1
ATOM 3391 C CA . GLU A 1 412 ? 40.622 -13.821 -25.978 1.00 88.12 412 GLU A CA 1
ATOM 3392 C C . GLU A 1 412 ? 40.906 -13.742 -24.474 1.00 88.12 412 GLU A C 1
ATOM 3394 O O . GLU A 1 412 ? 41.677 -14.552 -23.953 1.00 88.12 412 GLU A O 1
ATOM 3399 N N . ASN A 1 413 ? 40.196 -12.865 -23.756 1.00 84.56 413 ASN A N 1
ATOM 3400 C CA . ASN A 1 413 ? 40.534 -12.478 -22.382 1.00 84.56 413 ASN A CA 1
ATOM 3401 C C . ASN A 1 413 ? 39.752 -13.206 -21.279 1.00 84.56 413 ASN A C 1
ATOM 3403 O O . ASN A 1 413 ? 40.189 -13.213 -20.132 1.00 84.56 413 ASN A O 1
ATOM 3407 N N . GLN A 1 414 ? 38.599 -13.802 -21.587 1.00 84.50 414 GLN A N 1
ATOM 3408 C CA . GLN A 1 414 ? 37.702 -14.381 -20.582 1.00 84.50 414 GLN A CA 1
ATOM 3409 C C . GLN A 1 414 ? 37.335 -15.829 -20.917 1.00 84.50 414 GLN A C 1
ATOM 3411 O O . GLN A 1 414 ? 37.338 -16.256 -22.075 1.00 84.50 414 GLN A O 1
ATOM 3416 N N . ARG A 1 415 ? 37.053 -16.625 -19.885 1.00 84.25 415 ARG A N 1
ATOM 3417 C CA . ARG A 1 415 ? 36.659 -18.037 -19.991 1.00 84.25 415 ARG A CA 1
ATOM 3418 C C . ARG A 1 415 ? 35.504 -18.304 -19.027 1.00 84.25 415 ARG A C 1
ATOM 3420 O O . ARG A 1 415 ? 35.401 -17.633 -18.008 1.00 84.25 415 ARG A O 1
ATOM 3427 N N . GLY A 1 416 ? 34.665 -19.287 -19.343 1.00 83.25 416 GLY A N 1
ATOM 3428 C CA . GLY A 1 416 ? 33.513 -19.667 -18.520 1.00 83.25 416 GLY A CA 1
ATOM 3429 C C . GLY A 1 416 ? 32.257 -19.867 -19.360 1.00 83.25 416 GLY A C 1
ATOM 3430 O O . GLY A 1 416 ? 32.119 -19.273 -20.428 1.00 83.25 416 GLY A O 1
ATOM 3431 N N . ARG A 1 417 ? 31.347 -20.725 -18.893 1.00 81.69 417 ARG A N 1
ATOM 3432 C CA . ARG A 1 417 ? 30.126 -21.061 -19.638 1.00 81.69 417 ARG A CA 1
ATOM 3433 C C . ARG A 1 417 ? 29.236 -19.836 -19.853 1.00 81.69 417 ARG A C 1
ATOM 3435 O O . ARG A 1 417 ? 28.824 -19.597 -20.982 1.00 81.69 417 ARG A O 1
ATOM 3442 N N . ASP A 1 418 ? 29.071 -19.021 -18.819 1.00 83.00 418 ASP A N 1
ATOM 3443 C CA . ASP A 1 418 ? 28.257 -17.801 -18.866 1.00 83.00 418 ASP A CA 1
ATOM 3444 C C . ASP A 1 418 ? 28.840 -16.773 -19.849 1.00 83.00 418 ASP A C 1
ATOM 3446 O O . ASP A 1 418 ? 28.125 -16.116 -20.604 1.00 83.00 418 ASP A O 1
ATOM 3450 N N . VAL A 1 419 ? 30.174 -16.681 -19.921 1.00 85.56 419 VAL A N 1
ATOM 3451 C CA . VAL A 1 419 ? 30.873 -15.842 -20.908 1.00 85.56 419 VAL A CA 1
ATOM 3452 C C . VAL A 1 419 ? 30.568 -16.315 -22.333 1.00 85.56 419 VAL A C 1
ATOM 3454 O O . VAL A 1 419 ? 30.319 -15.502 -23.223 1.00 85.56 419 VAL A O 1
ATOM 3457 N N . TYR A 1 420 ? 30.561 -17.627 -22.567 1.00 89.88 420 TYR A N 1
ATOM 3458 C CA . TYR A 1 420 ? 30.280 -18.203 -23.884 1.00 89.88 420 TYR A CA 1
ATOM 3459 C C . TYR A 1 420 ? 28.818 -18.074 -24.303 1.00 89.88 420 TYR A C 1
ATOM 3461 O O . TYR A 1 420 ? 28.535 -17.855 -25.485 1.00 89.88 420 TYR A O 1
ATOM 3469 N N . GLU A 1 421 ? 27.899 -18.166 -23.349 1.00 88.94 421 GLU A N 1
ATOM 3470 C CA . GLU A 1 421 ? 26.488 -17.873 -23.571 1.00 88.94 421 GLU A CA 1
ATOM 3471 C C . GLU A 1 421 ? 26.303 -16.416 -24.019 1.00 88.94 421 GLU A C 1
ATOM 3473 O O . GLU A 1 421 ? 25.651 -16.165 -25.035 1.00 88.94 421 GLU A O 1
ATOM 3478 N N . ARG A 1 422 ? 26.967 -15.461 -23.353 1.00 89.00 422 ARG A N 1
ATOM 3479 C CA . ARG A 1 422 ? 26.950 -14.041 -23.747 1.00 89.00 422 ARG A CA 1
ATOM 3480 C C . ARG A 1 422 ? 27.535 -13.802 -25.136 1.00 89.00 422 ARG A C 1
ATOM 3482 O O . ARG A 1 422 ? 26.949 -13.075 -25.931 1.00 89.00 422 ARG A O 1
ATOM 3489 N N . ILE A 1 423 ? 28.661 -14.434 -25.468 1.00 91.69 423 ILE A N 1
ATOM 3490 C CA . ILE A 1 423 ? 29.221 -14.346 -26.826 1.00 91.69 423 ILE A CA 1
ATOM 3491 C C . ILE A 1 423 ? 28.206 -14.867 -27.848 1.00 91.69 423 ILE A C 1
ATOM 3493 O O . ILE A 1 423 ? 27.961 -14.218 -28.864 1.00 91.69 423 ILE A O 1
ATOM 3497 N N . SER A 1 424 ? 27.577 -16.010 -27.569 1.00 92.94 424 SER A N 1
ATOM 3498 C CA . SER A 1 424 ? 26.579 -16.610 -28.459 1.00 92.94 424 SER A CA 1
ATOM 3499 C C . SER A 1 424 ? 25.344 -15.716 -28.621 1.00 92.94 424 SER A C 1
ATOM 3501 O O . SER A 1 424 ? 24.818 -15.597 -29.728 1.00 92.94 424 SER A O 1
ATOM 3503 N N . SER A 1 425 ? 24.906 -15.028 -27.562 1.00 92.38 425 SER A N 1
ATOM 3504 C CA . SER A 1 425 ? 23.792 -14.078 -27.645 1.00 92.38 425 SER A CA 1
ATOM 3505 C C . SER A 1 425 ? 24.142 -12.846 -28.487 1.00 92.38 425 SER A C 1
ATOM 3507 O O . SER A 1 425 ? 23.330 -12.438 -29.318 1.00 92.38 425 SER A O 1
ATOM 3509 N N . TRP A 1 426 ? 25.363 -12.307 -28.390 1.00 94.12 426 TRP A N 1
ATOM 3510 C CA . TRP A 1 426 ? 25.812 -11.214 -29.265 1.00 94.12 426 TRP A CA 1
ATOM 3511 C C . TRP A 1 426 ? 25.927 -11.650 -30.726 1.00 94.12 426 TRP A C 1
ATOM 3513 O O . TRP A 1 426 ? 25.480 -10.937 -31.621 1.00 94.12 426 TRP A O 1
ATOM 3523 N N . LEU A 1 427 ? 26.471 -12.841 -30.989 1.00 94.12 427 LEU A N 1
ATOM 3524 C CA . LEU A 1 427 ? 26.527 -13.386 -32.347 1.00 94.12 427 LEU A CA 1
ATOM 3525 C C . LEU A 1 427 ? 25.130 -13.588 -32.933 1.00 94.12 427 LEU A C 1
ATOM 3527 O O . LEU A 1 427 ? 24.920 -13.330 -34.116 1.00 94.12 427 LEU A O 1
ATOM 3531 N N . LYS A 1 428 ? 24.152 -13.971 -32.113 1.00 94.19 428 LYS A N 1
ATOM 3532 C CA . LYS A 1 428 ? 22.755 -14.049 -32.541 1.00 94.19 428 LYS A CA 1
ATOM 3533 C C . LYS A 1 428 ? 22.206 -12.686 -32.969 1.00 94.19 428 LYS A C 1
ATOM 3535 O O . LYS A 1 428 ? 21.521 -12.630 -33.984 1.00 94.19 428 LYS A O 1
ATOM 3540 N N . LEU A 1 429 ? 22.572 -11.593 -32.291 1.00 93.69 429 LEU A N 1
ATOM 3541 C CA . LEU A 1 429 ? 22.196 -10.237 -32.723 1.00 93.69 429 LEU A CA 1
ATOM 3542 C C . LEU A 1 429 ? 22.761 -9.888 -34.104 1.00 93.69 429 LEU A C 1
ATOM 3544 O O . LEU A 1 429 ? 22.099 -9.190 -34.864 1.00 93.69 429 LEU A O 1
ATOM 3548 N N . THR A 1 430 ? 23.934 -10.414 -34.485 1.00 93.69 430 THR A N 1
ATOM 3549 C CA . THR A 1 430 ? 24.467 -10.178 -35.841 1.00 93.69 430 THR A CA 1
ATOM 3550 C C . THR A 1 430 ? 23.554 -10.719 -36.940 1.00 93.69 430 THR A C 1
ATOM 3552 O O . THR A 1 430 ? 23.553 -10.176 -38.039 1.00 93.69 430 THR A O 1
ATOM 3555 N N . GLN A 1 431 ? 22.729 -11.733 -36.656 1.00 89.75 431 GLN A N 1
ATOM 3556 C CA . GLN A 1 431 ? 21.749 -12.255 -37.615 1.00 89.75 431 GLN A CA 1
ATOM 3557 C C . GLN A 1 431 ? 20.608 -11.260 -37.885 1.00 89.75 431 GLN A C 1
ATOM 3559 O O . GLN A 1 431 ? 20.035 -11.288 -38.968 1.00 89.75 431 GLN A O 1
ATOM 3564 N N . GLU A 1 432 ? 20.310 -10.361 -36.940 1.00 92.31 432 GLU A N 1
ATOM 3565 C CA . GLU A 1 432 ? 19.297 -9.303 -37.090 1.00 92.31 432 GLU A CA 1
ATOM 3566 C C . GLU A 1 432 ? 19.824 -8.093 -37.899 1.00 92.31 432 GLU A C 1
ATOM 3568 O O . GLU A 1 432 ? 19.035 -7.257 -38.338 1.00 92.31 432 GLU A O 1
ATOM 3573 N N . ILE A 1 433 ? 21.141 -7.991 -38.131 1.00 94.31 433 ILE A N 1
ATOM 3574 C CA . ILE A 1 433 ? 21.757 -6.886 -38.885 1.00 94.31 433 ILE A CA 1
ATOM 3575 C C . ILE A 1 433 ? 21.566 -7.110 -40.395 1.00 94.31 433 ILE A C 1
ATOM 3577 O O . ILE A 1 433 ? 21.975 -8.157 -40.903 1.00 94.31 433 ILE A O 1
ATOM 3581 N N . PRO A 1 434 ? 21.003 -6.154 -41.154 1.00 90.31 434 PRO A N 1
ATOM 3582 C CA . PRO A 1 434 ? 20.879 -6.282 -42.604 1.00 90.31 434 PRO A CA 1
ATOM 3583 C C . PRO A 1 434 ? 22.249 -6.213 -43.303 1.00 90.31 434 PRO A C 1
ATOM 3585 O O . PRO A 1 434 ? 23.086 -5.375 -42.971 1.00 90.31 434 PRO A O 1
ATOM 3588 N N . GLY A 1 435 ? 22.461 -7.074 -44.306 1.00 89.69 435 GLY A N 1
ATOM 3589 C CA . GLY A 1 435 ? 23.755 -7.233 -44.990 1.00 89.69 435 GLY A CA 1
ATOM 3590 C C . GLY A 1 435 ? 24.745 -8.103 -44.205 1.00 89.69 435 GLY A C 1
ATOM 3591 O O . GLY A 1 435 ? 24.378 -8.670 -43.185 1.00 89.69 435 GLY A O 1
ATOM 3592 N N . PHE A 1 436 ? 26.000 -8.209 -44.658 1.00 90.19 436 PHE A N 1
ATOM 3593 C CA . PHE A 1 436 ? 27.106 -8.922 -43.979 1.00 90.19 436 PHE A CA 1
ATOM 3594 C C . PHE A 1 436 ? 26.999 -10.455 -43.885 1.00 90.19 436 PHE A C 1
ATOM 3596 O O . PHE A 1 436 ? 27.619 -11.070 -43.022 1.00 90.19 436 PHE A O 1
ATOM 3603 N N . ASP A 1 437 ? 26.216 -11.124 -44.731 1.00 89.62 437 ASP A N 1
ATOM 3604 C CA . ASP A 1 437 ? 25.986 -12.574 -44.587 1.00 89.62 437 ASP A CA 1
ATOM 3605 C C . ASP A 1 437 ? 27.247 -13.431 -44.787 1.00 89.62 437 ASP A C 1
ATOM 3607 O O . ASP A 1 437 ? 27.336 -14.542 -44.256 1.00 89.62 437 ASP A O 1
ATOM 3611 N N . SER A 1 438 ? 28.233 -12.947 -45.551 1.00 90.56 438 SER A N 1
ATOM 3612 C CA . SER A 1 438 ? 29.534 -13.619 -45.647 1.00 90.56 438 SER A CA 1
ATOM 3613 C C . SER A 1 438 ? 30.326 -13.413 -44.360 1.00 90.56 438 SER A C 1
ATOM 3615 O O . SER A 1 438 ? 30.737 -14.373 -43.722 1.00 90.56 438 SER A O 1
ATOM 3617 N N . GLU A 1 439 ? 30.441 -12.168 -43.919 1.00 93.25 439 GLU A N 1
ATOM 3618 C CA . GLU A 1 439 ? 31.241 -11.738 -42.781 1.00 93.25 439 GLU A CA 1
ATOM 3619 C C . GLU A 1 439 ? 30.707 -12.303 -41.460 1.00 93.25 439 GLU A C 1
ATOM 3621 O O . GLU A 1 439 ? 31.486 -12.674 -40.582 1.00 93.25 439 GLU A O 1
ATOM 3626 N N . LYS A 1 440 ? 29.381 -12.427 -41.319 1.00 92.12 440 LYS A N 1
ATOM 3627 C CA . LYS A 1 440 ? 28.731 -13.122 -40.199 1.00 92.12 440 LYS A CA 1
ATOM 3628 C C . LYS A 1 440 ? 29.126 -14.593 -40.164 1.00 92.12 440 LYS A C 1
ATOM 3630 O O . LYS A 1 440 ? 29.490 -15.096 -39.102 1.00 92.12 440 LYS A O 1
ATOM 3635 N N . ARG A 1 441 ? 29.052 -15.289 -41.307 1.00 91.50 441 ARG A N 1
ATOM 3636 C CA . ARG A 1 441 ? 29.438 -16.707 -41.409 1.00 91.50 441 ARG A CA 1
ATOM 3637 C C . ARG A 1 441 ? 30.919 -16.891 -41.111 1.00 91.50 441 ARG A C 1
ATOM 3639 O O . ARG A 1 441 ? 31.267 -17.815 -40.381 1.00 91.50 441 ARG A O 1
ATOM 3646 N N . ASP A 1 442 ? 31.759 -15.985 -41.596 1.00 93.44 442 ASP A N 1
ATOM 3647 C CA . ASP A 1 442 ? 33.196 -16.001 -41.339 1.00 93.44 442 ASP A CA 1
ATOM 3648 C C . ASP A 1 442 ? 33.500 -15.777 -39.851 1.00 93.44 442 ASP A C 1
ATOM 3650 O O . ASP A 1 442 ? 34.273 -16.533 -39.266 1.00 93.44 442 ASP A O 1
ATOM 3654 N N . LEU A 1 443 ? 32.840 -14.812 -39.200 1.00 93.75 443 LEU A N 1
ATOM 3655 C CA . LEU A 1 443 ? 32.981 -14.562 -37.761 1.00 93.75 443 LEU A CA 1
ATOM 3656 C C . LEU A 1 443 ? 32.524 -15.761 -36.917 1.00 93.75 443 LEU A C 1
ATOM 3658 O O . LEU A 1 443 ? 33.235 -16.188 -36.005 1.00 93.75 443 LEU A O 1
ATOM 3662 N N . ILE A 1 444 ? 31.353 -16.327 -37.224 1.00 93.81 444 ILE A N 1
ATOM 3663 C CA . ILE A 1 444 ? 30.837 -17.529 -36.554 1.00 93.81 444 ILE A CA 1
ATOM 3664 C C . ILE A 1 444 ? 31.814 -18.691 -36.752 1.00 93.81 444 ILE A C 1
ATOM 3666 O O . ILE A 1 444 ? 32.178 -19.356 -35.785 1.00 93.81 444 ILE A O 1
ATOM 3670 N N . GLY A 1 445 ? 32.291 -18.907 -37.980 1.00 92.38 445 GLY A N 1
ATOM 3671 C CA . GLY A 1 445 ? 33.267 -19.943 -38.304 1.00 92.38 445 GLY A CA 1
ATOM 3672 C C . GLY A 1 445 ? 34.596 -19.759 -37.570 1.00 92.38 445 GLY A C 1
ATOM 3673 O O . GLY A 1 445 ? 35.150 -20.737 -37.062 1.00 92.38 445 GLY A O 1
ATOM 3674 N N . GLN A 1 446 ? 35.079 -18.520 -37.457 1.00 93.56 446 GLN A N 1
ATOM 3675 C CA . GLN A 1 446 ? 36.289 -18.163 -36.720 1.00 93.56 446 GLN A CA 1
ATOM 3676 C C . GLN A 1 446 ? 36.158 -18.504 -35.229 1.00 93.56 446 GLN A C 1
ATOM 3678 O O . GLN A 1 446 ? 37.036 -19.164 -34.674 1.00 93.56 446 GLN A O 1
ATOM 3683 N N . LEU A 1 447 ? 35.064 -18.090 -34.582 1.00 92.38 447 LEU A N 1
ATOM 3684 C CA . LEU A 1 447 ? 34.851 -18.315 -33.147 1.00 92.38 447 LEU A CA 1
ATOM 3685 C C . LEU A 1 447 ? 34.524 -19.781 -32.835 1.00 92.38 447 LEU A C 1
ATOM 3687 O O . LEU A 1 447 ? 35.031 -20.330 -31.856 1.00 92.38 447 LEU A O 1
ATOM 3691 N N . TYR A 1 448 ? 33.760 -20.456 -33.698 1.00 91.31 448 TYR A N 1
ATOM 3692 C CA . TYR A 1 448 ? 33.471 -21.885 -33.561 1.00 91.31 448 TYR A CA 1
ATOM 3693 C C . TYR A 1 448 ? 34.743 -22.734 -33.662 1.00 91.31 448 TYR A C 1
ATOM 3695 O O . TYR A 1 448 ? 34.905 -23.711 -32.932 1.00 91.31 448 TYR A O 1
ATOM 3703 N N . ASN A 1 449 ? 35.676 -22.363 -34.542 1.00 90.56 449 ASN A N 1
ATOM 3704 C CA . ASN A 1 449 ? 36.935 -23.081 -34.753 1.00 90.56 449 ASN A CA 1
ATOM 3705 C C . ASN A 1 449 ? 38.128 -22.484 -33.985 1.00 90.56 449 ASN A C 1
ATOM 3707 O O . ASN A 1 449 ? 39.277 -22.800 -34.306 1.00 90.56 449 ASN A O 1
ATOM 3711 N N . HIS A 1 450 ? 37.865 -21.669 -32.957 1.00 89.56 450 HIS A N 1
ATOM 3712 C CA . HIS A 1 450 ? 38.882 -21.015 -32.134 1.00 89.56 450 HIS A CA 1
ATOM 3713 C C . HIS A 1 450 ? 39.926 -22.003 -31.571 1.00 89.56 450 HIS A C 1
ATOM 3715 O O . HIS A 1 450 ? 39.621 -23.160 -31.248 1.00 89.56 450 HIS A O 1
ATOM 3721 N N . LYS A 1 451 ? 41.178 -21.537 -31.434 1.00 81.94 451 LYS A N 1
ATOM 3722 C CA . LYS A 1 451 ? 42.294 -22.281 -30.829 1.00 81.94 451 LYS A CA 1
ATOM 3723 C C . LYS A 1 451 ? 42.831 -21.534 -29.597 1.00 81.94 451 LYS A C 1
ATOM 3725 O O . LYS A 1 451 ? 43.154 -20.360 -29.727 1.00 81.94 451 LYS A O 1
ATOM 3730 N N . PRO A 1 452 ? 42.965 -22.190 -28.423 1.00 82.94 452 PRO A N 1
ATOM 3731 C CA . PRO A 1 452 ? 42.640 -23.593 -28.136 1.00 82.94 452 PRO A CA 1
ATOM 3732 C C . PRO A 1 452 ? 41.137 -23.889 -28.269 1.00 82.94 452 PRO A C 1
ATOM 3734 O O . PRO A 1 452 ? 40.314 -22.976 -28.238 1.00 82.94 452 PRO A O 1
ATOM 3737 N N . ASN A 1 453 ? 40.799 -25.168 -28.470 1.00 82.50 453 ASN A N 1
ATOM 3738 C CA . ASN A 1 453 ? 39.416 -25.610 -28.674 1.00 82.50 453 ASN A CA 1
ATOM 3739 C C . ASN A 1 453 ? 38.577 -25.320 -27.421 1.00 82.50 453 ASN A C 1
ATOM 3741 O O . ASN A 1 453 ? 38.993 -25.677 -26.320 1.00 82.50 453 ASN A O 1
ATOM 3745 N N . LEU A 1 454 ? 37.388 -24.740 -27.603 1.00 86.12 454 LEU A N 1
ATOM 3746 C CA . LEU A 1 454 ? 36.456 -24.395 -26.525 1.00 86.12 454 LEU A CA 1
ATOM 3747 C C . LEU A 1 454 ? 35.136 -25.174 -26.704 1.00 86.12 454 LEU A C 1
ATOM 3749 O O . LEU A 1 454 ? 34.207 -24.660 -27.329 1.00 86.12 454 LEU A O 1
ATOM 3753 N N . PRO A 1 455 ? 35.026 -26.420 -26.196 1.00 81.44 455 PRO A N 1
ATOM 3754 C CA . PRO A 1 455 ? 33.828 -27.247 -26.378 1.00 81.44 455 PRO A CA 1
ATOM 3755 C C . PRO A 1 455 ? 32.550 -26.592 -25.847 1.00 81.44 455 PRO A C 1
ATOM 3757 O O . PRO A 1 455 ? 31.538 -26.591 -26.538 1.00 81.44 455 PRO A O 1
ATOM 3760 N N . ALA A 1 456 ? 32.621 -25.958 -24.673 1.00 81.38 456 ALA A N 1
ATOM 3761 C CA . ALA A 1 456 ? 31.473 -25.285 -24.071 1.00 81.38 456 ALA A CA 1
ATOM 3762 C C . ALA A 1 456 ? 30.935 -24.143 -24.952 1.00 81.38 456 ALA A C 1
ATOM 3764 O O . ALA A 1 456 ? 29.727 -24.014 -25.104 1.00 81.38 456 ALA A O 1
ATOM 3765 N N . LEU A 1 457 ? 31.809 -23.368 -25.608 1.00 86.19 457 LEU A N 1
ATOM 3766 C CA . LEU A 1 457 ? 31.380 -22.333 -26.554 1.00 86.19 457 LEU A CA 1
ATOM 3767 C C . LEU A 1 457 ? 30.656 -22.924 -27.766 1.00 86.19 457 LEU A C 1
ATOM 3769 O O . LEU A 1 457 ? 29.623 -22.402 -28.172 1.00 86.19 457 LEU A O 1
ATOM 3773 N N . LYS A 1 458 ? 31.156 -24.033 -28.323 1.00 89.19 458 LYS A N 1
ATOM 3774 C CA . LYS A 1 458 ? 30.491 -24.718 -29.442 1.00 89.19 458 LYS A CA 1
ATOM 3775 C C . LYS A 1 458 ? 29.082 -25.166 -29.076 1.00 89.19 458 LYS A C 1
ATOM 3777 O O . LYS A 1 458 ? 28.180 -25.061 -29.904 1.00 89.19 458 LYS A O 1
ATOM 3782 N N . ASP A 1 459 ? 28.903 -25.667 -27.859 1.00 87.38 459 ASP A N 1
ATOM 3783 C CA . ASP A 1 459 ? 27.596 -26.099 -27.375 1.00 87.38 459 ASP A CA 1
ATOM 3784 C C . ASP A 1 459 ? 26.636 -24.918 -27.197 1.00 87.38 459 ASP A C 1
ATOM 3786 O O . ASP A 1 459 ? 25.493 -25.004 -27.649 1.00 87.38 459 ASP A O 1
ATOM 3790 N N . GLU A 1 460 ? 27.090 -23.791 -26.638 1.00 90.56 460 GLU A N 1
ATOM 3791 C CA . GLU A 1 460 ? 26.256 -22.583 -26.535 1.00 90.56 460 GLU A CA 1
ATOM 3792 C C . GLU A 1 460 ? 25.914 -21.988 -27.917 1.00 90.56 460 GLU A C 1
ATOM 3794 O O . GLU A 1 460 ? 24.765 -21.614 -28.162 1.00 90.56 460 GLU A O 1
ATOM 3799 N N . MET A 1 461 ? 26.841 -22.013 -28.881 1.00 91.75 461 MET A N 1
ATOM 3800 C CA . MET A 1 461 ? 26.574 -21.571 -30.258 1.00 91.75 461 MET A CA 1
ATOM 3801 C C . MET A 1 461 ? 25.542 -22.456 -30.980 1.00 91.75 461 MET A C 1
ATOM 3803 O O . MET A 1 461 ? 24.682 -21.936 -31.696 1.00 91.75 461 MET A O 1
ATOM 3807 N N . ARG A 1 462 ? 25.576 -23.782 -30.770 1.00 90.75 462 ARG A N 1
ATOM 3808 C CA . ARG A 1 462 ? 24.556 -24.716 -31.291 1.00 90.75 462 ARG A CA 1
ATOM 3809 C C . ARG A 1 462 ? 23.186 -24.445 -30.677 1.00 90.75 462 ARG A C 1
ATOM 3811 O O . ARG A 1 462 ? 22.193 -24.372 -31.396 1.00 90.75 462 ARG A O 1
ATOM 3818 N N . LYS A 1 463 ? 23.120 -24.248 -29.355 1.00 90.44 463 LYS A N 1
ATOM 3819 C CA . LYS A 1 463 ? 21.868 -23.887 -28.666 1.00 90.44 463 LYS A CA 1
ATOM 3820 C C . LYS A 1 463 ? 21.298 -22.564 -29.179 1.00 90.44 463 LYS A C 1
ATOM 3822 O O . LYS A 1 463 ? 20.087 -22.449 -29.363 1.00 90.44 463 LYS A O 1
ATOM 3827 N N . ALA A 1 464 ? 22.162 -21.592 -29.474 1.00 89.31 464 ALA A N 1
ATOM 3828 C CA . ALA A 1 464 ? 21.782 -20.318 -30.078 1.00 89.31 464 ALA A CA 1
ATOM 3829 C C . ALA A 1 464 ? 21.380 -20.423 -31.566 1.00 89.31 464 ALA A C 1
ATOM 3831 O O . ALA A 1 464 ? 20.937 -19.421 -32.130 1.00 89.31 464 ALA A O 1
ATOM 3832 N N . LYS A 1 465 ? 21.474 -21.618 -32.178 1.00 91.38 465 LYS A N 1
ATOM 3833 C CA . LYS A 1 465 ? 21.192 -21.912 -33.596 1.00 91.38 465 LYS A CA 1
ATOM 3834 C C . LYS A 1 465 ? 22.069 -21.120 -34.574 1.00 91.38 465 LYS A C 1
ATOM 3836 O O . LYS A 1 465 ? 21.596 -20.688 -35.620 1.00 91.38 465 LYS A O 1
ATOM 3841 N N . LEU A 1 466 ? 23.337 -20.909 -34.216 1.00 89.69 466 LEU A N 1
ATOM 3842 C CA . LEU A 1 466 ? 24.316 -20.215 -35.063 1.00 89.69 466 LEU A CA 1
ATOM 3843 C C . LEU A 1 466 ? 25.042 -21.151 -36.039 1.00 89.69 466 LEU A C 1
ATOM 3845 O O . LEU A 1 466 ? 25.613 -20.671 -37.017 1.00 89.69 466 LEU A O 1
ATOM 3849 N N . VAL A 1 467 ? 25.057 -22.457 -35.747 1.00 84.25 467 VAL A N 1
ATOM 3850 C CA . VAL A 1 467 ? 25.757 -23.515 -36.496 1.00 84.25 467 VAL A CA 1
ATOM 3851 C C . VAL A 1 467 ? 24.901 -24.768 -36.548 1.00 84.25 467 VAL A C 1
ATOM 3853 O O . VAL A 1 467 ? 24.266 -25.067 -35.507 1.00 84.25 467 VAL A O 1
#

Sequence (467 aa):
MQFEKLYTNSSDSLKLKFLNGIIQHNSNLQSAFANFIQSEQNDTEVFPMKKFIEFVSLIKEKYQHDFEDVDFENPDWDNYHAPHSGYIEEWQAYQQASEQEFVAIFNSFTSDAVNKILAQKPVELAAMLIGLYEATQDAEIEDDMGNFEDVNEHLLTEFVSTQNTVTEKLKIAAISEKSVCEAFEKFAGYTDAEYPGNPHFAGYFEHFLIALAEKSTNANQILSIIDKSSIERQSVPELILLLNKKSGNKTEWLQSALQFYRINNEVAKQLLQFYFESDKLSFVKTAKELFPADKRFWAGFLKDYITAELDRLLYINVFYQLTADTEDIKDYMKIRAYLSESDLNRLLGEFTWNKVFPVRILEVEKRYESIKTIVEKNSDDWHYGELIRPILGIYPEFCFQHIKNKAVKTIENQRGRDVYERISSWLKLTQEIPGFDSEKRDLIGQLYNHKPNLPALKDEMRKAKLV

Solvent-accessible surface area (backbone atoms only — not comparable to full-atom values): 25831 Å² total; per-residue (Å²): 132,70,57,66,65,52,56,72,74,44,55,66,68,59,53,50,52,53,50,48,62,52,38,78,76,29,70,67,53,43,51,27,50,52,36,42,52,50,62,69,70,42,88,69,77,79,79,52,67,68,60,46,53,56,45,17,51,54,36,16,57,50,47,19,50,61,56,46,67,61,43,71,92,67,42,61,67,92,76,50,74,78,95,63,93,74,92,70,57,68,70,58,51,47,33,54,27,42,53,50,51,54,51,49,55,51,50,53,50,48,54,53,48,50,49,27,55,44,57,59,31,55,46,60,38,52,26,43,54,52,8,44,53,50,16,31,69,68,47,76,65,81,60,90,83,58,67,53,97,52,63,46,61,52,41,44,51,51,47,54,55,47,49,50,57,51,27,57,56,47,60,76,52,84,55,51,48,69,50,43,52,50,24,52,49,49,52,40,54,45,37,47,70,79,40,63,66,47,54,61,66,60,37,78,44,30,68,48,52,37,39,46,53,70,51,36,84,61,25,63,58,52,50,53,46,42,74,71,39,49,61,48,63,83,29,32,47,61,43,53,38,53,32,25,54,64,59,67,38,63,66,61,22,53,52,48,33,72,68,36,32,88,83,36,67,68,37,30,52,53,46,41,52,52,20,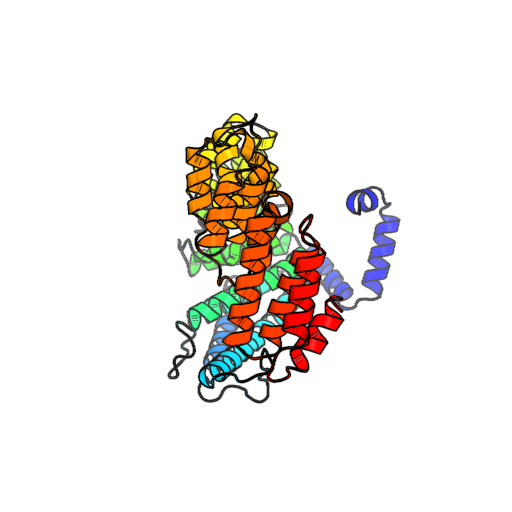59,77,75,34,60,68,60,21,54,54,53,49,64,65,49,30,78,79,42,48,69,64,40,22,69,63,41,66,84,74,57,38,62,88,79,41,46,68,62,32,42,52,31,32,48,49,45,24,72,75,66,65,40,67,71,39,42,62,75,36,54,92,73,54,49,75,68,54,48,55,52,56,52,64,70,47,79,85,53,63,54,56,47,38,55,54,31,54,77,68,64,40,56,71,61,39,50,53,51,40,67,78,39,70,82,45,90,61,37,69,67,45,46,55,85,39,24,79,77,41,34,67,60,46,48,51,50,47,50,51,49,43,53,52,43,62,72,76,52,82,54,67,70,58,29,42,52,41,28,54,48,56,50,52,54,73,69,25,70,7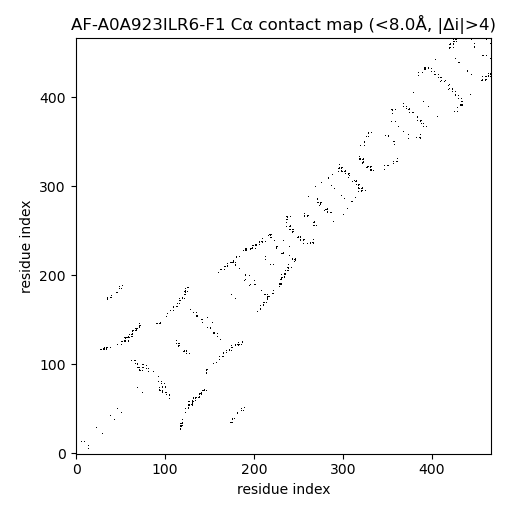0,60,71,64,60,52,51,50,51,51,51,51,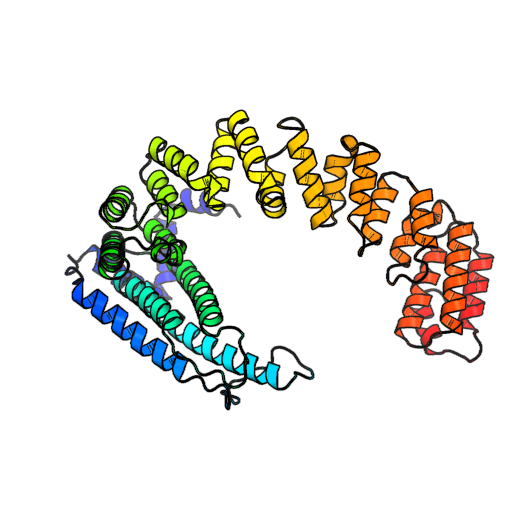65,64,65,35,82,77,80,54,69,66,41,44,53,35,26,42,74,61,66,76,103

Foldseek 3Di:
DPPVVCVVPDDVVVVVVVVCVVCVPDPLSVLLVVLQVVVVPDPPDQDDLVNLVVLLQVLLVVVLVLLQPQDLVDAPPVPQDDPDPDDDDPLRSSLSRSLVSLVVSLVVLLVVLLVCLSNLQLLSSLSNLNSQLNSLVPRDHDPVVCSDPDSSVVSLVSSLVSLVSSLVSLLPGAHDQVNLLSSLLSNQVVCQVPPQLPLQSVLSCLSVNQSSVVNHLPLVSSVVSCVPGSHDCLSNLVSQLSSCVSVVPVPSNLVSLVVHVVPDVVSVLVNLVVCLVPPLVVNVVSLVVVCVVPVLVSLVSCVVRDDCVSPVVSLLSSLLSCCLPVLDVVSVVRCVVPDDPVRLVVSLVSPPPDPLSSLVVCLVVVVVVVLLVSLVVPLPDPVSLSSCLSCLAVCVVSLVVSLLVSLVVLVVPHDDLVSLLVNLSSLLSNVVHPDCPVVSLVSLVPVCPDPPHDVSSVVSNVVSVVD

Nearest PDB structures (foldseek):
  9dze-assembly1_h  TM=2.450E-01  e=4.484E-01  synthetic construct
  3cv0-assembly1_A  TM=1.998E-01  e=1.359E+00  unclassified
  3zkv-assembly1_A  TM=1.847E-01  e=1.794E+00  Drosophila melanogaster
  8tl7-assembly1_U  TM=1.255E-01  e=9.098E+00  synthetic construct